Protein AF-A0A6I3DZJ5-F1 (afdb_monomer_lite)

Radius of gyration: 35.07 Å; chains: 1; bounding box: 112×100×114 Å

Sequence (747 aa):
MIRGIRVSLLTIISVALISTSLPTYSYAADAPAPMSMTPPEDPNVIKDARSILRGIEPTTSNNAMVYFDQNQVNFKSFISLEQHGAGQTGGEKIICLTPQDPKCVSALADSSYQQIKYDVAMGSCDARQIAACIKTLSLVKEDGTKIKAQAVQRIYSKTSPGWDSTFNAKTNTGYPGADGPWLWRITDGGKSTDYLILGLVSALFNRSVGTSTWDASEKSLRLSIYPVKKFENPAYVDGGSETACLAVDTGVCYQRIAFAPNLRFALDIRIPKVITGWLNGRLDKPSAYTENYDENYSELIVEADPLEEIMTGKWLPNSGAVAQYLNDSRKGQTAAPGSKNLDIAGTDPDDQNSVKYYTSLSSQFSNTALTNTLAWRLNTTSSGAQTFASTCAKIEGVQGIVTSNASVYEPGSPQWDSNEGAMGYKIAAPTFKSDGKTENVGRYAFTMRADLIKCVYGMSKLPAYAKVEITYDGNGEKKTASVVLGQFKDWVNLHADNFVYENTPPTVKVKLEGWTKSAGAGTSTLPASPPNQSSPGKVAAPSTGQATITCIKGTTKKTVTGTKPVCPTGYKIQAAPGQVAPQVTITCTKGTTKKTVTGAKPVCPTGYKMSVAKPSAQAPAIQQPVDQANAQPNQPQPGQPNQPQPGQPNDPNGDITITCTKGSESKQVTGKSPVQCPNGYQMKPMQPGQPNQPQPGQPIDPNADITITCIKGSDSKQVTGKSPVQCPTGYQMQPMQPGQPQQPPKP

Secondary structure (DSSP, 8-state):
----------------------PPP-----PPP---SSPPP-TTB---HHHHHHTT--SSSSEEEEEE---------EEEEESS-TT---S-EEEESSTT-HHHHHHHHSTT--EEEEEEE-EETTT-SSSSEEEEEEEEPTTS-EEEPEEEEES-TTT---B----BTTTTBS---B---EEEEEEETTEEEEEEEEEEEEEEEE--TT----EEEEEEEEEEEEEEEEEE-TT--TT---TT-SEEETTEEEEEBPPPTT-EEEEEEEEETT--EEEEEE-EEEEEEEEE-SSSEEEEEEEEEPEEEEEEEEEEESSTHHHHHHHHT-GGGGSPTT-SSB----B-TT-TTHHHHHHHHGGGGTTB-SEEEEEEEEEE-S-----S-HHHH--SSEEEEEEE--SEE--SSPEEETTTTEEEEEEE--SB-TTSSSBPEEEEEEEEETTHHHHHHT-SS--SEEEEEEEETTT--EEEEEEE-EEETTEEEEEEEEEE--SSPEEEEEEETT---PPP-------------------PPPPTT-EEEEEEETTEEEEEEESS--PPTTPEE-PPTT-PPP-EEEEEEETTEEEEEEESS--PPTTPEEEPPPPPP-----PPP------------------PPS--PPPTT--EEEEEEETTEEEEEEESSSP-PPTT-EEPPPPTTSS-PPPS-PPPPTTPPEEEEEEETTEEEEEEESSSP-PPTT-EEPPPPP---------

Foldseek 3Di:
DDDDDDDDDDDDDDDDDDDDDDDDDDDPPPPPDDPDLADDDDPQFDAFLLLLQVVVPDPAFQWAKEWFGDAAFLQAWKKKWAQDFPPDDDGDIDIGQDCPPVVNVVSLVDLSGFKMKTKAWADECVVPVQAFHWPWKWWADPLRDTQTWDFDDFALCPRHVWDGWPAFQVVRDTDGTHHGWTWTWGADPNDIWTKIKTKIWMWMWGHDRPDSDTHIDDTKIKIWIFTWDKDFDQPWDGSDDYHQARGTHRGIGITGGADDPPIKMKTKTKDFLSAEAEKEWFFALKDWDWACDDSTIIIIIIIGDFHWAQIFIHTGRCDDLNVVCCVVVVQQVQADPPDSYRSGDYHHLADQCNQVSCLSCVVVSVLETSAIGTIGIMMQHPDQDAQADPVLSPDTHYFKYKYKSASHWHTGFQYADLVQQKRKIWGAHGQYYNVSPHGDKIKIKMKGFLVSNCRRLVHPDADQWKKKWKAFPPPRDTDIAIWGFDDDVRMTMTMDTGDGHDSGIIMIIIHTPPRDNDPDDDDDDDDDDDDDDDDDDDDDDDDPQKDKFWWDAPPDIDIFIDNDTDHPPRTDTDDDPDDPHDWDKWWWDAPSDIDIFTGSDTDHPPRTHTDSDDDDDDDDDDDDDDDDDDDDDDDYDDDDDDDDDPDDDDDPFAKDWFWWDAVPDIDIDIGGPPDDDPPRTHTDDDDPDDDDDDDPDDDDDLQAWDWFWWDAPPDIDIDIGHPPDDDPPRTHTDDDDDDDDDDDDDD

pLDDT: mean 75.65, std 24.05, range [22.27, 98.5]

Structure (mmCIF, N/CA/C/O backbone):
data_AF-A0A6I3DZJ5-F1
#
_entry.id   AF-A0A6I3DZJ5-F1
#
loop_
_atom_site.group_PDB
_atom_site.id
_atom_site.type_symbol
_atom_site.label_atom_id
_atom_site.label_alt_id
_atom_site.label_comp_id
_atom_site.label_asym_id
_atom_site.label_entity_id
_atom_site.label_seq_id
_atom_site.pdbx_PDB_ins_code
_atom_site.Cartn_x
_atom_site.Cartn_y
_atom_site.Cartn_z
_atom_site.occupancy
_atom_site.B_iso_or_equiv
_atom_site.auth_seq_id
_atom_site.auth_comp_id
_atom_site.auth_asym_id
_atom_site.auth_atom_id
_atom_site.pdbx_PDB_model_num
ATOM 1 N N . MET A 1 1 ? 49.372 46.194 -35.720 1.00 33.81 1 MET A N 1
ATOM 2 C CA . MET A 1 1 ? 49.829 46.916 -36.937 1.00 33.81 1 MET A CA 1
ATOM 3 C C . MET A 1 1 ? 49.141 46.318 -38.167 1.00 33.81 1 MET A C 1
ATOM 5 O O . MET A 1 1 ? 48.446 45.323 -38.013 1.00 33.81 1 MET A O 1
ATOM 9 N N . ILE A 1 2 ? 49.251 46.947 -39.342 1.00 31.95 2 ILE A N 1
ATOM 10 C CA . ILE A 1 2 ? 48.370 46.712 -40.507 1.00 31.95 2 ILE A CA 1
ATOM 11 C C . ILE A 1 2 ? 49.056 45.875 -41.601 1.00 31.95 2 ILE A C 1
ATOM 13 O O . ILE A 1 2 ? 50.176 46.210 -41.978 1.00 31.95 2 ILE A O 1
ATOM 17 N N . ARG A 1 3 ? 48.337 44.881 -42.161 1.00 30.20 3 ARG A N 1
ATOM 18 C CA . ARG A 1 3 ? 48.304 44.418 -43.581 1.00 30.20 3 ARG A CA 1
ATOM 19 C C . ARG A 1 3 ? 47.510 43.091 -43.662 1.00 30.20 3 ARG A C 1
ATOM 21 O O . ARG A 1 3 ? 47.786 42.210 -42.864 1.00 30.20 3 ARG A O 1
ATOM 28 N N . GLY A 1 4 ? 46.561 42.865 -44.579 1.00 34.28 4 GLY A N 1
ATOM 29 C CA . GLY A 1 4 ? 45.882 43.778 -45.514 1.00 34.28 4 GLY A CA 1
ATOM 30 C C . GLY A 1 4 ? 45.203 43.054 -46.702 1.00 34.28 4 GLY A C 1
ATOM 31 O O . GLY A 1 4 ? 45.453 41.877 -46.913 1.00 34.28 4 GLY A O 1
ATOM 32 N N . ILE A 1 5 ? 44.465 43.825 -47.525 1.00 32.78 5 ILE A N 1
ATOM 33 C CA . ILE A 1 5 ? 43.990 43.537 -48.912 1.00 32.78 5 ILE A CA 1
ATOM 34 C C . ILE A 1 5 ? 42.528 43.031 -49.117 1.00 32.78 5 ILE A C 1
ATOM 36 O O . ILE A 1 5 ? 42.268 41.850 -49.290 1.00 32.78 5 ILE A O 1
ATOM 40 N N . ARG A 1 6 ? 41.643 44.035 -49.291 1.00 28.05 6 ARG A N 1
ATOM 41 C CA . ARG A 1 6 ? 40.593 44.234 -50.337 1.00 28.05 6 ARG A CA 1
ATOM 42 C C . ARG A 1 6 ? 39.277 43.420 -50.368 1.00 28.05 6 ARG A C 1
ATOM 44 O O . ARG A 1 6 ? 39.162 42.305 -49.888 1.00 28.05 6 ARG A O 1
ATOM 51 N N . VAL A 1 7 ? 38.270 44.091 -50.951 1.00 30.73 7 VAL A N 1
ATOM 52 C CA . VAL A 1 7 ? 36.817 43.808 -50.990 1.00 30.73 7 VAL A CA 1
ATOM 53 C C . VAL A 1 7 ? 36.247 44.275 -52.342 1.00 30.73 7 VAL A C 1
ATOM 55 O O . VAL A 1 7 ? 36.722 45.288 -52.857 1.00 30.73 7 VAL A O 1
ATOM 58 N N . SER A 1 8 ? 35.227 43.589 -52.882 1.00 34.19 8 SER A N 1
ATOM 59 C CA . SER A 1 8 ? 34.243 44.015 -53.919 1.00 34.19 8 SER A CA 1
ATOM 60 C C . SER A 1 8 ? 33.253 42.849 -54.152 1.00 34.19 8 SER A C 1
ATOM 62 O O . SER A 1 8 ? 33.697 41.714 -54.021 1.00 34.19 8 SER A O 1
ATOM 64 N N . LEU A 1 9 ? 31.956 42.967 -54.490 1.00 29.50 9 LEU A N 1
ATOM 65 C CA . LEU A 1 9 ? 30.985 44.056 -54.792 1.00 29.50 9 LEU A CA 1
ATOM 66 C C . LEU A 1 9 ? 29.543 43.424 -54.644 1.00 29.50 9 LEU A C 1
ATOM 68 O O . LEU A 1 9 ? 29.481 42.212 -54.469 1.00 29.50 9 LEU A O 1
ATOM 72 N N . LEU A 1 10 ? 28.342 44.040 -54.708 1.00 27.84 10 LEU A N 1
ATOM 73 C CA . LEU A 1 10 ? 27.827 45.418 -54.868 1.00 27.84 10 LEU A CA 1
ATOM 74 C C . LEU A 1 10 ? 26.353 45.511 -54.339 1.00 27.84 10 LEU A C 1
ATOM 76 O O . LEU A 1 10 ? 25.530 44.694 -54.731 1.00 27.84 10 LEU A O 1
ATOM 80 N N . THR A 1 11 ? 26.003 46.556 -53.568 1.00 28.41 11 THR A N 1
ATOM 81 C CA . THR A 1 11 ? 24.640 47.144 -53.321 1.00 28.41 11 THR A CA 1
ATOM 82 C C . THR A 1 11 ? 23.434 46.352 -52.760 1.00 28.41 11 THR A C 1
ATOM 84 O O . THR A 1 11 ? 23.207 45.181 -53.031 1.00 28.41 11 THR A O 1
ATOM 87 N N . ILE A 1 12 ? 22.578 47.112 -52.056 1.00 36.12 12 ILE A N 1
ATOM 88 C CA . ILE A 1 12 ? 21.201 46.813 -51.615 1.00 36.12 12 ILE A CA 1
ATOM 89 C C . ILE A 1 12 ? 20.237 47.750 -52.373 1.00 36.12 12 ILE A C 1
ATOM 91 O O . ILE A 1 12 ? 20.586 48.915 -52.562 1.00 36.12 12 ILE A O 1
ATOM 95 N N . ILE A 1 13 ? 19.020 47.305 -52.719 1.00 27.53 13 ILE A N 1
ATOM 96 C CA . ILE A 1 13 ? 17.869 48.181 -53.037 1.00 27.53 13 ILE A CA 1
ATOM 97 C C . ILE A 1 13 ? 16.602 47.626 -52.361 1.00 27.53 13 ILE A C 1
ATOM 99 O O . ILE A 1 13 ? 16.384 46.416 -52.353 1.00 27.53 13 ILE A O 1
ATOM 103 N N . SER A 1 14 ? 15.768 48.515 -51.813 1.00 35.41 14 SER A N 1
ATOM 104 C CA . SER A 1 14 ? 14.512 48.195 -51.113 1.00 35.41 14 SER A CA 1
ATOM 105 C C . SER A 1 14 ? 13.285 48.591 -51.941 1.00 35.41 14 SER A C 1
ATOM 107 O O . SER A 1 14 ? 13.256 49.695 -52.480 1.00 35.41 14 SER A O 1
ATOM 109 N N . VAL A 1 15 ? 12.233 47.762 -51.959 1.00 27.69 15 VAL A N 1
ATOM 110 C CA . VAL A 1 15 ? 10.877 48.135 -52.424 1.00 27.69 15 VAL A CA 1
ATOM 111 C C . VAL A 1 15 ? 9.831 47.478 -51.510 1.00 27.69 15 VAL A C 1
ATOM 113 O O . VAL A 1 15 ? 10.043 46.367 -51.028 1.00 27.69 15 VAL A O 1
ATOM 116 N N . ALA A 1 16 ? 8.723 48.174 -51.238 1.00 28.06 16 ALA A N 1
ATOM 117 C CA . ALA A 1 16 ? 7.646 47.700 -50.366 1.00 28.06 16 ALA A CA 1
ATOM 118 C C . ALA A 1 16 ? 6.621 46.810 -51.098 1.00 28.06 16 ALA A C 1
ATOM 120 O O . ALA A 1 16 ? 6.392 46.958 -52.297 1.00 28.06 16 ALA A O 1
ATOM 121 N N . LEU A 1 17 ? 5.961 45.919 -50.351 1.00 30.38 17 LEU A N 1
ATOM 122 C CA . LEU A 1 17 ? 4.856 45.088 -50.838 1.00 30.38 17 LEU A CA 1
ATOM 123 C C . LEU A 1 17 ? 3.521 45.845 -50.770 1.00 30.38 17 LEU A C 1
ATOM 125 O O . LEU A 1 17 ? 3.150 46.359 -49.716 1.00 30.38 17 LEU A O 1
ATOM 129 N N . ILE A 1 18 ? 2.781 45.854 -51.881 1.00 30.53 18 ILE A N 1
ATOM 130 C CA . ILE A 1 18 ? 1.385 46.309 -51.957 1.00 30.53 18 ILE A CA 1
ATOM 131 C C . ILE A 1 18 ? 0.482 45.075 -52.059 1.00 30.53 18 ILE A C 1
ATOM 133 O O . ILE A 1 18 ? 0.795 44.126 -52.775 1.00 30.53 18 ILE A O 1
ATOM 137 N N . SER A 1 19 ? -0.638 45.085 -51.341 1.00 39.44 19 SER A N 1
ATOM 138 C CA . SER A 1 19 ? -1.607 43.987 -51.314 1.00 39.44 19 SER A CA 1
ATOM 139 C C . SER A 1 19 ? -2.560 44.001 -52.512 1.00 39.44 19 SER A C 1
ATOM 141 O O . SER A 1 19 ? -3.266 44.987 -52.725 1.00 39.44 19 SER A O 1
ATOM 143 N N . THR A 1 20 ? -2.691 42.863 -53.191 1.00 29.80 20 THR A N 1
ATOM 144 C CA . THR A 1 20 ? -3.849 42.522 -54.032 1.00 29.80 20 THR A CA 1
ATOM 145 C C . THR A 1 20 ? -4.347 41.120 -53.680 1.00 29.80 20 THR A C 1
ATOM 147 O O . THR A 1 20 ? -3.573 40.247 -53.288 1.00 29.80 20 THR A O 1
ATOM 150 N N . SER A 1 21 ? -5.662 40.920 -53.754 1.00 40.50 21 SER A N 1
ATOM 151 C CA . SER A 1 21 ? -6.349 39.693 -53.346 1.00 40.50 21 SER A CA 1
ATOM 152 C C . SER A 1 21 ? -6.757 38.838 -54.547 1.00 40.50 21 SER A C 1
ATOM 154 O O . SER A 1 21 ? -7.142 39.358 -55.593 1.00 40.50 21 SER A O 1
ATOM 156 N N . LEU A 1 22 ? -6.724 37.514 -54.375 1.00 28.05 22 LEU A N 1
ATOM 157 C CA . LEU A 1 22 ? -7.325 36.537 -55.288 1.00 28.05 22 LEU A CA 1
ATOM 158 C C . LEU A 1 22 ? -8.120 35.488 -54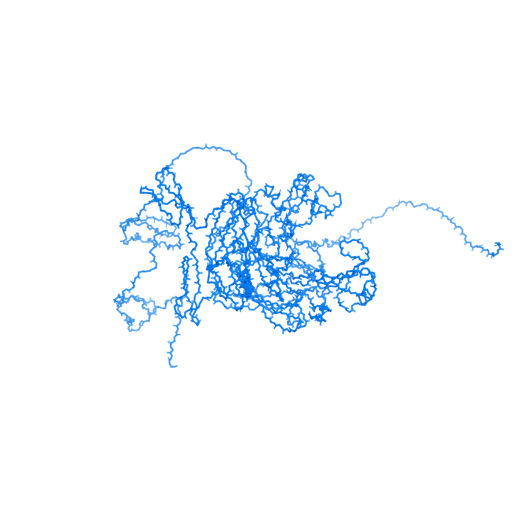.482 1.00 28.05 22 LEU A C 1
ATOM 160 O O . LEU A 1 22 ? -7.833 35.293 -53.298 1.00 28.05 22 LEU A O 1
ATOM 164 N N . PRO A 1 23 ? -9.174 34.886 -55.066 1.00 30.59 23 PRO A N 1
ATOM 165 C CA . PRO A 1 23 ? -10.265 34.296 -54.292 1.00 30.59 23 PRO A CA 1
ATOM 166 C C . PRO A 1 23 ? -9.990 32.879 -53.777 1.00 30.59 23 PRO A C 1
ATOM 168 O O . PRO A 1 23 ? -9.332 32.062 -54.418 1.00 30.59 23 PRO A O 1
ATOM 171 N N . THR A 1 24 ? -10.596 32.569 -52.632 1.00 34.25 24 THR A N 1
ATOM 172 C CA . THR A 1 24 ? -10.628 31.233 -52.029 1.00 34.25 24 THR A CA 1
ATOM 173 C C . THR A 1 24 ? -11.523 30.275 -52.817 1.00 34.25 24 THR A C 1
ATOM 175 O O . THR A 1 24 ? -12.720 30.531 -52.950 1.00 34.25 24 THR A O 1
ATOM 178 N N . TYR A 1 25 ? -10.982 29.127 -53.233 1.00 30.72 25 TYR A N 1
ATOM 179 C CA . TYR A 1 25 ? -11.784 27.950 -53.581 1.00 30.72 25 TYR A CA 1
ATOM 180 C C . TYR A 1 25 ? -11.710 26.922 -52.452 1.00 30.72 25 TYR A C 1
ATOM 182 O O . TYR A 1 25 ? -10.643 26.398 -52.134 1.00 30.72 25 TYR A O 1
ATOM 190 N N . SER A 1 26 ? -12.857 26.659 -51.832 1.00 39.44 26 SER A N 1
ATOM 191 C CA . SER A 1 26 ? -12.967 25.813 -50.646 1.00 39.44 26 SER A CA 1
ATOM 192 C C . SER A 1 26 ? -12.961 24.329 -51.007 1.00 39.44 26 SER A C 1
ATOM 194 O O . SER A 1 26 ? -13.979 23.796 -51.441 1.00 39.44 26 SER A O 1
ATOM 196 N N . TYR A 1 27 ? -11.854 23.637 -50.732 1.00 32.91 27 TYR A N 1
ATOM 197 C CA . TYR A 1 27 ? -11.883 22.194 -50.487 1.00 32.91 27 TYR A CA 1
ATOM 198 C C . TYR A 1 27 ? -11.846 21.948 -48.982 1.00 32.91 27 TYR A C 1
ATOM 200 O O . TYR A 1 27 ? -10.782 21.845 -48.373 1.00 32.91 27 TYR A O 1
ATOM 208 N N . ALA A 1 28 ? -13.036 21.865 -48.386 1.00 35.22 28 ALA A N 1
ATOM 209 C CA . ALA A 1 28 ? -13.212 21.384 -47.024 1.00 35.22 28 ALA A CA 1
ATOM 210 C C . ALA A 1 28 ? -13.009 19.860 -46.997 1.00 35.22 28 ALA A C 1
ATOM 212 O O . ALA A 1 28 ? -13.959 19.083 -47.020 1.00 35.22 28 ALA A O 1
ATOM 213 N N . ALA A 1 29 ? -11.747 19.435 -46.972 1.00 34.50 29 ALA A N 1
ATOM 214 C CA . ALA A 1 29 ? -11.415 18.200 -46.285 1.00 34.50 29 ALA A CA 1
ATOM 215 C C . ALA A 1 29 ? -11.485 18.516 -44.788 1.00 34.50 29 ALA A C 1
ATOM 217 O O . ALA A 1 29 ? -10.673 19.306 -44.300 1.00 34.50 29 ALA A O 1
ATOM 218 N N . ASP A 1 30 ? -12.457 17.943 -44.076 1.00 34.47 30 ASP A N 1
ATOM 219 C CA . ASP A 1 30 ? -12.490 18.025 -42.618 1.00 34.47 30 ASP A CA 1
ATOM 220 C C . ASP A 1 30 ? -11.195 17.419 -42.074 1.00 34.47 30 ASP A C 1
ATOM 222 O O . ASP A 1 30 ? -10.988 16.202 -42.104 1.00 34.47 30 ASP A O 1
ATOM 226 N N . ALA A 1 31 ? -10.298 18.278 -41.585 1.00 35.81 31 ALA A N 1
ATOM 227 C CA . ALA A 1 31 ? -9.185 17.827 -40.774 1.00 35.81 31 ALA A CA 1
ATOM 228 C C . ALA A 1 31 ? -9.796 17.112 -39.559 1.00 35.81 31 ALA A C 1
ATOM 230 O O . ALA A 1 31 ? -10.609 17.730 -38.863 1.00 35.81 31 ALA A O 1
ATOM 231 N N . PRO A 1 32 ? -9.467 15.830 -39.303 1.00 41.25 32 PRO A N 1
ATOM 232 C CA . PRO A 1 32 ? -10.086 15.090 -38.214 1.00 41.25 32 PRO A CA 1
ATOM 233 C C . PRO A 1 32 ? -9.852 15.859 -36.918 1.00 41.25 32 PRO A C 1
ATOM 235 O O . PRO A 1 32 ? -8.704 16.150 -36.568 1.00 41.25 32 PRO A O 1
ATOM 238 N N . ALA A 1 33 ? -10.948 16.229 -36.246 1.00 42.94 33 ALA A N 1
ATOM 239 C CA . ALA A 1 33 ? -10.895 17.018 -35.023 1.00 42.94 33 ALA A CA 1
ATOM 240 C C . ALA A 1 33 ? -9.897 16.371 -34.046 1.00 42.94 33 ALA A C 1
ATOM 242 O O . ALA A 1 33 ? -9.904 15.141 -33.923 1.00 42.94 33 ALA A O 1
ATOM 243 N N . PRO A 1 34 ? -9.020 17.157 -33.388 1.00 46.41 34 PRO A N 1
ATOM 244 C CA . PRO A 1 34 ? -7.915 16.615 -32.606 1.00 46.41 34 PRO A CA 1
ATOM 245 C C . PRO A 1 34 ? -8.456 15.629 -31.569 1.00 46.41 34 PRO A C 1
ATOM 247 O O . PRO A 1 34 ? -9.185 16.019 -30.657 1.00 46.41 34 PRO A O 1
ATOM 250 N N . MET A 1 35 ? -8.141 14.343 -31.758 1.00 55.28 35 MET A N 1
ATOM 251 C CA . MET A 1 35 ? -8.721 13.265 -30.959 1.00 55.28 35 MET A CA 1
ATOM 252 C C . MET A 1 35 ? -8.421 13.509 -29.482 1.00 55.28 35 MET A C 1
ATOM 254 O O . MET A 1 35 ? -7.259 13.642 -29.099 1.00 55.28 35 MET A O 1
ATOM 258 N N . SER A 1 36 ? -9.472 13.576 -28.662 1.00 61.03 36 SER A N 1
ATOM 259 C CA . SER A 1 36 ? -9.337 13.809 -27.224 1.00 61.03 36 SER A CA 1
ATOM 260 C C . SER A 1 36 ? -8.451 12.732 -26.601 1.00 61.03 36 SER A C 1
ATOM 262 O O . SER A 1 36 ? -8.801 11.551 -26.610 1.00 61.03 36 SER A O 1
ATOM 264 N N . MET A 1 37 ? -7.313 13.144 -26.039 1.00 68.50 37 MET A N 1
ATOM 265 C CA . MET A 1 37 ? -6.448 12.250 -25.262 1.00 68.50 37 MET A CA 1
ATOM 266 C C . MET A 1 37 ? -7.133 11.848 -23.952 1.00 68.50 37 MET A C 1
ATOM 268 O O . MET A 1 37 ? -6.994 10.717 -23.495 1.00 68.50 37 MET A O 1
ATOM 272 N N . THR A 1 38 ? -7.957 12.731 -23.384 1.00 75.25 38 THR A N 1
ATOM 273 C CA . THR A 1 38 ? -8.804 12.414 -22.232 1.00 75.25 38 THR A CA 1
ATOM 274 C C . THR A 1 38 ? -9.891 11.410 -22.641 1.00 75.25 38 THR A C 1
ATOM 276 O O . THR A 1 38 ? -10.655 11.712 -23.568 1.00 75.25 38 THR A O 1
ATOM 279 N N . PRO A 1 39 ? -10.015 10.255 -21.956 1.00 78.62 39 PRO A N 1
ATOM 280 C CA . PRO A 1 39 ? -11.166 9.367 -22.108 1.00 78.62 39 PRO A CA 1
ATOM 281 C C . PRO A 1 39 ? -12.488 10.085 -21.779 1.00 78.62 39 PRO A C 1
ATOM 283 O O . PRO A 1 39 ? -12.483 11.020 -20.972 1.00 78.62 39 PRO A O 1
ATOM 286 N N . PRO A 1 40 ? -13.634 9.644 -22.330 1.00 80.75 40 PRO A N 1
ATOM 287 C CA . PRO A 1 40 ? -14.936 10.154 -21.911 1.00 80.75 40 PRO A CA 1
ATOM 288 C C . PRO A 1 40 ? -15.187 9.865 -20.423 1.00 80.75 40 PRO A C 1
ATOM 290 O O . PRO A 1 40 ? -14.690 8.879 -19.869 1.00 80.75 40 PRO A O 1
ATOM 293 N N . GLU A 1 41 ? -15.977 10.720 -19.774 1.00 82.69 41 GLU A N 1
ATOM 294 C CA . GLU A 1 41 ? -16.373 10.503 -18.384 1.00 82.69 41 GLU A CA 1
ATOM 295 C C . GLU A 1 41 ? -17.285 9.273 -18.260 1.00 82.69 41 GLU A C 1
ATOM 297 O O . GLU A 1 41 ? -18.280 9.138 -18.970 1.00 82.69 41 GLU A O 1
ATOM 302 N N . ASP A 1 42 ? -16.936 8.372 -17.341 1.00 85.00 42 ASP A N 1
ATOM 303 C CA . ASP A 1 42 ? -17.663 7.133 -17.076 1.00 85.00 42 ASP A CA 1
ATOM 304 C C . ASP A 1 42 ? -17.735 6.915 -15.551 1.00 85.00 42 ASP A C 1
ATOM 306 O O . ASP A 1 42 ? -16.685 6.834 -14.902 1.00 85.00 42 ASP A O 1
ATOM 310 N N . PRO A 1 43 ? -18.940 6.802 -14.955 1.00 85.31 43 PRO A N 1
ATOM 311 C CA . PRO A 1 43 ? -19.120 6.702 -13.505 1.00 85.31 43 PRO A CA 1
ATOM 312 C C . PRO A 1 43 ? -18.591 5.393 -12.894 1.00 85.31 43 PRO A C 1
ATOM 314 O O . PRO A 1 43 ? -18.489 5.286 -11.675 1.00 85.31 43 PRO A O 1
ATOM 317 N N . ASN A 1 44 ? -18.233 4.396 -13.710 1.00 87.62 44 ASN A N 1
ATOM 318 C CA . ASN A 1 44 ? -17.627 3.142 -13.257 1.00 87.62 44 ASN A CA 1
ATOM 319 C C . ASN A 1 44 ? -16.101 3.253 -13.066 1.00 87.62 44 ASN A C 1
ATOM 321 O O . ASN A 1 44 ? -15.478 2.312 -12.564 1.00 87.62 44 ASN A O 1
ATOM 325 N N . VAL A 1 45 ? -15.482 4.364 -13.489 1.00 90.69 45 VAL A N 1
ATOM 326 C CA . VAL A 1 45 ? -14.042 4.622 -13.330 1.00 90.69 45 VAL A CA 1
ATOM 327 C C . VAL A 1 45 ? -13.778 5.275 -11.976 1.00 90.69 45 VAL A C 1
ATOM 329 O O . VAL A 1 45 ? -14.289 6.355 -11.680 1.00 90.69 45 VAL A O 1
ATOM 332 N N . ILE A 1 46 ? -12.933 4.647 -11.157 1.00 91.00 46 ILE A N 1
ATOM 333 C CA . ILE A 1 46 ? -12.511 5.231 -9.882 1.00 91.00 46 ILE A CA 1
ATOM 334 C C . ILE A 1 46 ? -11.454 6.303 -10.150 1.00 91.00 46 ILE A C 1
ATOM 336 O O . ILE A 1 46 ? -10.315 5.997 -10.506 1.00 91.00 46 ILE A O 1
ATOM 340 N N . LYS A 1 47 ? -11.843 7.558 -9.918 1.00 88.56 47 LYS A N 1
ATOM 341 C CA . LYS A 1 47 ? -10.947 8.715 -9.822 1.00 88.56 47 LYS A CA 1
ATOM 342 C C . LYS A 1 47 ? -10.188 8.682 -8.487 1.00 88.56 47 LYS A C 1
ATOM 344 O O . LYS A 1 47 ? -10.742 8.270 -7.470 1.00 88.56 47 LYS A O 1
ATOM 349 N N . ASP A 1 48 ? -8.935 9.127 -8.486 1.00 89.06 48 ASP A N 1
ATOM 350 C CA . ASP A 1 48 ? -8.151 9.358 -7.265 1.00 89.06 48 ASP A CA 1
ATOM 351 C C . ASP A 1 48 ? -8.613 10.619 -6.511 1.00 89.06 48 ASP A C 1
ATOM 353 O O . ASP A 1 48 ? -9.364 11.438 -7.050 1.00 89.06 48 ASP A O 1
ATOM 357 N N . ALA A 1 49 ? -8.138 10.812 -5.276 1.00 92.12 49 ALA A N 1
ATOM 358 C CA . ALA A 1 49 ? -8.579 11.922 -4.433 1.00 92.12 49 ALA A CA 1
ATOM 359 C C . ALA A 1 49 ? -8.305 13.307 -5.055 1.00 92.12 49 ALA A C 1
ATOM 361 O O . ALA A 1 49 ? -9.149 14.200 -4.952 1.00 92.12 49 ALA A O 1
ATOM 362 N N . ARG A 1 50 ? -7.171 13.486 -5.751 1.00 91.88 50 ARG A N 1
ATOM 363 C CA . ARG A 1 50 ? -6.808 14.755 -6.405 1.00 91.88 50 ARG A CA 1
ATOM 364 C C . ARG A 1 50 ? -7.700 15.021 -7.615 1.00 91.88 50 ARG A C 1
ATOM 366 O O . ARG A 1 50 ? -8.168 16.143 -7.794 1.00 91.88 50 ARG A O 1
ATOM 373 N N . SER A 1 51 ? -7.981 13.994 -8.417 1.00 90.19 51 SER A N 1
ATOM 374 C CA . SER A 1 51 ? -8.898 14.087 -9.562 1.00 90.19 51 SER A CA 1
ATOM 375 C C . SER A 1 51 ? -10.345 14.369 -9.144 1.00 90.19 51 SER A C 1
ATOM 377 O O . SER A 1 51 ? -11.024 15.141 -9.820 1.00 90.19 51 SER A O 1
ATOM 379 N N . ILE A 1 52 ? -10.818 13.808 -8.022 1.00 92.75 52 ILE A N 1
ATOM 380 C CA . ILE A 1 52 ? -12.129 14.159 -7.447 1.00 92.75 52 ILE A CA 1
ATOM 381 C C . ILE A 1 52 ? -12.134 15.634 -7.022 1.00 92.75 52 ILE A C 1
ATOM 383 O O . ILE A 1 52 ? -13.014 16.387 -7.431 1.00 92.75 52 ILE A O 1
ATOM 387 N N . LEU A 1 53 ? -11.134 16.065 -6.245 1.00 95.56 53 LEU A N 1
ATOM 388 C CA . LEU A 1 53 ? -11.069 17.424 -5.698 1.00 95.56 53 LEU A CA 1
ATOM 389 C C . LEU A 1 53 ? -10.905 18.503 -6.774 1.00 95.56 53 LEU A C 1
ATOM 391 O O . LEU A 1 53 ? -11.515 19.564 -6.658 1.00 95.56 53 LEU A O 1
ATOM 395 N N . ARG A 1 54 ? -10.154 18.243 -7.850 1.00 92.94 54 ARG A N 1
ATOM 396 C CA . ARG A 1 54 ? -10.079 19.135 -9.023 1.00 92.94 54 ARG A CA 1
ATOM 397 C C . ARG A 1 54 ? -11.441 19.346 -9.692 1.00 92.94 54 ARG A C 1
ATOM 399 O O . ARG A 1 54 ? -11.722 20.452 -10.137 1.00 92.94 54 ARG A O 1
ATOM 406 N N . GLY A 1 55 ? -12.304 18.328 -9.703 1.00 92.06 55 GLY A N 1
ATOM 407 C CA . GLY A 1 55 ? -13.682 18.439 -10.198 1.00 92.06 55 GLY A CA 1
ATOM 408 C C . GLY A 1 55 ? -14.607 19.307 -9.333 1.00 92.06 55 GLY A C 1
ATOM 409 O O . GLY A 1 55 ? -15.709 19.624 -9.771 1.00 92.06 55 GLY A O 1
ATOM 410 N N . ILE A 1 56 ? -14.176 19.699 -8.127 1.00 94.38 56 ILE A N 1
ATOM 411 C CA . ILE A 1 56 ? -14.935 20.531 -7.179 1.00 94.38 56 ILE A CA 1
ATOM 412 C C . ILE A 1 56 ? -14.095 21.694 -6.615 1.00 94.38 56 ILE A C 1
ATOM 414 O O . ILE A 1 56 ? -14.220 22.045 -5.439 1.00 94.38 56 ILE A O 1
ATOM 418 N N . GLU A 1 57 ? -13.217 22.298 -7.429 1.00 95.88 57 GLU A N 1
ATOM 419 C CA . GLU A 1 57 ? -12.476 23.496 -7.007 1.00 95.88 57 GLU A CA 1
ATOM 420 C C . GLU A 1 57 ? -13.440 24.660 -6.683 1.00 95.88 57 GLU A C 1
ATOM 422 O O . GLU A 1 57 ? -14.284 25.011 -7.512 1.00 95.88 57 GLU A O 1
ATOM 427 N N . PRO A 1 58 ? -13.325 25.307 -5.505 1.00 95.94 58 PRO A N 1
ATOM 428 C CA . PRO A 1 58 ? -14.171 26.440 -5.155 1.00 95.94 58 PRO A CA 1
ATOM 429 C C . PRO A 1 58 ? -13.933 27.642 -6.076 1.00 95.94 58 PRO A C 1
ATOM 431 O O . PRO A 1 58 ? -12.809 27.952 -6.479 1.00 95.94 58 PRO A O 1
ATOM 434 N N . THR A 1 59 ? -14.998 28.395 -6.350 1.00 95.12 59 THR A N 1
ATOM 435 C CA . THR A 1 59 ? -14.933 29.661 -7.101 1.00 95.12 59 THR A CA 1
ATOM 436 C C . THR A 1 59 ? -14.185 30.763 -6.346 1.00 95.12 59 THR A C 1
ATOM 438 O O . THR A 1 59 ? -13.645 31.669 -6.978 1.00 95.12 59 THR A O 1
ATOM 441 N N . THR A 1 60 ? -14.089 30.673 -5.016 1.00 95.31 60 THR A N 1
ATOM 442 C CA . THR A 1 60 ? -13.272 31.568 -4.183 1.00 95.31 60 THR A CA 1
ATOM 443 C C . THR A 1 60 ? -11.773 31.286 -4.332 1.00 95.31 60 THR A C 1
ATOM 445 O O . THR A 1 60 ? -11.360 30.188 -4.708 1.00 95.31 60 THR A O 1
ATOM 448 N N . SER A 1 61 ? -10.954 32.296 -4.037 1.00 95.69 61 SER A N 1
ATOM 449 C CA . SER A 1 61 ? -9.485 32.234 -4.068 1.00 95.69 61 SER A CA 1
ATOM 450 C C . SER A 1 61 ? -8.889 31.956 -2.681 1.00 95.69 61 SER A C 1
ATOM 452 O O . SER A 1 61 ? -9.569 32.115 -1.669 1.00 95.69 61 SER A O 1
ATOM 454 N N . ASN A 1 62 ? -7.594 31.623 -2.630 1.00 95.75 62 ASN A N 1
ATOM 455 C CA . ASN A 1 62 ? -6.843 31.332 -1.400 1.00 95.75 62 ASN A CA 1
ATOM 456 C C . ASN A 1 62 ? -7.428 30.164 -0.571 1.00 95.75 62 ASN A C 1
ATOM 458 O O . ASN A 1 62 ? -7.512 30.214 0.656 1.00 95.75 62 ASN A O 1
ATOM 462 N N . ASN A 1 63 ? -7.803 29.083 -1.252 1.00 97.69 63 ASN A N 1
ATOM 463 C CA . ASN A 1 63 ? -8.024 27.760 -0.670 1.00 97.69 63 ASN A CA 1
ATOM 464 C C . ASN A 1 63 ? -6.824 26.847 -0.971 1.00 97.69 63 ASN A C 1
ATOM 466 O O . ASN A 1 63 ? -6.071 27.095 -1.912 1.00 97.69 63 ASN A O 1
ATOM 470 N N . ALA A 1 64 ? -6.668 25.762 -0.215 1.00 97.44 64 ALA A N 1
ATOM 471 C CA . ALA A 1 64 ? -5.686 24.708 -0.453 1.00 97.44 64 ALA A CA 1
ATOM 472 C C . ALA A 1 64 ? -6.353 23.327 -0.484 1.00 97.44 64 ALA A C 1
ATOM 474 O O . ALA A 1 64 ? -7.288 23.063 0.277 1.00 97.44 64 ALA A O 1
ATOM 475 N N . MET A 1 65 ? -5.874 22.447 -1.365 1.00 97.06 65 MET A N 1
ATOM 476 C CA . MET A 1 65 ? -6.405 21.094 -1.524 1.00 97.06 65 MET A CA 1
ATOM 477 C C . MET A 1 65 ? -5.770 20.148 -0.498 1.00 97.06 65 MET A C 1
ATOM 479 O O . MET A 1 65 ? -4.755 19.516 -0.775 1.00 97.06 65 MET A O 1
ATOM 483 N N . VAL A 1 66 ? -6.336 20.033 0.704 1.00 97.12 66 VAL A N 1
ATOM 484 C CA . VAL A 1 66 ? -5.790 19.113 1.714 1.00 97.12 66 VAL A CA 1
ATOM 485 C C . VAL A 1 66 ? -6.432 17.741 1.562 1.00 97.12 66 VAL A C 1
ATOM 487 O O . VAL A 1 66 ? -7.652 17.630 1.647 1.00 97.12 66 VAL A O 1
ATOM 490 N N . TYR A 1 67 ? -5.624 16.697 1.362 1.00 96.75 67 TYR A N 1
ATOM 491 C CA . TYR A 1 67 ? -6.097 15.316 1.268 1.00 96.75 67 TYR A CA 1
ATOM 492 C C . TYR A 1 67 ? -5.049 14.282 1.703 1.00 96.75 67 TYR A C 1
ATOM 494 O O . TYR A 1 67 ? -3.842 14.545 1.680 1.00 96.75 67 TYR A O 1
ATOM 502 N N . PHE A 1 68 ? -5.545 13.105 2.091 1.00 95.44 68 PHE A N 1
ATOM 503 C CA . PHE A 1 68 ? -4.782 11.938 2.525 1.00 95.44 68 PHE A CA 1
ATOM 504 C C . PHE A 1 68 ? -5.122 10.750 1.614 1.00 95.44 68 PHE A C 1
ATOM 506 O O . PHE A 1 68 ? -6.258 10.271 1.615 1.00 95.44 68 PHE A O 1
ATOM 513 N N . ASP A 1 69 ? -4.154 10.325 0.802 1.00 90.50 69 ASP A N 1
ATOM 514 C CA . ASP A 1 69 ? -4.290 9.301 -0.246 1.00 90.50 69 ASP A CA 1
ATOM 515 C C . ASP A 1 69 ? -2.899 8.728 -0.570 1.00 90.50 69 ASP A C 1
ATOM 517 O O . ASP A 1 69 ? -1.908 9.448 -0.482 1.00 90.50 69 ASP A O 1
ATOM 521 N N . GLN A 1 70 ? -2.817 7.450 -0.949 1.00 84.81 70 GLN A N 1
ATOM 522 C CA . GLN A 1 70 ? -1.569 6.780 -1.344 1.00 84.81 70 GLN A CA 1
ATOM 523 C C . GLN A 1 70 ? -1.693 6.192 -2.750 1.00 84.81 70 GLN A C 1
ATOM 525 O O . GLN A 1 70 ? -1.547 4.985 -2.959 1.00 84.81 70 GLN A O 1
ATOM 530 N N . ASN A 1 71 ? -2.019 7.053 -3.712 1.00 78.44 71 ASN A N 1
ATOM 531 C CA . ASN A 1 71 ? -2.241 6.658 -5.096 1.00 78.44 71 ASN A CA 1
ATOM 532 C C . ASN A 1 71 ? -0.976 6.024 -5.717 1.00 78.44 71 ASN A C 1
ATOM 534 O O . ASN A 1 71 ? 0.136 6.531 -5.554 1.00 78.44 71 ASN A O 1
ATOM 538 N N . GLN A 1 72 ? -1.145 4.912 -6.437 1.00 80.50 72 GLN A N 1
ATOM 539 C CA . GLN A 1 72 ? -0.059 4.168 -7.078 1.00 80.50 72 GLN A CA 1
ATOM 540 C C . GLN A 1 72 ? -0.354 4.035 -8.567 1.00 80.50 72 GLN A C 1
ATOM 542 O O . GLN A 1 72 ? -1.274 3.332 -8.970 1.00 80.50 72 GLN A O 1
ATOM 547 N N . VAL A 1 73 ? 0.432 4.744 -9.374 1.00 81.25 73 VAL A N 1
ATOM 548 C CA . VAL A 1 73 ? 0.287 4.869 -10.830 1.00 81.25 73 VAL A CA 1
ATOM 549 C C . VAL A 1 73 ? 1.661 4.760 -11.486 1.00 81.25 73 VAL A C 1
ATOM 551 O O . VAL A 1 73 ? 2.675 5.037 -10.845 1.00 81.25 73 VAL A O 1
ATOM 554 N N . ASN A 1 74 ? 1.708 4.404 -12.772 1.00 79.69 74 ASN A N 1
ATOM 555 C CA . ASN A 1 74 ? 2.899 4.561 -13.624 1.00 79.69 74 ASN A CA 1
ATOM 556 C C . ASN A 1 74 ? 4.220 3.944 -13.101 1.00 79.69 74 ASN A C 1
ATOM 558 O O . ASN A 1 74 ? 5.304 4.426 -13.434 1.00 79.69 74 ASN A O 1
ATOM 562 N N . PHE A 1 75 ? 4.144 2.854 -12.327 1.00 90.56 75 PHE A N 1
ATOM 563 C CA . PHE A 1 75 ? 5.314 2.101 -11.858 1.00 90.56 75 PHE A CA 1
ATOM 564 C C . PHE A 1 75 ? 6.105 1.519 -13.043 1.00 90.56 75 PHE A C 1
ATOM 566 O O . PHE A 1 75 ? 5.587 0.701 -13.804 1.00 90.56 75 PHE A O 1
ATOM 573 N N . LYS A 1 76 ? 7.362 1.952 -13.185 1.00 92.56 76 LYS A N 1
ATOM 574 C CA . LYS A 1 76 ? 8.296 1.595 -14.264 1.00 92.56 76 LYS A CA 1
ATOM 575 C C . LYS A 1 76 ? 9.680 1.313 -13.680 1.00 92.56 76 LYS A C 1
ATOM 577 O O . LYS A 1 76 ? 10.051 1.914 -12.676 1.00 92.56 76 LYS A O 1
ATOM 582 N N . SER A 1 77 ? 10.426 0.419 -14.316 1.00 94.19 77 SER A N 1
ATOM 583 C CA . SER A 1 77 ? 11.792 0.059 -13.937 1.00 94.19 77 SER A CA 1
ATOM 584 C C . SER A 1 77 ? 12.798 1.050 -14.516 1.00 94.19 77 SER A C 1
ATOM 586 O O . SER A 1 77 ? 12.883 1.183 -15.737 1.00 94.19 77 SER A O 1
ATOM 588 N N . PHE A 1 78 ? 13.575 1.719 -13.664 1.00 93.31 78 PHE A N 1
ATOM 589 C CA . PHE A 1 78 ? 14.655 2.618 -14.080 1.00 93.31 78 PHE A CA 1
ATOM 590 C C . PHE A 1 78 ? 15.716 2.792 -12.985 1.00 93.31 78 PHE A C 1
ATOM 592 O O . PHE A 1 78 ? 15.505 2.470 -11.814 1.00 93.31 78 PHE A O 1
ATOM 599 N N . ILE A 1 79 ? 16.860 3.347 -13.378 1.00 92.81 79 ILE A N 1
ATOM 600 C CA . ILE A 1 79 ? 17.917 3.824 -12.481 1.00 92.81 79 ILE A CA 1
ATOM 601 C C . ILE A 1 79 ? 18.032 5.340 -12.660 1.00 92.81 79 ILE A C 1
ATOM 603 O O . ILE A 1 79 ? 17.984 5.828 -13.788 1.00 92.81 79 ILE A O 1
ATOM 607 N N . SER A 1 80 ? 18.169 6.077 -11.558 1.00 92.06 80 SER A N 1
ATOM 608 C CA . SER A 1 80 ? 18.418 7.524 -11.516 1.00 92.06 80 SER A CA 1
ATOM 609 C C . SER A 1 80 ? 19.746 7.779 -10.809 1.00 92.06 80 SER A C 1
ATOM 611 O O . SER A 1 80 ? 19.973 7.198 -9.746 1.00 92.06 80 SER A O 1
ATOM 613 N N . LEU A 1 81 ? 20.599 8.642 -11.359 1.00 91.12 81 LEU A N 1
ATOM 614 C CA . LEU A 1 81 ? 21.773 9.181 -10.667 1.00 91.12 81 LEU A CA 1
ATOM 615 C C . LEU A 1 81 ? 21.705 10.702 -10.636 1.00 91.12 81 LEU A C 1
ATOM 617 O O . LEU A 1 81 ? 21.399 11.321 -11.655 1.00 91.12 81 LEU A O 1
ATOM 621 N N . GLU A 1 82 ? 22.000 11.299 -9.479 1.00 91.00 82 GLU A N 1
ATOM 622 C CA . GLU A 1 82 ? 21.801 12.737 -9.241 1.00 91.00 82 GLU A CA 1
ATOM 623 C C . GLU A 1 82 ? 23.047 13.362 -8.585 1.00 91.00 82 GLU A C 1
ATOM 625 O O . GLU A 1 82 ? 23.636 12.790 -7.663 1.00 91.00 82 GLU A O 1
ATOM 630 N N . GLN A 1 83 ? 23.478 14.533 -9.069 1.00 87.50 83 GLN A N 1
ATOM 631 C CA . GLN A 1 83 ? 24.709 15.232 -8.636 1.00 87.50 83 GLN A CA 1
ATOM 632 C C . GLN A 1 83 ? 24.612 15.932 -7.267 1.00 87.50 83 GLN A C 1
ATOM 634 O O . GLN A 1 83 ? 25.394 16.831 -6.956 1.00 87.50 83 GLN A O 1
ATOM 639 N N . HIS A 1 84 ? 23.655 15.537 -6.429 1.00 81.38 84 HIS A N 1
ATOM 640 C CA . HIS A 1 84 ? 23.408 16.151 -5.130 1.00 81.38 84 HIS A CA 1
ATOM 641 C C . HIS A 1 84 ? 23.128 15.092 -4.056 1.00 81.38 84 HIS A C 1
ATOM 643 O O . HIS A 1 84 ? 22.528 14.052 -4.323 1.00 81.38 84 HIS A O 1
ATOM 649 N N . GLY A 1 85 ? 23.604 15.338 -2.833 1.00 71.19 85 GLY A N 1
ATOM 650 C CA . GLY A 1 85 ? 23.325 14.482 -1.679 1.00 71.19 85 GLY A CA 1
ATOM 651 C C . GLY A 1 85 ? 21.897 14.653 -1.144 1.00 71.19 85 GLY A C 1
ATOM 652 O O . GLY A 1 85 ? 21.191 15.601 -1.489 1.00 71.19 85 GLY A O 1
ATOM 653 N N . ALA A 1 86 ? 21.474 13.748 -0.258 1.00 67.56 86 ALA A N 1
ATOM 654 C CA . ALA A 1 86 ? 20.131 13.761 0.324 1.00 67.56 86 ALA A CA 1
ATOM 655 C C . ALA A 1 86 ? 19.728 15.131 0.911 1.00 67.56 86 ALA A C 1
ATOM 657 O O . ALA A 1 86 ? 20.476 15.749 1.669 1.00 67.56 86 ALA A O 1
ATOM 658 N N . GLY A 1 87 ? 18.514 15.582 0.580 1.00 64.62 87 GLY A N 1
ATOM 659 C CA . GLY A 1 87 ? 17.944 16.845 1.064 1.00 64.62 87 GLY A CA 1
ATOM 660 C C . GLY A 1 87 ? 18.431 18.111 0.345 1.00 64.62 87 GLY A C 1
ATOM 661 O O . GLY A 1 87 ? 17.969 19.198 0.687 1.00 64.62 87 GLY A O 1
ATOM 662 N N . GLN A 1 88 ? 19.324 17.991 -0.641 1.00 70.38 88 GLN A N 1
ATOM 663 C CA . GLN A 1 88 ? 19.680 19.071 -1.568 1.00 70.38 88 GLN A CA 1
ATOM 664 C C . GLN A 1 88 ? 18.763 19.065 -2.804 1.00 70.38 88 GLN A C 1
ATOM 666 O O . GLN A 1 88 ? 17.979 18.138 -2.998 1.00 70.38 88 GLN A O 1
ATOM 671 N N . THR A 1 89 ? 18.858 20.096 -3.648 1.00 67.50 89 THR A N 1
ATOM 672 C CA . THR A 1 89 ? 18.159 20.175 -4.942 1.00 67.50 89 THR A CA 1
ATOM 673 C C . THR A 1 89 ? 19.043 20.827 -6.013 1.00 67.50 89 THR A C 1
ATOM 675 O O . THR A 1 89 ? 19.861 21.695 -5.711 1.00 67.50 89 THR A O 1
ATOM 678 N N . GLY A 1 90 ? 18.869 20.423 -7.277 1.00 71.06 90 GLY A N 1
ATOM 679 C CA . GLY A 1 90 ? 19.664 20.900 -8.420 1.00 71.06 90 GLY A CA 1
ATOM 680 C C . GLY A 1 90 ? 20.791 19.945 -8.843 1.00 71.06 90 GLY A C 1
ATOM 681 O O . GLY A 1 90 ? 20.901 18.834 -8.332 1.00 71.06 90 GLY A O 1
ATOM 682 N N . GLY A 1 91 ? 21.617 20.367 -9.805 1.00 80.19 91 GLY A N 1
ATOM 683 C CA . GLY A 1 91 ? 22.619 19.504 -10.453 1.00 80.19 91 GLY A CA 1
ATOM 684 C C . GLY A 1 91 ? 22.037 18.614 -11.562 1.00 80.19 91 GLY A C 1
ATOM 685 O O . GLY A 1 91 ? 20.832 18.629 -11.817 1.00 80.19 91 GLY A O 1
ATOM 686 N N . GLU A 1 92 ? 22.898 17.868 -12.257 1.00 86.12 92 GLU A N 1
ATOM 687 C CA . GLU A 1 92 ? 22.481 16.942 -13.316 1.00 86.12 92 GLU A CA 1
ATOM 688 C C . GLU A 1 92 ? 21.761 15.706 -12.745 1.00 86.12 92 GLU A C 1
ATOM 690 O O . GLU A 1 92 ? 22.079 15.216 -11.655 1.00 86.12 92 GLU A O 1
ATOM 695 N N . LYS A 1 93 ? 20.796 15.197 -13.519 1.00 89.88 93 LYS A N 1
ATOM 696 C CA . LYS A 1 93 ? 20.045 13.967 -13.259 1.00 89.88 93 LYS A CA 1
ATOM 697 C C . LYS A 1 93 ? 20.076 13.086 -14.505 1.00 89.88 93 LYS A C 1
ATOM 699 O O . LYS A 1 93 ? 19.494 13.444 -15.529 1.00 89.88 93 LYS A O 1
ATOM 704 N N . ILE A 1 94 ? 20.701 11.918 -14.402 1.00 92.00 94 ILE A N 1
ATOM 705 C CA . ILE A 1 94 ? 20.710 10.893 -15.451 1.00 92.00 94 ILE A CA 1
ATOM 706 C C . ILE A 1 94 ? 19.663 9.833 -15.112 1.00 92.00 94 ILE A C 1
ATOM 708 O O . ILE A 1 94 ? 19.606 9.360 -13.982 1.00 92.00 94 ILE A O 1
ATOM 712 N N . ILE A 1 95 ? 18.854 9.442 -16.101 1.00 92.12 95 ILE A N 1
ATOM 713 C CA . ILE A 1 95 ? 17.915 8.316 -16.009 1.00 92.12 95 ILE A CA 1
ATOM 714 C C . ILE A 1 95 ? 18.298 7.274 -17.062 1.00 92.12 95 ILE A C 1
ATOM 716 O O . ILE A 1 95 ? 18.480 7.620 -18.230 1.00 92.12 95 ILE A O 1
ATOM 720 N N . CYS A 1 96 ? 18.370 6.008 -16.653 1.00 92.56 96 CYS A N 1
ATOM 721 C CA . CYS A 1 96 ? 18.677 4.864 -17.511 1.00 92.56 96 CYS A CA 1
ATOM 722 C C . CYS A 1 96 ? 17.627 3.762 -17.365 1.00 92.56 96 CYS A C 1
ATOM 724 O O . CYS A 1 96 ? 17.081 3.545 -16.282 1.00 92.56 96 CYS A O 1
ATOM 726 N N . LEU A 1 97 ? 17.382 3.025 -18.450 1.00 91.88 97 LEU A N 1
ATOM 727 C CA . LEU A 1 97 ? 16.391 1.942 -18.481 1.00 91.88 97 LEU A CA 1
ATOM 728 C C . LEU A 1 97 ? 16.952 0.571 -18.060 1.00 91.88 97 LEU A C 1
ATOM 730 O O . LEU A 1 97 ? 16.173 -0.345 -17.800 1.00 91.88 97 LEU A O 1
ATOM 734 N N . THR A 1 98 ? 18.279 0.418 -17.995 1.00 91.75 98 THR A N 1
ATOM 735 C CA . THR A 1 98 ? 18.977 -0.790 -17.520 1.00 91.75 98 THR A CA 1
ATOM 736 C C . THR A 1 98 ? 20.304 -0.423 -16.828 1.00 91.75 98 THR A C 1
ATOM 738 O O . THR A 1 98 ? 20.850 0.652 -17.096 1.00 91.75 98 THR A O 1
ATOM 741 N N . PRO A 1 99 ? 20.878 -1.308 -15.983 1.00 89.81 99 PRO A N 1
ATOM 742 C CA . PRO A 1 99 ? 22.220 -1.132 -15.413 1.00 89.81 99 PRO A CA 1
ATOM 743 C C . PRO A 1 99 ? 23.356 -1.035 -16.445 1.00 89.81 99 PRO A C 1
ATOM 745 O O . PRO A 1 99 ? 24.454 -0.606 -16.104 1.00 89.81 99 PRO A O 1
ATOM 748 N N . GLN A 1 100 ? 23.117 -1.475 -17.683 1.00 90.38 100 GLN A N 1
ATOM 749 C CA . GLN A 1 100 ? 24.106 -1.545 -18.762 1.00 90.38 100 GLN A CA 1
ATOM 750 C C . GLN A 1 100 ? 24.070 -0.330 -19.706 1.00 90.38 100 GLN A C 1
ATOM 752 O O . GLN A 1 100 ? 24.830 -0.300 -20.672 1.00 90.38 100 GLN A O 1
ATOM 757 N N . ASP A 1 101 ? 23.214 0.668 -19.455 1.00 92.00 101 ASP A N 1
ATOM 758 C CA . ASP A 1 101 ? 23.247 1.936 -20.193 1.00 92.00 101 ASP A CA 1
ATOM 759 C C . ASP A 1 101 ? 24.613 2.625 -19.982 1.00 92.00 101 ASP A C 1
ATOM 761 O O . ASP A 1 101 ? 24.965 2.924 -18.832 1.00 92.00 101 ASP A O 1
ATOM 765 N N . PRO A 1 102 ? 25.388 2.913 -21.050 1.00 90.75 102 PRO A N 1
ATOM 766 C CA . PRO A 1 102 ? 26.705 3.532 -20.929 1.00 90.75 102 PRO A CA 1
ATOM 767 C C . PRO A 1 102 ? 26.709 4.832 -20.117 1.00 90.75 102 PRO A C 1
ATOM 769 O O . PRO A 1 102 ? 27.689 5.108 -19.428 1.00 90.75 102 PRO A O 1
ATOM 772 N N . LYS A 1 103 ? 25.611 5.604 -20.132 1.00 89.94 103 LYS A N 1
ATOM 773 C CA . LYS A 1 103 ? 25.489 6.843 -19.348 1.00 89.94 103 LYS A CA 1
ATOM 774 C C . LYS A 1 103 ? 25.542 6.563 -17.850 1.00 89.94 103 LYS A C 1
ATOM 776 O O . LYS A 1 103 ? 26.272 7.239 -17.131 1.00 89.94 103 LYS A O 1
ATOM 781 N N . CYS A 1 104 ? 24.820 5.542 -17.387 1.00 87.31 104 CYS A N 1
ATOM 782 C CA . CYS A 1 104 ? 24.861 5.130 -15.987 1.00 87.31 104 CYS A CA 1
ATOM 783 C C . CYS A 1 104 ? 26.200 4.489 -15.623 1.00 87.31 104 CYS A C 1
ATOM 785 O O . CYS A 1 104 ? 26.735 4.795 -14.562 1.00 87.31 104 CYS A O 1
ATOM 787 N N . VAL A 1 105 ? 26.782 3.665 -16.501 1.00 88.62 105 VAL A N 1
ATOM 788 C CA . VAL A 1 105 ? 28.107 3.063 -16.259 1.00 88.62 105 VAL A CA 1
ATOM 789 C C . VAL A 1 105 ? 29.182 4.142 -16.056 1.00 88.62 105 VAL A C 1
ATOM 791 O O . VAL A 1 105 ? 29.988 4.025 -15.134 1.00 88.62 105 VAL A O 1
ATOM 794 N N . SER A 1 106 ? 29.165 5.224 -16.843 1.00 87.31 106 SER A N 1
ATOM 795 C CA . SER A 1 106 ? 30.055 6.375 -16.633 1.00 87.31 106 SER A CA 1
ATOM 796 C C . SER A 1 106 ? 29.707 7.186 -15.375 1.00 87.31 106 SER A C 1
ATOM 798 O O . SER A 1 106 ? 30.603 7.500 -14.593 1.00 87.31 106 SER A O 1
ATOM 800 N N . ALA A 1 107 ? 28.427 7.494 -15.139 1.00 86.38 107 ALA A N 1
ATOM 801 C CA . ALA A 1 107 ? 27.989 8.306 -13.996 1.00 86.38 107 ALA A CA 1
ATOM 802 C C . ALA A 1 107 ? 28.227 7.634 -12.628 1.00 86.38 107 ALA A C 1
ATOM 804 O O . ALA A 1 107 ? 28.465 8.317 -11.638 1.00 86.38 107 ALA A O 1
ATOM 805 N N . LEU A 1 108 ? 28.218 6.296 -12.567 1.00 83.94 108 LEU A N 1
ATOM 806 C CA . LEU A 1 108 ? 28.580 5.528 -11.367 1.00 83.94 108 LEU A CA 1
ATOM 807 C C . LEU A 1 108 ? 30.052 5.724 -10.956 1.00 83.94 108 LEU A C 1
ATOM 809 O O . LEU A 1 108 ? 30.376 5.642 -9.767 1.00 83.94 108 LEU A O 1
ATOM 813 N N . ALA A 1 109 ? 30.937 5.960 -11.931 1.00 83.31 109 ALA A N 1
ATOM 814 C CA . ALA A 1 109 ? 32.375 6.119 -11.724 1.00 83.31 109 ALA A CA 1
ATOM 815 C C . ALA A 1 109 ? 32.789 7.572 -11.420 1.00 83.31 109 ALA A C 1
ATOM 817 O O . ALA A 1 109 ? 33.732 7.784 -10.658 1.00 83.31 109 ALA A O 1
ATOM 818 N N . ASP A 1 110 ? 32.083 8.562 -11.973 1.00 86.31 110 ASP A N 1
ATOM 819 C CA . ASP A 1 110 ? 32.243 9.977 -11.610 1.00 86.31 110 ASP A CA 1
ATOM 820 C C . ASP A 1 110 ? 31.843 10.198 -10.141 1.00 86.31 110 ASP A C 1
ATOM 822 O O . ASP A 1 110 ? 30.799 9.722 -9.706 1.00 86.31 110 ASP A O 1
ATOM 826 N N . SER A 1 111 ? 32.661 10.912 -9.362 1.00 85.06 111 SER A N 1
ATOM 827 C CA . SER A 1 111 ? 32.416 11.215 -7.946 1.00 85.06 111 SER A CA 1
ATOM 828 C C . SER A 1 111 ? 31.391 12.335 -7.706 1.00 85.06 111 SER A C 1
ATOM 830 O O . SER A 1 111 ? 30.942 12.491 -6.570 1.00 85.06 111 SER A O 1
ATOM 832 N N . SER A 1 112 ? 30.983 13.084 -8.740 1.00 85.94 112 SER A N 1
ATOM 833 C CA . SER A 1 112 ? 29.992 14.169 -8.626 1.00 85.94 112 SER A CA 1
ATOM 834 C C . SER A 1 112 ? 28.592 13.674 -8.219 1.00 85.94 112 SER A C 1
ATOM 836 O O . SER A 1 112 ? 27.898 14.316 -7.424 1.00 85.94 112 SER A O 1
ATOM 838 N N . TYR A 1 113 ? 28.205 12.497 -8.719 1.00 88.31 113 TYR A N 1
ATOM 839 C CA . TYR A 1 113 ? 26.913 11.850 -8.505 1.00 88.31 113 TYR A CA 1
ATOM 840 C C . TYR A 1 113 ? 26.781 11.329 -7.066 1.00 88.31 113 TYR A C 1
ATOM 842 O O . TYR A 1 113 ? 27.342 10.300 -6.709 1.00 88.31 113 TYR A O 1
ATOM 850 N N . GLN A 1 114 ? 26.065 12.036 -6.197 1.00 88.12 114 GLN A N 1
ATOM 851 C CA . GLN A 1 114 ? 25.993 11.715 -4.762 1.00 88.12 114 GLN A CA 1
ATOM 852 C C . GLN A 1 114 ? 24.792 10.842 -4.385 1.00 88.12 114 GLN A C 1
ATOM 854 O O . GLN A 1 114 ? 24.716 10.370 -3.250 1.00 88.12 114 GLN A O 1
ATOM 859 N N . GLN A 1 115 ? 23.879 10.588 -5.323 1.00 89.31 115 GLN A N 1
ATOM 860 C CA . GLN A 1 115 ? 22.709 9.745 -5.105 1.00 89.31 115 GLN A CA 1
ATOM 861 C C . GLN A 1 115 ? 22.488 8.774 -6.271 1.00 89.31 115 GLN A C 1
ATOM 863 O O . GLN A 1 115 ? 22.567 9.171 -7.433 1.00 89.31 115 GLN A O 1
ATOM 868 N N . ILE A 1 116 ? 22.170 7.515 -5.948 1.00 89.12 116 ILE A N 1
ATOM 869 C CA . ILE A 1 116 ? 21.573 6.535 -6.865 1.00 89.12 116 ILE A CA 1
ATOM 870 C C . ILE A 1 116 ? 20.192 6.177 -6.325 1.00 89.12 116 ILE A C 1
ATOM 872 O O . ILE A 1 116 ? 20.059 5.784 -5.165 1.00 89.12 116 ILE A O 1
ATOM 876 N N . LYS A 1 117 ? 19.180 6.200 -7.188 1.00 90.12 117 LYS A N 1
ATOM 877 C CA . LYS A 1 117 ? 17.922 5.486 -6.968 1.00 90.12 117 LYS A CA 1
ATOM 878 C C . LYS A 1 117 ? 17.808 4.348 -7.976 1.00 90.12 117 LYS A C 1
ATOM 880 O O . LYS A 1 117 ? 18.081 4.560 -9.156 1.00 90.12 117 LYS A O 1
ATOM 885 N N . TYR A 1 118 ? 17.336 3.180 -7.551 1.00 90.88 118 TYR A N 1
ATOM 886 C CA . TYR A 1 118 ? 16.681 2.251 -8.474 1.00 90.88 118 TYR A CA 1
ATOM 887 C C . TYR A 1 118 ? 15.211 2.077 -8.112 1.00 90.88 118 TYR A C 1
ATOM 889 O O . TYR A 1 118 ? 14.846 2.008 -6.937 1.00 90.88 118 TYR A O 1
ATOM 897 N N . ASP A 1 119 ? 14.392 1.983 -9.152 1.00 93.31 119 ASP A N 1
ATOM 898 C CA . ASP A 1 119 ? 13.000 1.563 -9.119 1.00 93.31 119 ASP A CA 1
ATOM 899 C C . ASP A 1 119 ? 12.895 0.286 -9.968 1.00 93.31 119 ASP A C 1
ATOM 901 O O . ASP A 1 119 ? 13.354 0.242 -11.108 1.00 93.31 119 ASP A O 1
ATOM 905 N N . VAL A 1 120 ? 12.348 -0.780 -9.385 1.00 94.50 120 VAL A N 1
ATOM 906 C CA . VAL A 1 120 ? 12.310 -2.147 -9.928 1.00 94.50 120 VAL A CA 1
ATOM 907 C C . VAL A 1 120 ? 10.846 -2.568 -10.016 1.00 94.50 120 VAL A C 1
ATOM 909 O O . VAL A 1 120 ? 10.247 -2.960 -9.012 1.00 94.50 120 VAL A O 1
ATOM 912 N N . ALA A 1 121 ? 10.233 -2.439 -11.195 1.00 95.88 121 ALA A N 1
ATOM 913 C CA . ALA A 1 121 ? 8.837 -2.819 -11.399 1.00 95.88 121 ALA A CA 1
ATOM 914 C C . ALA A 1 121 ? 8.703 -4.345 -11.511 1.00 95.88 121 ALA A C 1
ATOM 916 O O . ALA A 1 121 ? 9.452 -5.010 -12.233 1.00 95.88 121 ALA A O 1
ATOM 917 N N . MET A 1 122 ? 7.736 -4.896 -10.780 1.00 96.06 122 MET A N 1
ATOM 918 C CA . MET A 1 122 ? 7.539 -6.336 -10.630 1.00 96.06 122 MET A CA 1
ATOM 919 C C . MET A 1 122 ? 6.645 -6.883 -11.747 1.00 96.06 122 MET A C 1
ATOM 921 O O . MET A 1 122 ? 5.449 -6.587 -11.792 1.00 96.06 122 MET A O 1
ATOM 925 N N . GLY A 1 123 ? 7.221 -7.710 -12.620 1.00 95.25 123 GLY A N 1
ATOM 926 C CA . GLY A 1 123 ? 6.488 -8.438 -13.661 1.00 95.25 123 GLY A CA 1
ATOM 927 C C . GLY A 1 123 ? 6.168 -9.883 -13.288 1.00 95.25 123 GLY A C 1
ATOM 928 O O . GLY A 1 123 ? 6.231 -10.256 -12.119 1.00 95.25 123 GLY A O 1
ATOM 929 N N . SER A 1 124 ? 5.829 -10.716 -14.274 1.00 95.88 124 SER A N 1
ATOM 930 C CA . SER A 1 124 ? 5.629 -12.157 -14.054 1.00 95.88 124 SER A CA 1
ATOM 931 C C . SER A 1 124 ? 6.960 -12.889 -13.838 1.00 95.88 124 SER A C 1
ATOM 933 O O . SER A 1 124 ? 7.879 -12.750 -14.648 1.00 95.88 124 SER A O 1
ATOM 935 N N . CYS A 1 125 ? 7.054 -13.731 -12.803 1.00 95.56 125 CYS A N 1
ATOM 936 C CA . CYS A 1 125 ? 8.229 -14.590 -12.594 1.00 95.56 125 CYS A CA 1
ATOM 937 C C . CYS A 1 125 ? 8.433 -15.610 -13.732 1.00 95.56 125 CYS A C 1
ATOM 939 O O . CYS A 1 125 ? 9.564 -16.033 -13.968 1.00 95.56 125 CYS A O 1
ATOM 941 N N . ASP A 1 126 ? 7.365 -15.970 -14.456 1.00 92.44 126 ASP A N 1
ATOM 942 C CA . ASP A 1 126 ? 7.439 -16.842 -15.637 1.00 92.44 126 ASP A CA 1
ATOM 943 C C . ASP A 1 126 ? 8.111 -16.124 -16.827 1.00 92.44 126 ASP A C 1
ATOM 945 O O . ASP A 1 126 ? 8.729 -16.768 -17.671 1.00 92.44 126 ASP A O 1
ATOM 949 N N . ALA A 1 127 ? 8.022 -14.787 -16.883 1.00 90.06 127 ALA A N 1
ATOM 950 C CA . ALA A 1 127 ? 8.637 -13.961 -17.925 1.00 90.06 127 ALA A CA 1
ATOM 951 C C . ALA A 1 127 ? 10.080 -13.547 -17.595 1.00 90.06 127 ALA A C 1
ATOM 953 O O . ALA A 1 127 ? 10.888 -13.375 -18.507 1.00 90.06 127 ALA A O 1
ATOM 954 N N . ARG A 1 128 ? 10.419 -13.401 -16.305 1.00 91.06 128 ARG A N 1
ATOM 955 C CA . ARG A 1 128 ? 11.791 -13.138 -15.851 1.00 91.06 128 ARG A CA 1
ATOM 956 C C . ARG A 1 128 ? 12.094 -13.858 -14.539 1.00 91.06 128 ARG A C 1
ATOM 958 O O . ARG A 1 128 ? 11.709 -13.417 -13.457 1.00 91.06 128 ARG A O 1
ATOM 965 N N . GLN A 1 129 ? 12.834 -14.961 -14.637 1.00 88.19 129 GLN A N 1
ATOM 966 C CA . GLN A 1 129 ? 13.082 -15.856 -13.502 1.00 88.19 129 GLN A CA 1
ATOM 967 C C . GLN A 1 129 ? 14.077 -15.309 -12.468 1.00 88.19 129 GLN A C 1
ATOM 969 O O . GLN A 1 129 ? 14.050 -15.770 -11.328 1.00 88.19 129 GLN A O 1
ATOM 974 N N . ILE A 1 130 ? 14.914 -14.323 -12.814 1.00 89.00 130 ILE A N 1
ATOM 975 C CA . ILE A 1 130 ? 15.952 -13.753 -11.933 1.00 89.00 130 ILE A CA 1
ATOM 976 C C . ILE A 1 130 ? 15.603 -12.297 -11.571 1.00 89.00 130 ILE A C 1
ATOM 978 O O . ILE A 1 130 ? 16.378 -11.372 -11.806 1.00 89.00 130 ILE A O 1
ATOM 982 N N . ALA A 1 131 ? 14.399 -12.079 -11.037 1.00 92.56 131 ALA A N 1
ATOM 983 C CA . ALA A 1 131 ? 13.860 -10.753 -10.727 1.00 92.56 131 ALA A CA 1
ATOM 984 C C . ALA A 1 131 ? 13.021 -10.717 -9.438 1.00 92.56 131 ALA A C 1
ATOM 986 O O . ALA A 1 131 ? 12.625 -11.756 -8.902 1.00 92.56 131 ALA A O 1
ATOM 987 N N . ALA A 1 132 ? 12.730 -9.498 -8.968 1.00 94.56 132 ALA A N 1
ATOM 988 C CA . ALA A 1 132 ? 11.594 -9.231 -8.093 1.00 94.56 132 ALA A CA 1
ATOM 989 C C . ALA A 1 132 ? 10.312 -9.290 -8.939 1.00 94.56 132 ALA A C 1
ATOM 991 O O . ALA A 1 132 ? 10.185 -8.571 -9.930 1.00 94.56 132 ALA A O 1
ATOM 992 N N . CYS A 1 133 ? 9.385 -10.184 -8.603 1.00 97.06 133 CYS A N 1
ATOM 993 C CA . CYS A 1 133 ? 8.314 -10.566 -9.523 1.00 97.06 133 CYS A CA 1
ATOM 994 C C . CYS A 1 133 ? 7.082 -11.127 -8.802 1.00 97.06 133 CYS A C 1
ATOM 996 O O . CYS A 1 133 ? 7.150 -11.572 -7.656 1.00 97.06 133 CYS A O 1
ATOM 998 N N . ILE A 1 134 ? 5.941 -11.109 -9.487 1.00 98.00 134 ILE A N 1
ATOM 999 C CA . ILE A 1 134 ? 4.713 -11.788 -9.082 1.00 98.00 134 ILE A CA 1
ATOM 1000 C C . ILE A 1 134 ? 4.784 -13.234 -9.586 1.00 98.00 134 ILE A C 1
ATOM 1002 O O . ILE A 1 134 ? 4.906 -13.476 -10.790 1.00 98.00 134 ILE A O 1
ATOM 1006 N N . LYS A 1 135 ? 4.708 -14.196 -8.665 1.00 97.31 135 LYS A N 1
ATOM 1007 C CA . LYS A 1 135 ? 4.797 -15.636 -8.939 1.00 97.31 135 LYS A CA 1
ATOM 1008 C C . LYS A 1 135 ? 3.418 -16.248 -9.161 1.00 97.31 135 LYS A C 1
ATOM 1010 O O . LYS A 1 135 ? 3.216 -16.985 -10.124 1.00 97.31 135 LYS A O 1
ATOM 1015 N N . THR A 1 136 ? 2.437 -15.897 -8.327 1.00 97.88 136 THR A N 1
ATOM 1016 C CA . THR A 1 136 ? 1.020 -16.162 -8.621 1.00 97.88 136 THR A CA 1
ATOM 1017 C C . THR A 1 136 ? 0.110 -15.052 -8.102 1.00 97.88 136 THR A C 1
ATOM 1019 O O . THR A 1 136 ? 0.307 -14.536 -7.006 1.00 97.88 136 THR A O 1
ATOM 1022 N N . LEU A 1 137 ? -0.938 -14.748 -8.869 1.00 98.38 137 LEU A N 1
ATOM 1023 C CA . LEU A 1 137 ? -2.199 -14.204 -8.363 1.00 98.38 137 LEU A CA 1
ATOM 1024 C C . LEU A 1 137 ? -3.249 -15.319 -8.440 1.00 98.38 137 LEU A C 1
ATOM 1026 O O . LEU A 1 137 ? -3.279 -16.072 -9.416 1.00 98.38 137 LEU A O 1
ATOM 1030 N N . SER A 1 138 ? -4.122 -15.432 -7.442 1.00 98.38 138 SER A N 1
ATOM 1031 C CA . SER A 1 138 ? -5.311 -16.290 -7.491 1.00 98.38 138 SER A CA 1
ATOM 1032 C C . SER A 1 138 ? -6.512 -15.655 -6.792 1.00 98.38 138 SER A C 1
ATOM 1034 O O . SER A 1 138 ? -6.363 -15.052 -5.730 1.00 98.38 138 SER A O 1
ATOM 1036 N N . LEU A 1 139 ? -7.713 -15.872 -7.333 1.00 97.88 139 LEU A N 1
ATOM 1037 C CA . LEU A 1 139 ? -8.971 -15.645 -6.616 1.00 97.88 139 LEU A CA 1
ATOM 1038 C C . LEU A 1 139 ? -9.274 -16.864 -5.739 1.00 97.88 139 LEU A C 1
ATOM 1040 O O . LEU A 1 139 ? -9.399 -17.979 -6.247 1.00 97.88 139 LEU A O 1
ATOM 1044 N N . VAL A 1 140 ? -9.400 -16.654 -4.431 1.00 96.62 140 VAL A N 1
ATOM 1045 C CA . VAL A 1 140 ? -9.800 -17.676 -3.459 1.00 96.62 140 VAL A CA 1
ATOM 1046 C C . VAL A 1 140 ? -11.322 -17.747 -3.401 1.00 96.62 140 VAL A C 1
ATOM 1048 O O . VAL A 1 140 ? -12.003 -16.727 -3.312 1.00 96.62 140 VAL A O 1
ATOM 1051 N N . LYS A 1 141 ? -11.857 -18.963 -3.467 1.00 92.31 141 LYS A N 1
ATOM 1052 C CA . LYS A 1 141 ? -13.292 -19.244 -3.501 1.00 92.31 141 LYS A CA 1
ATOM 1053 C C . LYS A 1 141 ? -13.865 -19.574 -2.132 1.00 92.31 141 LYS A C 1
ATOM 1055 O O . LYS A 1 141 ? -13.156 -19.901 -1.184 1.00 92.31 141 LYS A O 1
ATOM 1060 N N . GLU A 1 142 ? -15.192 -19.516 -2.045 1.00 88.31 142 GLU A N 1
ATOM 1061 C CA . GLU A 1 142 ? -15.949 -19.753 -0.814 1.00 88.31 142 GLU A CA 1
ATOM 1062 C C . GLU A 1 142 ? -15.793 -21.164 -0.219 1.00 88.31 142 GLU A C 1
ATOM 1064 O O . GLU A 1 142 ? -16.019 -21.349 0.981 1.00 88.31 142 GLU A O 1
ATOM 1069 N N . ASP A 1 143 ? -15.399 -22.148 -1.022 1.00 86.69 143 ASP A N 1
ATOM 1070 C CA . ASP A 1 143 ? -15.049 -23.504 -0.592 1.00 86.69 143 ASP A CA 1
ATOM 1071 C C . ASP A 1 143 ? -13.569 -23.643 -0.170 1.00 86.69 143 ASP A C 1
ATOM 1073 O O . ASP A 1 143 ? -13.221 -24.585 0.548 1.00 86.69 143 ASP A O 1
ATOM 1077 N N . GLY A 1 144 ? -12.719 -22.675 -0.523 1.00 87.56 144 GLY A N 1
ATOM 1078 C CA . GLY A 1 144 ? -11.267 -22.672 -0.331 1.00 87.56 144 GLY A CA 1
ATOM 1079 C C . GLY A 1 144 ? -10.457 -23.071 -1.572 1.00 87.56 144 GLY A C 1
ATOM 1080 O O . GLY A 1 144 ? -9.229 -23.099 -1.493 1.00 87.56 144 GLY A O 1
ATOM 1081 N N . THR A 1 145 ? -11.100 -23.369 -2.708 1.00 92.62 145 THR A N 1
ATOM 1082 C CA . THR A 1 145 ? -10.403 -23.561 -3.991 1.00 92.62 145 THR A CA 1
ATOM 1083 C C . THR A 1 145 ? -9.819 -22.239 -4.500 1.00 92.62 145 THR A C 1
ATOM 1085 O O . THR A 1 145 ? -10.151 -21.159 -4.001 1.00 92.62 145 THR A O 1
ATOM 1088 N N . LYS A 1 146 ? -8.890 -22.303 -5.461 1.00 96.31 146 LYS A N 1
ATOM 1089 C CA . LYS A 1 146 ? -8.189 -21.124 -5.987 1.00 96.31 146 LYS A CA 1
ATOM 1090 C C . LYS A 1 146 ? -8.178 -21.133 -7.511 1.00 96.31 146 LYS A C 1
ATOM 1092 O O . LYS A 1 146 ? -7.663 -22.068 -8.117 1.00 96.31 146 LYS A O 1
ATOM 1097 N N . ILE A 1 147 ? -8.716 -20.078 -8.119 1.00 97.56 147 ILE A N 1
ATOM 1098 C CA . ILE A 1 147 ? -8.618 -19.829 -9.560 1.00 97.56 147 ILE A CA 1
ATOM 1099 C C . ILE A 1 147 ? -7.341 -19.018 -9.792 1.00 97.56 147 ILE A C 1
ATOM 1101 O O . ILE A 1 147 ? -7.305 -17.831 -9.459 1.00 97.56 147 ILE A O 1
ATOM 1105 N N . LYS A 1 148 ? -6.288 -19.655 -10.328 1.00 97.69 148 LYS A N 1
ATOM 1106 C CA . LYS A 1 148 ? -5.040 -18.967 -10.705 1.00 97.69 148 LYS A CA 1
ATOM 1107 C C . LYS A 1 148 ? -5.321 -17.986 -11.846 1.00 97.69 148 LYS A C 1
ATOM 1109 O O . LYS A 1 148 ? -5.991 -18.337 -12.814 1.00 97.69 148 LYS A O 1
ATOM 1114 N N . ALA A 1 149 ? -4.786 -16.775 -11.740 1.00 98.25 149 ALA A N 1
ATOM 1115 C CA . ALA A 1 149 ? -4.828 -15.793 -12.812 1.00 98.25 149 ALA A CA 1
ATOM 1116 C C . ALA A 1 149 ? -3.815 -16.125 -13.922 1.00 98.25 149 ALA A C 1
ATOM 1118 O O . ALA A 1 149 ? -2.693 -16.559 -13.648 1.00 98.25 149 ALA A O 1
ATOM 1119 N N . GLN A 1 150 ? -4.186 -15.857 -15.170 1.00 97.69 150 GLN A N 1
ATOM 1120 C CA . GLN A 1 150 ? -3.280 -15.893 -16.316 1.00 97.69 150 GLN A CA 1
ATOM 1121 C C . GLN A 1 150 ? -2.558 -14.546 -16.442 1.00 97.69 150 GLN A C 1
ATOM 1123 O O . GLN A 1 150 ? -3.217 -13.511 -16.493 1.00 97.69 150 GLN A O 1
ATOM 1128 N N . ALA A 1 151 ? -1.228 -14.539 -16.550 1.00 96.81 151 ALA A N 1
ATOM 1129 C CA . ALA A 1 151 ? -0.497 -13.360 -17.016 1.00 96.81 151 ALA A CA 1
ATOM 1130 C C . ALA A 1 151 ? -0.765 -13.185 -18.525 1.00 96.81 151 ALA A C 1
ATOM 1132 O O . ALA A 1 151 ? -0.443 -14.076 -19.309 1.00 96.81 151 ALA A O 1
ATOM 1133 N N . VAL A 1 152 ? -1.409 -12.083 -18.924 1.00 95.38 152 VAL A N 1
ATOM 1134 C CA . VAL A 1 152 ? -1.910 -11.883 -20.302 1.00 95.38 152 VAL A CA 1
ATOM 1135 C C . VAL A 1 152 ? -0.999 -10.987 -21.132 1.00 95.38 152 VAL A C 1
ATOM 1137 O O . VAL A 1 152 ? -0.687 -11.312 -22.272 1.00 95.38 152 VAL A O 1
ATOM 1140 N N . GLN A 1 153 ? -0.606 -9.839 -20.583 1.00 94.50 153 GLN A N 1
ATOM 1141 C CA . GLN A 1 153 ? 0.119 -8.800 -21.313 1.00 94.50 153 GLN A CA 1
ATOM 1142 C C . GLN A 1 153 ? 1.015 -8.026 -20.349 1.00 94.50 153 GLN A C 1
ATOM 1144 O O . GLN A 1 153 ? 0.563 -7.611 -19.282 1.00 94.50 153 GLN A O 1
ATOM 1149 N N . ARG A 1 154 ? 2.258 -7.783 -20.763 1.00 94.62 154 ARG A N 1
ATOM 1150 C CA . ARG A 1 154 ? 3.165 -6.823 -20.132 1.00 94.62 154 ARG A CA 1
ATOM 1151 C C . ARG A 1 154 ? 2.836 -5.398 -20.575 1.00 94.62 154 ARG A C 1
ATOM 1153 O O . ARG A 1 154 ? 2.523 -5.183 -21.742 1.00 94.62 154 ARG A O 1
ATOM 1160 N N . ILE A 1 155 ? 2.965 -4.448 -19.658 1.00 93.06 155 ILE A N 1
ATOM 1161 C CA . ILE A 1 155 ? 2.816 -3.006 -19.880 1.00 93.06 155 ILE A CA 1
ATOM 1162 C C . ILE A 1 155 ? 4.201 -2.341 -19.782 1.00 93.06 155 ILE A C 1
ATOM 1164 O O . ILE A 1 155 ? 5.106 -2.867 -19.129 1.00 93.06 155 ILE A O 1
ATOM 1168 N N . TYR A 1 156 ? 4.369 -1.190 -20.438 1.00 93.00 156 TYR A N 1
ATOM 1169 C CA . TYR A 1 156 ? 5.621 -0.419 -20.496 1.00 93.00 156 TYR A CA 1
ATOM 1170 C C . TYR A 1 156 ? 6.791 -1.182 -21.133 1.00 93.00 156 TYR A C 1
ATOM 1172 O O . TYR A 1 156 ? 7.936 -1.092 -20.689 1.00 93.00 156 TYR A O 1
ATOM 1180 N N . SER A 1 157 ? 6.515 -1.965 -22.178 1.00 89.62 157 SER A N 1
ATOM 1181 C CA . SER A 1 157 ? 7.535 -2.763 -22.874 1.00 89.62 157 SER A CA 1
ATOM 1182 C C . SER A 1 157 ? 8.725 -1.936 -23.391 1.00 89.62 157 SER A C 1
ATOM 1184 O O . SER A 1 157 ? 9.843 -2.448 -23.428 1.00 89.62 157 SER A O 1
ATOM 1186 N N . LYS A 1 158 ? 8.503 -0.661 -23.743 1.00 90.31 158 LYS A N 1
ATOM 1187 C CA . LYS A 1 158 ? 9.527 0.267 -24.247 1.00 90.31 158 LYS A CA 1
ATOM 1188 C C . LYS A 1 158 ? 10.155 1.095 -23.125 1.00 90.31 158 LYS A C 1
ATOM 1190 O O . LYS A 1 158 ? 11.371 1.250 -23.107 1.00 90.31 158 LYS A O 1
ATOM 1195 N N . THR A 1 159 ? 9.353 1.626 -22.193 1.00 90.81 159 THR A N 1
ATOM 1196 C CA . THR A 1 159 ? 9.846 2.524 -21.122 1.00 90.81 159 THR A CA 1
ATOM 1197 C C . THR A 1 159 ? 10.200 1.825 -19.803 1.00 90.81 159 THR A C 1
ATOM 1199 O O . THR A 1 159 ? 10.622 2.484 -18.858 1.00 90.81 159 THR A O 1
ATOM 1202 N N . SER A 1 160 ? 10.062 0.499 -19.734 1.00 92.81 160 SER A N 1
ATOM 1203 C CA . SER A 1 160 ? 10.425 -0.352 -18.592 1.00 92.81 160 SER A CA 1
ATOM 1204 C C . SER A 1 160 ? 10.913 -1.735 -19.077 1.00 92.81 160 SER A C 1
ATOM 1206 O O . SER A 1 160 ? 10.274 -2.747 -18.771 1.00 92.81 160 SER A O 1
ATOM 1208 N N . PRO A 1 161 ? 12.014 -1.827 -19.856 1.00 90.56 161 PRO A N 1
ATOM 1209 C CA . PRO A 1 161 ? 12.458 -3.070 -20.510 1.00 90.56 161 PRO A CA 1
ATOM 1210 C C . PRO A 1 161 ? 12.965 -4.146 -19.531 1.00 90.56 161 PRO A C 1
ATOM 1212 O O . PRO A 1 161 ? 12.876 -5.344 -19.821 1.00 90.56 161 PRO A O 1
ATOM 1215 N N . GLY A 1 162 ? 13.395 -3.749 -18.332 1.00 90.88 162 GLY A N 1
ATOM 1216 C CA . GLY A 1 162 ? 13.821 -4.669 -17.280 1.00 90.88 162 GLY A CA 1
ATOM 1217 C C . GLY A 1 162 ? 15.199 -5.296 -17.514 1.00 90.88 162 GLY A C 1
ATOM 1218 O O . GLY A 1 162 ? 15.820 -5.130 -18.563 1.00 90.88 162 GLY A O 1
ATOM 1219 N N . TRP A 1 163 ? 15.685 -6.011 -16.505 1.00 93.94 163 TRP A N 1
ATOM 1220 C CA . TRP A 1 163 ? 17.030 -6.586 -16.447 1.00 93.94 163 TRP A CA 1
ATOM 1221 C C . TRP A 1 163 ? 17.073 -7.739 -15.439 1.00 93.94 163 TRP A C 1
ATOM 1223 O O . TRP A 1 163 ? 16.276 -7.780 -14.503 1.00 93.94 163 TRP A O 1
ATOM 1233 N N . ASP A 1 164 ? 18.015 -8.665 -15.599 1.00 94.19 164 ASP A N 1
ATOM 1234 C CA . ASP A 1 164 ? 18.214 -9.759 -14.642 1.00 94.19 164 ASP A CA 1
ATOM 1235 C C . ASP A 1 164 ? 19.056 -9.311 -13.439 1.00 94.19 164 ASP A C 1
ATOM 1237 O O . ASP A 1 164 ? 19.849 -8.371 -13.524 1.00 94.19 164 ASP A O 1
ATOM 1241 N N . SER A 1 165 ? 18.845 -9.956 -12.291 1.00 94.50 165 SER A N 1
ATOM 1242 C CA . SER A 1 165 ? 19.435 -9.520 -11.026 1.00 94.50 165 SER A CA 1
ATOM 1243 C C . SER A 1 165 ? 20.947 -9.707 -10.966 1.00 94.50 165 SER A C 1
ATOM 1245 O O . SER A 1 165 ? 21.470 -10.785 -11.244 1.00 94.50 165 SER A O 1
ATOM 1247 N N . THR A 1 166 ? 21.628 -8.676 -10.474 1.00 93.56 166 THR A N 1
ATOM 1248 C CA . THR A 1 166 ? 23.006 -8.751 -9.965 1.00 93.56 166 THR A CA 1
ATOM 1249 C C . THR A 1 166 ? 23.059 -8.567 -8.445 1.00 93.56 166 THR A C 1
ATOM 1251 O O . THR A 1 166 ? 24.141 -8.418 -7.880 1.00 93.56 166 THR A O 1
ATOM 1254 N N . PHE A 1 167 ? 21.901 -8.546 -7.772 1.00 92.00 167 PHE A N 1
ATOM 1255 C CA . PHE A 1 167 ? 21.805 -8.239 -6.348 1.00 92.00 167 PHE A CA 1
ATOM 1256 C C . PHE A 1 167 ? 22.389 -9.337 -5.456 1.00 92.00 167 PHE A C 1
ATOM 1258 O O . PHE A 1 167 ? 21.992 -10.500 -5.535 1.00 92.00 167 PHE A O 1
ATOM 1265 N N . ASN A 1 168 ? 23.261 -8.929 -4.537 1.00 91.38 168 ASN A N 1
ATOM 1266 C CA . ASN A 1 168 ? 23.796 -9.754 -3.466 1.00 91.38 168 ASN A CA 1
ATOM 1267 C C . ASN A 1 168 ? 23.327 -9.200 -2.111 1.00 91.38 168 ASN A C 1
ATOM 1269 O O . ASN A 1 168 ? 23.701 -8.093 -1.719 1.00 91.38 168 ASN A O 1
ATOM 1273 N N . ALA A 1 169 ? 22.522 -9.972 -1.376 1.00 88.44 169 ALA A N 1
ATOM 1274 C CA . ALA A 1 169 ? 21.962 -9.547 -0.093 1.00 88.44 169 ALA A CA 1
ATOM 1275 C C . ALA A 1 169 ? 22.993 -9.503 1.045 1.00 88.44 169 ALA A C 1
ATOM 1277 O O . ALA A 1 169 ? 22.837 -8.699 1.961 1.00 88.44 169 ALA A O 1
ATOM 1278 N N . LYS A 1 170 ? 24.058 -10.316 0.980 1.00 86.88 170 LYS A N 1
ATOM 1279 C CA . LYS A 1 170 ? 25.117 -10.361 2.006 1.00 86.88 170 LYS A CA 1
ATOM 1280 C C . LYS A 1 170 ? 25.976 -9.097 1.991 1.00 86.88 170 LYS A C 1
ATOM 1282 O O . LYS A 1 170 ? 26.412 -8.641 3.041 1.00 86.88 170 LYS A O 1
ATOM 1287 N N . THR A 1 171 ? 26.212 -8.533 0.806 1.00 84.81 171 THR A N 1
ATOM 1288 C CA . THR A 1 171 ? 26.957 -7.275 0.616 1.00 84.81 171 THR A CA 1
ATOM 1289 C C . THR A 1 171 ? 26.052 -6.058 0.423 1.00 84.81 171 THR A C 1
ATOM 1291 O O . THR A 1 171 ? 26.540 -4.935 0.490 1.00 84.81 171 THR A O 1
ATOM 1294 N N . ASN A 1 172 ? 24.750 -6.255 0.183 1.00 81.25 172 ASN A N 1
ATOM 1295 C CA . ASN A 1 172 ? 23.793 -5.209 -0.194 1.00 81.25 172 ASN A CA 1
ATOM 1296 C C . ASN A 1 172 ? 24.239 -4.423 -1.454 1.00 81.25 172 ASN A C 1
ATOM 1298 O O . ASN A 1 172 ? 24.036 -3.214 -1.553 1.00 81.25 172 ASN A O 1
ATOM 1302 N N . THR A 1 173 ? 24.854 -5.111 -2.422 1.00 82.75 173 THR A N 1
ATOM 1303 C CA . THR A 1 173 ? 25.361 -4.528 -3.680 1.00 82.75 173 THR A CA 1
ATOM 1304 C C . THR A 1 173 ? 24.680 -5.129 -4.910 1.00 82.75 173 THR A C 1
ATOM 1306 O O . THR A 1 173 ? 24.038 -6.175 -4.829 1.00 82.75 173 THR A O 1
ATOM 1309 N N . GLY A 1 174 ? 24.827 -4.465 -6.062 1.00 87.06 174 GLY A N 1
ATOM 1310 C CA . GLY A 1 174 ? 24.173 -4.853 -7.314 1.00 87.06 174 GLY A CA 1
ATOM 1311 C C . GLY A 1 174 ? 22.704 -4.424 -7.385 1.00 87.06 174 GLY A C 1
ATOM 1312 O O . GLY A 1 174 ? 22.175 -3.786 -6.473 1.00 87.06 174 GLY A O 1
ATOM 1313 N N . TYR A 1 175 ? 22.045 -4.772 -8.488 1.00 89.81 175 TYR A N 1
ATOM 1314 C CA . TYR A 1 175 ? 20.676 -4.352 -8.791 1.00 89.81 175 TYR A CA 1
ATOM 1315 C C . TYR A 1 175 ? 19.718 -5.539 -8.696 1.00 89.81 175 TYR A C 1
ATOM 1317 O O . TYR A 1 175 ? 19.972 -6.556 -9.348 1.00 89.81 175 TYR A O 1
ATOM 1325 N N . PRO A 1 176 ? 18.604 -5.440 -7.947 1.00 92.31 176 PRO A N 1
ATOM 1326 C CA . PRO A 1 176 ? 17.542 -6.429 -8.026 1.00 92.31 176 PRO A CA 1
ATOM 1327 C C . PRO A 1 176 ? 16.995 -6.474 -9.452 1.00 92.31 176 PRO A C 1
ATOM 1329 O O . PRO A 1 176 ? 16.769 -5.428 -10.058 1.00 92.31 176 PRO A O 1
ATOM 1332 N N . GLY A 1 177 ? 16.797 -7.675 -9.993 1.00 93.75 177 GLY A N 1
ATOM 1333 C CA . GLY A 1 177 ? 16.249 -7.846 -11.338 1.00 93.75 177 GLY A CA 1
ATOM 1334 C C . GLY A 1 177 ? 14.820 -7.311 -11.437 1.00 93.75 177 GLY A C 1
ATOM 1335 O O . GLY A 1 177 ? 14.047 -7.430 -10.482 1.00 93.75 177 GLY A O 1
ATOM 1336 N N . ALA A 1 178 ? 14.489 -6.735 -12.588 1.00 93.94 178 ALA A N 1
ATOM 1337 C CA . ALA A 1 178 ? 13.302 -5.924 -12.833 1.00 93.94 178 ALA A CA 1
ATOM 1338 C C . ALA A 1 178 ? 12.626 -6.288 -14.159 1.00 93.94 178 ALA A C 1
ATOM 1340 O O . ALA A 1 178 ? 13.280 -6.782 -15.076 1.00 93.94 178 ALA A O 1
ATOM 1341 N N . ASP A 1 179 ? 11.336 -5.991 -14.302 1.00 93.75 179 ASP A N 1
ATOM 1342 C CA . ASP A 1 179 ? 10.592 -6.209 -15.546 1.00 93.75 179 ASP A CA 1
ATOM 1343 C C . ASP A 1 179 ? 9.718 -4.983 -15.885 1.00 93.75 179 ASP A C 1
ATOM 1345 O O . ASP A 1 179 ? 10.189 -3.847 -15.792 1.00 93.75 179 ASP A O 1
ATOM 1349 N N . GLY A 1 180 ? 8.463 -5.174 -16.293 1.00 93.19 180 GLY A N 1
ATOM 1350 C CA . GLY A 1 180 ? 7.419 -4.145 -16.249 1.00 93.19 180 GLY A CA 1
ATOM 1351 C C . GLY A 1 180 ? 6.155 -4.714 -15.592 1.00 93.19 180 GLY A C 1
ATOM 1352 O O . GLY A 1 180 ? 6.097 -5.922 -15.370 1.00 93.19 180 GLY A O 1
ATOM 1353 N N . PRO A 1 181 ? 5.136 -3.899 -15.276 1.00 95.19 181 PRO A N 1
ATOM 1354 C CA . PRO A 1 181 ? 3.851 -4.390 -14.777 1.00 95.19 181 PRO A CA 1
ATOM 1355 C C . PRO A 1 181 ? 3.139 -5.311 -15.779 1.00 95.19 181 PRO A C 1
ATOM 1357 O O . PRO A 1 181 ? 3.380 -5.241 -16.984 1.00 95.19 181 PRO A O 1
ATOM 1360 N N . TRP A 1 182 ? 2.220 -6.149 -15.295 1.00 96.19 182 TRP A N 1
ATOM 1361 C CA . TRP A 1 182 ? 1.438 -7.070 -16.134 1.00 96.19 182 TRP A CA 1
ATOM 1362 C C . TRP A 1 182 ? -0.065 -6.989 -15.840 1.00 96.19 182 TRP A C 1
ATOM 1364 O O . TRP A 1 182 ? -0.482 -6.750 -14.704 1.00 96.19 182 TRP A O 1
ATOM 1374 N N . LEU A 1 183 ? -0.869 -7.263 -16.870 1.00 97.25 183 LEU A N 1
ATOM 1375 C CA . LEU A 1 183 ? -2.275 -7.639 -16.744 1.00 97.25 183 LEU A CA 1
ATOM 1376 C C . LEU A 1 183 ? -2.395 -9.112 -16.347 1.00 97.25 183 LEU A C 1
ATOM 1378 O O . LEU A 1 183 ? -1.833 -9.992 -17.006 1.00 97.25 183 LEU A O 1
ATOM 1382 N N . TRP A 1 184 ? -3.200 -9.369 -15.323 1.00 98.38 184 TRP A N 1
ATOM 1383 C CA . TRP A 1 184 ? -3.530 -10.690 -14.804 1.00 98.38 184 TRP A CA 1
ATOM 1384 C C . TRP A 1 184 ? -5.031 -10.929 -14.957 1.00 98.38 184 TRP A C 1
ATOM 1386 O O . TRP A 1 184 ? -5.841 -10.249 -14.327 1.00 98.38 184 TRP A O 1
ATOM 1396 N N . ARG A 1 185 ? -5.417 -11.889 -15.796 1.00 98.38 185 ARG A N 1
ATOM 1397 C CA . ARG A 1 185 ? -6.818 -12.234 -16.058 1.00 98.38 185 ARG A CA 1
ATOM 1398 C C . ARG A 1 185 ? -7.273 -13.354 -15.143 1.00 98.38 185 ARG A C 1
ATOM 1400 O O . ARG A 1 185 ? -6.663 -14.421 -15.114 1.00 98.38 185 ARG A O 1
ATOM 1407 N N . ILE A 1 186 ? -8.373 -13.131 -14.434 1.00 98.19 186 ILE A N 1
ATOM 1408 C CA . ILE A 1 186 ? -9.096 -14.180 -13.710 1.00 98.19 186 ILE A CA 1
ATOM 1409 C C . ILE A 1 186 ? -10.378 -14.462 -14.491 1.00 98.19 186 ILE A C 1
ATOM 1411 O O . ILE A 1 186 ? -11.186 -13.554 -14.693 1.00 98.19 186 ILE A O 1
ATOM 1415 N N . THR A 1 187 ? -10.551 -15.711 -14.923 1.00 96.75 187 THR A N 1
ATOM 1416 C CA . THR A 1 187 ? -11.765 -16.191 -15.595 1.00 96.75 187 THR A CA 1
ATOM 1417 C C . THR A 1 187 ? -12.537 -17.102 -14.646 1.00 96.75 187 THR A C 1
ATOM 1419 O O . THR A 1 187 ? -12.013 -18.106 -14.173 1.00 96.75 187 THR A O 1
ATOM 1422 N N . ASP A 1 188 ? -13.781 -16.738 -14.355 1.00 93.56 188 ASP A N 1
ATOM 1423 C CA . ASP A 1 188 ? -14.607 -17.322 -13.302 1.00 93.56 188 ASP A CA 1
ATOM 1424 C C . ASP A 1 188 ? -16.072 -17.387 -13.751 1.00 93.56 188 ASP A C 1
ATOM 1426 O O . ASP A 1 188 ? -16.642 -16.378 -14.162 1.00 93.56 188 ASP A O 1
ATOM 1430 N N . GLY A 1 189 ? -16.684 -18.575 -13.738 1.00 88.19 189 GLY A N 1
ATOM 1431 C CA . GLY A 1 189 ? -18.063 -18.764 -14.219 1.00 88.19 189 GLY A CA 1
ATOM 1432 C C . GLY A 1 189 ? -18.308 -18.297 -15.667 1.00 88.19 189 GLY A C 1
ATOM 1433 O O . GLY A 1 189 ? -19.428 -17.933 -16.009 1.00 88.19 189 GLY A O 1
ATOM 1434 N N . GLY A 1 190 ? -17.261 -18.240 -16.500 1.00 90.00 190 GLY A N 1
ATOM 1435 C CA . GLY A 1 190 ? -17.294 -17.674 -17.856 1.00 90.00 190 GLY A CA 1
ATOM 1436 C C . GLY A 1 190 ? -17.030 -16.162 -17.940 1.00 90.00 190 GLY A C 1
ATOM 1437 O O . GLY A 1 190 ? -16.742 -15.658 -19.024 1.00 90.00 190 GLY A O 1
ATOM 1438 N N . LYS A 1 191 ? -17.046 -15.427 -16.821 1.00 93.44 191 LYS A N 1
ATOM 1439 C CA . LYS A 1 191 ? -16.687 -14.003 -16.773 1.00 93.44 191 LYS A CA 1
ATOM 1440 C C . LYS A 1 191 ? -15.176 -13.839 -16.621 1.00 93.44 191 LYS A C 1
ATOM 1442 O O . LYS A 1 191 ? -14.590 -14.381 -15.692 1.00 93.44 191 LYS A O 1
ATOM 1447 N N . SER A 1 192 ? -14.554 -13.051 -17.494 1.00 96.56 192 SER A N 1
ATOM 1448 C CA . SER A 1 192 ? -13.156 -12.623 -17.333 1.00 96.56 192 SER A CA 1
ATOM 1449 C C . SER A 1 192 ? -13.083 -11.217 -16.737 1.00 96.56 192 SER A C 1
ATOM 1451 O O . SER A 1 192 ? -13.821 -10.335 -17.174 1.00 96.56 192 SER A O 1
ATOM 1453 N N . THR A 1 193 ? -12.171 -11.003 -15.789 1.00 97.12 193 THR A N 1
ATOM 1454 C CA . THR A 1 193 ? -11.794 -9.674 -15.279 1.00 97.12 193 THR A CA 1
ATOM 1455 C C . THR A 1 193 ? -10.276 -9.529 -15.345 1.00 97.12 193 THR A C 1
ATOM 1457 O O . THR A 1 193 ? -9.558 -10.413 -14.871 1.00 97.12 193 THR A O 1
ATOM 1460 N N . ASP A 1 194 ? -9.800 -8.412 -15.898 1.00 98.06 194 ASP A N 1
ATOM 1461 C CA . ASP A 1 194 ? -8.377 -8.069 -15.948 1.00 98.06 194 ASP A CA 1
ATOM 1462 C C . ASP A 1 194 ? -7.982 -7.230 -14.727 1.00 98.06 194 ASP A C 1
ATOM 1464 O O . ASP A 1 194 ? -8.654 -6.261 -14.366 1.00 98.06 194 ASP A O 1
ATOM 1468 N N . TYR A 1 195 ? -6.865 -7.601 -14.107 1.00 98.19 195 TYR A N 1
ATOM 1469 C CA . TYR A 1 195 ? -6.266 -6.904 -12.977 1.00 98.19 195 TYR A CA 1
ATOM 1470 C C . TYR A 1 195 ? -4.860 -6.442 -13.345 1.00 98.19 195 TYR A C 1
ATOM 1472 O O . TYR A 1 195 ? -4.004 -7.255 -13.689 1.00 98.19 195 TYR A O 1
ATOM 1480 N N . LEU A 1 196 ? -4.599 -5.144 -13.242 1.00 97.50 196 LEU A N 1
ATOM 1481 C CA . LEU A 1 196 ? -3.249 -4.608 -13.297 1.00 97.50 196 LEU A CA 1
ATOM 1482 C C . LEU A 1 196 ? -2.642 -4.685 -11.893 1.00 97.50 196 LEU A C 1
ATOM 1484 O O . LEU A 1 196 ? -3.161 -4.080 -10.953 1.00 97.50 196 LEU A O 1
ATOM 1488 N N . ILE A 1 197 ? -1.548 -5.435 -11.753 1.00 96.94 197 ILE A N 1
ATOM 1489 C CA . ILE A 1 197 ? -0.733 -5.411 -10.535 1.00 96.94 197 ILE A CA 1
ATOM 1490 C C . ILE A 1 197 ? 0.394 -4.407 -10.746 1.00 96.94 197 ILE A C 1
ATOM 1492 O O . ILE A 1 197 ? 1.222 -4.575 -11.642 1.00 96.94 197 ILE A O 1
ATOM 1496 N N . LEU A 1 198 ? 0.428 -3.376 -9.905 1.00 96.44 198 LEU A N 1
ATOM 1497 C CA . LEU A 1 198 ? 1.525 -2.421 -9.832 1.00 96.44 198 LEU A CA 1
ATOM 1498 C C . LEU A 1 198 ? 2.371 -2.762 -8.605 1.00 96.44 198 LEU A C 1
ATOM 1500 O O . LEU A 1 198 ? 2.031 -2.377 -7.491 1.00 96.44 198 LEU A O 1
ATOM 1504 N N . GLY A 1 199 ? 3.454 -3.512 -8.814 1.00 96.19 199 GLY A N 1
ATOM 1505 C CA . GLY A 1 199 ? 4.486 -3.766 -7.808 1.00 96.19 199 GLY A CA 1
ATOM 1506 C C . GLY A 1 199 ? 5.769 -3.008 -8.139 1.00 96.19 199 GLY A C 1
ATOM 1507 O O . GLY A 1 199 ? 6.184 -2.990 -9.297 1.00 96.19 199 GLY A O 1
ATOM 1508 N N . LEU A 1 200 ? 6.392 -2.399 -7.134 1.00 95.50 200 LEU A N 1
ATOM 1509 C CA . LEU A 1 200 ? 7.650 -1.667 -7.233 1.00 95.50 200 LEU A CA 1
ATOM 1510 C C . LEU A 1 200 ? 8.520 -1.969 -6.013 1.00 95.50 200 LEU A C 1
ATOM 1512 O O . LEU A 1 200 ? 8.075 -1.825 -4.875 1.00 95.50 200 LEU A O 1
ATOM 1516 N N . VAL A 1 201 ? 9.768 -2.355 -6.251 1.00 94.75 201 VAL A N 1
ATOM 1517 C CA . VAL A 1 201 ? 10.826 -2.360 -5.239 1.00 94.75 201 VAL A CA 1
ATOM 1518 C C . VAL A 1 201 ? 11.713 -1.147 -5.504 1.00 94.75 201 VAL A C 1
ATOM 1520 O O . VAL A 1 201 ? 12.265 -1.006 -6.590 1.00 94.75 201 VAL A O 1
ATOM 1523 N N . SER A 1 202 ? 11.855 -0.272 -4.519 1.00 92.06 202 SER A N 1
ATOM 1524 C CA . SER A 1 202 ? 12.650 0.950 -4.619 1.00 92.06 202 SER A CA 1
ATOM 1525 C C . SER A 1 202 ? 13.757 0.940 -3.576 1.00 92.06 202 SER A C 1
ATOM 1527 O O . SER A 1 202 ? 13.522 0.567 -2.423 1.00 92.06 202 SER A O 1
ATOM 1529 N N . ALA A 1 203 ? 14.945 1.412 -3.943 1.00 88.81 203 ALA A N 1
ATOM 1530 C CA . ALA A 1 203 ? 15.971 1.742 -2.962 1.00 88.81 203 ALA A CA 1
ATOM 1531 C C . ALA A 1 203 ? 16.751 2.995 -3.358 1.00 88.81 203 ALA A C 1
ATOM 1533 O O . ALA A 1 203 ? 16.994 3.253 -4.541 1.00 88.81 203 ALA A O 1
ATOM 1534 N N . LEU A 1 204 ? 17.146 3.749 -2.336 1.00 87.31 204 LEU A N 1
ATOM 1535 C CA . LEU A 1 204 ? 17.943 4.960 -2.431 1.00 87.31 204 LEU A CA 1
ATOM 1536 C C . LEU A 1 204 ? 19.294 4.711 -1.761 1.00 87.31 204 LEU A C 1
ATOM 1538 O O . LEU A 1 204 ? 19.359 4.195 -0.644 1.00 87.31 204 LEU A O 1
ATOM 1542 N N . PHE A 1 205 ? 20.367 5.079 -2.448 1.00 85.69 205 PHE A N 1
ATOM 1543 C CA . PHE A 1 205 ? 21.734 5.012 -1.955 1.00 85.69 205 PHE A CA 1
ATOM 1544 C C . PHE A 1 205 ? 22.332 6.408 -2.042 1.00 85.69 205 PHE A C 1
ATOM 1546 O O . PHE A 1 205 ? 22.250 7.056 -3.084 1.00 85.69 205 PHE A O 1
ATOM 1553 N N . ASN A 1 206 ? 22.952 6.860 -0.958 1.00 86.00 206 ASN A N 1
ATOM 1554 C CA . ASN A 1 206 ? 23.704 8.107 -0.930 1.00 86.00 206 ASN A CA 1
ATOM 1555 C C . ASN A 1 206 ? 25.202 7.803 -0.830 1.00 86.00 206 ASN A C 1
ATOM 1557 O O . ASN A 1 206 ? 25.607 6.796 -0.248 1.00 86.00 206 ASN A O 1
ATOM 1561 N N . ARG A 1 207 ? 26.022 8.699 -1.370 1.00 83.44 207 ARG A N 1
ATOM 1562 C CA . ARG A 1 207 ? 27.481 8.685 -1.268 1.00 83.44 207 ARG A CA 1
ATOM 1563 C C . ARG A 1 207 ? 27.935 10.022 -0.707 1.00 83.44 207 ARG A C 1
ATOM 1565 O O . ARG A 1 207 ? 27.551 11.075 -1.213 1.00 83.44 207 ARG A O 1
ATOM 1572 N N . SER A 1 208 ? 28.728 9.977 0.358 1.00 78.12 208 SER A N 1
ATOM 1573 C CA . SER A 1 208 ? 29.302 11.184 0.957 1.00 78.12 208 SER A CA 1
ATOM 1574 C C . SER A 1 208 ? 30.278 11.850 -0.015 1.00 78.12 208 SER A C 1
ATOM 1576 O O . SER A 1 208 ? 30.991 11.170 -0.753 1.00 78.12 208 SER A O 1
ATOM 1578 N N . VAL A 1 209 ? 30.340 13.185 -0.005 1.00 73.00 209 VAL A N 1
ATOM 1579 C CA . VAL A 1 209 ? 31.270 13.945 -0.855 1.00 73.00 209 VAL A CA 1
ATOM 1580 C C . VAL A 1 209 ? 32.703 13.459 -0.618 1.00 73.00 209 VAL A C 1
ATOM 1582 O O . VAL A 1 209 ? 33.202 13.502 0.505 1.00 73.00 209 VAL A O 1
ATOM 1585 N N . GLY A 1 210 ? 33.360 12.991 -1.681 1.00 69.69 210 GLY A N 1
ATOM 1586 C CA . GLY A 1 210 ? 34.737 12.492 -1.631 1.00 69.69 210 GLY A CA 1
ATOM 1587 C C . GLY A 1 210 ? 34.911 11.029 -1.199 1.00 69.69 210 GLY A C 1
ATOM 1588 O O . GLY A 1 210 ? 36.051 10.572 -1.157 1.00 69.69 210 GLY A O 1
ATOM 1589 N N . THR A 1 211 ? 33.842 10.271 -0.916 1.00 72.81 211 THR A N 1
ATOM 1590 C CA . THR A 1 211 ? 33.936 8.809 -0.726 1.00 72.81 211 THR A CA 1
ATOM 1591 C C . THR A 1 211 ? 33.595 8.050 -2.012 1.00 72.81 211 THR A C 1
ATOM 1593 O O . THR A 1 211 ? 33.045 8.604 -2.961 1.00 72.81 211 THR A O 1
ATOM 1596 N N . SER A 1 212 ? 33.933 6.758 -2.057 1.00 72.44 212 SER A N 1
ATOM 1597 C CA . SER A 1 212 ? 33.539 5.822 -3.124 1.00 72.44 212 SER A CA 1
ATOM 1598 C C . SER A 1 212 ? 32.421 4.855 -2.702 1.00 72.44 212 SER A C 1
ATOM 1600 O O . SER A 1 212 ? 31.923 4.092 -3.528 1.00 72.44 212 SER A O 1
ATOM 1602 N N . THR A 1 213 ? 32.031 4.874 -1.425 1.00 76.44 213 THR A N 1
ATOM 1603 C CA . THR A 1 213 ? 31.070 3.950 -0.811 1.00 76.44 213 THR A CA 1
ATOM 1604 C C . THR A 1 213 ? 29.629 4.432 -0.956 1.00 76.44 213 THR A C 1
ATOM 1606 O O . THR A 1 213 ? 29.353 5.626 -0.859 1.00 76.44 213 THR A O 1
ATOM 1609 N N . TRP A 1 214 ? 28.710 3.486 -1.156 1.00 79.19 214 TRP A N 1
ATOM 1610 C CA . TRP A 1 214 ? 27.282 3.740 -1.344 1.00 79.19 214 TRP A CA 1
ATOM 1611 C C . TRP A 1 214 ? 26.473 3.191 -0.169 1.00 79.19 214 TRP A C 1
ATOM 1613 O O . TRP A 1 214 ? 26.307 1.978 -0.037 1.00 79.19 214 TRP A O 1
ATOM 1623 N N . ASP A 1 215 ? 25.943 4.089 0.656 1.00 76.69 215 ASP A N 1
ATOM 1624 C CA . ASP A 1 215 ? 25.156 3.753 1.839 1.00 76.69 215 ASP A CA 1
ATOM 1625 C C . ASP A 1 215 ? 23.659 3.786 1.508 1.00 76.69 215 ASP A C 1
ATOM 1627 O O . ASP A 1 215 ? 23.111 4.810 1.091 1.00 76.69 215 ASP A O 1
ATOM 1631 N N . ALA A 1 216 ? 22.984 2.648 1.681 1.00 74.88 216 ALA A N 1
ATOM 1632 C CA . ALA A 1 216 ? 21.556 2.516 1.402 1.00 74.88 216 ALA A CA 1
ATOM 1633 C C . ALA A 1 216 ? 20.719 3.220 2.483 1.00 74.88 216 ALA A C 1
ATOM 1635 O O . ALA A 1 216 ? 20.632 2.740 3.615 1.00 74.88 216 ALA A O 1
ATOM 1636 N N . SER A 1 217 ? 20.097 4.338 2.118 1.00 75.25 217 SER A N 1
ATOM 1637 C CA . SER A 1 217 ? 19.328 5.218 3.002 1.00 75.25 217 SER A CA 1
ATOM 1638 C C . SER A 1 217 ? 17.845 4.864 3.062 1.00 75.25 217 SER A C 1
ATOM 1640 O O . SER A 1 217 ? 17.253 4.905 4.137 1.00 75.25 217 SER A O 1
ATOM 1642 N N . GLU A 1 218 ? 17.254 4.464 1.934 1.00 82.00 218 GLU A N 1
ATOM 1643 C CA . GLU A 1 218 ? 15.842 4.082 1.843 1.00 82.00 218 GLU A CA 1
ATOM 1644 C C . GLU A 1 218 ? 15.684 2.756 1.101 1.00 82.00 218 GLU A C 1
ATOM 1646 O O . GLU A 1 218 ? 16.404 2.466 0.144 1.00 82.00 218 GLU A O 1
ATOM 1651 N N . LYS A 1 219 ? 14.731 1.938 1.552 1.00 86.62 219 LYS A N 1
ATOM 1652 C CA . LYS A 1 219 ? 14.411 0.610 1.013 1.00 86.62 219 LYS A CA 1
ATOM 1653 C C . LYS A 1 219 ? 12.906 0.415 1.158 1.00 86.62 219 LYS A C 1
ATOM 1655 O O . LYS A 1 219 ? 12.408 0.457 2.279 1.00 86.62 219 LYS A O 1
ATOM 1660 N N . SER A 1 220 ? 12.171 0.236 0.063 1.00 90.88 220 SER A N 1
ATOM 1661 C CA . SER A 1 220 ? 10.714 0.076 0.127 1.00 90.88 220 SER A CA 1
ATOM 1662 C C . SER A 1 220 ? 10.147 -0.861 -0.935 1.00 90.88 220 SER A C 1
ATOM 1664 O O . SER A 1 220 ? 10.638 -0.952 -2.057 1.00 90.88 220 SER A O 1
ATOM 1666 N N . LEU A 1 221 ? 9.081 -1.555 -0.554 1.00 94.44 221 LEU A N 1
ATOM 1667 C CA . LEU A 1 221 ? 8.126 -2.205 -1.438 1.00 94.44 221 LEU A CA 1
ATOM 1668 C C . LEU A 1 221 ? 6.892 -1.298 -1.547 1.00 94.44 221 LEU A C 1
ATOM 1670 O O . LEU A 1 221 ? 6.428 -0.764 -0.539 1.00 94.44 221 LEU A O 1
ATOM 1674 N N . ARG A 1 222 ? 6.330 -1.157 -2.744 1.00 95.62 222 ARG A N 1
ATOM 1675 C CA . ARG A 1 222 ? 4.996 -0.591 -2.985 1.00 95.62 222 ARG A CA 1
ATOM 1676 C C . ARG A 1 222 ? 4.237 -1.551 -3.889 1.00 95.62 222 ARG A C 1
ATOM 1678 O O . ARG A 1 222 ? 4.771 -1.957 -4.917 1.00 95.62 222 ARG A O 1
ATOM 1685 N N . LEU A 1 223 ? 3.031 -1.955 -3.508 1.00 96.62 223 LEU A N 1
ATOM 1686 C CA . LEU A 1 223 ? 2.286 -2.983 -4.229 1.00 96.62 223 LEU A CA 1
ATOM 1687 C C . LEU A 1 223 ? 0.784 -2.722 -4.166 1.00 96.62 223 LEU A C 1
ATOM 1689 O O . LEU A 1 223 ? 0.219 -2.648 -3.079 1.00 96.62 223 LEU A O 1
ATOM 1693 N N . SER A 1 224 ? 0.127 -2.667 -5.322 1.00 97.06 224 SER A N 1
ATOM 1694 C CA . SER A 1 224 ? -1.331 -2.573 -5.436 1.00 97.06 224 SER A CA 1
ATOM 1695 C C . SER A 1 224 ? -1.879 -3.519 -6.501 1.00 97.06 224 SER A C 1
ATOM 1697 O O . SER A 1 224 ? -1.258 -3.730 -7.545 1.00 97.06 224 SER A O 1
ATOM 1699 N N . ILE A 1 225 ? -3.075 -4.055 -6.253 1.00 97.50 225 ILE A N 1
ATOM 1700 C CA . ILE A 1 225 ? -3.892 -4.749 -7.255 1.00 97.50 225 ILE A CA 1
ATOM 1701 C C . ILE A 1 225 ? -5.029 -3.805 -7.645 1.00 97.50 225 ILE A C 1
ATOM 1703 O O . ILE A 1 225 ? -5.733 -3.293 -6.776 1.00 97.50 225 ILE A O 1
ATOM 1707 N N . TYR A 1 226 ? -5.250 -3.614 -8.944 1.00 97.06 226 TYR A N 1
ATOM 1708 C CA . TYR A 1 226 ? -6.362 -2.820 -9.460 1.00 97.06 226 TYR A CA 1
ATOM 1709 C C . TYR A 1 226 ? -7.122 -3.597 -10.541 1.00 97.06 226 TYR A C 1
ATOM 1711 O O . TYR A 1 226 ? -6.506 -3.985 -11.534 1.00 97.06 226 TYR A O 1
ATOM 1719 N N . PRO A 1 227 ? -8.445 -3.815 -10.419 1.00 97.25 227 PRO A N 1
ATOM 1720 C CA . PRO A 1 227 ? -9.248 -4.233 -11.560 1.00 97.25 227 PRO A CA 1
ATOM 1721 C C . PRO A 1 227 ? -9.286 -3.083 -12.572 1.00 97.25 227 PRO A C 1
ATOM 1723 O O . PRO A 1 227 ? -9.435 -1.914 -12.195 1.00 97.25 227 PRO A O 1
ATOM 1726 N N . VAL A 1 228 ? -9.139 -3.406 -13.854 1.00 97.00 228 VAL A N 1
ATOM 1727 C CA . VAL A 1 228 ? -9.036 -2.414 -14.931 1.00 97.00 228 VAL A CA 1
ATOM 1728 C C . VAL A 1 228 ? -9.948 -2.735 -16.106 1.00 97.00 228 VAL A C 1
ATOM 1730 O O . VAL A 1 228 ? -10.259 -3.892 -16.384 1.00 97.00 228 VAL A O 1
ATOM 1733 N N . LYS A 1 229 ? -10.317 -1.688 -16.844 1.00 95.31 229 LYS A N 1
ATOM 1734 C CA . LYS A 1 229 ? -10.800 -1.788 -18.227 1.00 95.31 229 LYS A CA 1
ATOM 1735 C C . LYS A 1 229 ? -9.825 -1.072 -19.169 1.00 95.31 229 LYS A C 1
ATOM 1737 O O . LYS A 1 229 ? -9.068 -0.201 -18.734 1.00 95.31 229 LYS A O 1
ATOM 1742 N N . LYS A 1 230 ? -9.853 -1.435 -20.451 1.00 94.75 230 LYS A N 1
ATOM 1743 C CA . LYS A 1 230 ? -9.101 -0.758 -21.517 1.00 94.75 230 LYS A CA 1
ATOM 1744 C C . LYS A 1 230 ? -9.940 0.375 -22.117 1.00 94.75 230 LYS A C 1
ATOM 1746 O O . LYS A 1 230 ? -11.149 0.222 -22.269 1.00 94.75 230 LYS A O 1
ATOM 1751 N N . PHE A 1 231 ? -9.288 1.472 -22.487 1.00 94.38 231 PHE A N 1
ATOM 1752 C CA . PHE A 1 231 ? -9.806 2.496 -23.391 1.00 94.38 231 PHE A CA 1
ATOM 1753 C C . PHE A 1 231 ? -8.756 2.730 -24.484 1.00 94.38 231 PHE A C 1
ATOM 1755 O O . PHE A 1 231 ? -7.608 3.055 -24.180 1.00 94.38 231 PHE A O 1
ATOM 1762 N N . GLU A 1 232 ? -9.120 2.494 -25.741 1.00 94.44 232 GLU A N 1
ATOM 1763 C CA . GLU A 1 232 ? -8.181 2.464 -26.867 1.00 94.44 232 GLU A CA 1
ATOM 1764 C C . GLU A 1 232 ? -8.198 3.797 -27.629 1.00 94.44 232 GLU A C 1
ATOM 1766 O O . GLU A 1 232 ? -9.256 4.305 -27.994 1.00 94.44 232 GLU A O 1
ATOM 1771 N N . ASN A 1 233 ? -7.015 4.367 -27.863 1.00 93.00 233 ASN A N 1
ATOM 1772 C CA . ASN A 1 233 ? -6.803 5.559 -28.685 1.00 93.00 233 ASN A CA 1
ATOM 1773 C C . ASN A 1 233 ? -5.388 5.465 -29.291 1.00 93.00 233 ASN A C 1
ATOM 1775 O O . ASN A 1 233 ? -4.417 5.386 -28.532 1.00 93.00 233 ASN A O 1
ATOM 1779 N N . PRO A 1 234 ? -5.229 5.482 -30.630 1.00 93.69 234 PRO A N 1
ATOM 1780 C CA . PRO A 1 234 ? -3.936 5.278 -31.289 1.00 93.69 234 PRO A CA 1
ATOM 1781 C C . PRO A 1 234 ? -2.885 6.354 -30.972 1.00 93.69 234 PRO A C 1
ATOM 1783 O O . PRO A 1 234 ? -1.706 6.130 -31.236 1.00 93.69 234 PRO A O 1
ATOM 1786 N N . ALA A 1 235 ? -3.279 7.500 -30.407 1.00 92.31 235 ALA A N 1
ATOM 1787 C CA . ALA A 1 235 ? -2.354 8.547 -29.982 1.00 92.31 235 ALA A CA 1
ATOM 1788 C C . ALA A 1 235 ? -1.661 8.266 -28.630 1.00 92.31 235 ALA A C 1
ATOM 1790 O O . ALA A 1 235 ? -0.696 8.952 -28.291 1.00 92.31 235 ALA A O 1
ATOM 1791 N N . TYR A 1 236 ? -2.107 7.267 -27.857 1.00 93.44 236 TYR A N 1
ATOM 1792 C CA . TYR A 1 236 ? -1.467 6.913 -26.588 1.00 93.44 236 TYR A CA 1
ATOM 1793 C C . TYR A 1 236 ? -0.079 6.293 -26.778 1.00 93.44 236 TYR A C 1
ATOM 1795 O O . TYR A 1 236 ? 0.121 5.380 -27.585 1.00 93.44 236 TYR A O 1
ATOM 1803 N N . VAL A 1 237 ? 0.877 6.761 -25.974 1.00 92.50 237 VAL A N 1
ATOM 1804 C CA . VAL A 1 237 ? 2.279 6.326 -25.991 1.00 92.50 237 VAL A CA 1
ATOM 1805 C C . VAL A 1 237 ? 2.653 5.565 -24.718 1.00 92.50 237 VAL A C 1
ATOM 1807 O O . VAL A 1 237 ? 2.203 5.896 -23.621 1.00 92.50 237 VAL A O 1
ATOM 1810 N N . ASP A 1 238 ? 3.516 4.557 -24.874 1.00 92.19 238 ASP A N 1
ATOM 1811 C CA . ASP A 1 238 ? 4.095 3.764 -23.781 1.00 92.19 238 ASP A CA 1
ATOM 1812 C C . ASP A 1 238 ? 4.685 4.680 -22.696 1.00 92.19 238 ASP A C 1
ATOM 1814 O O . ASP A 1 238 ? 5.598 5.467 -22.952 1.00 92.19 238 ASP A O 1
ATOM 1818 N N . GLY A 1 239 ? 4.138 4.593 -21.482 1.00 87.94 239 GLY A N 1
ATOM 1819 C CA . GLY A 1 239 ? 4.625 5.344 -20.331 1.00 87.94 239 GLY A CA 1
ATOM 1820 C C . GLY A 1 239 ? 4.098 6.775 -20.204 1.00 87.94 239 GLY A C 1
ATOM 1821 O O . GLY A 1 239 ? 4.627 7.487 -19.344 1.00 87.94 239 GLY A O 1
ATOM 1822 N N . GLY A 1 240 ? 3.106 7.175 -21.014 1.00 88.69 240 GLY A N 1
ATOM 1823 C CA . GLY A 1 240 ? 2.409 8.467 -20.945 1.00 88.69 240 GLY A CA 1
ATOM 1824 C C . GLY A 1 240 ? 1.623 8.702 -19.643 1.00 88.69 240 GLY A C 1
ATOM 1825 O O . GLY A 1 240 ? 1.507 7.817 -18.797 1.00 88.69 240 GLY A O 1
ATOM 1826 N N . SER A 1 241 ? 1.093 9.917 -19.466 1.00 84.25 241 SER A N 1
ATOM 1827 C CA . SER A 1 241 ? 0.492 10.379 -18.202 1.00 84.25 241 SER A CA 1
ATOM 1828 C C . SER A 1 241 ? -0.864 11.056 -18.420 1.00 84.25 241 SER A C 1
ATOM 1830 O O . SER A 1 241 ? -1.005 12.267 -18.250 1.00 84.25 241 SER A O 1
ATOM 1832 N N . GLU A 1 242 ? -1.864 10.256 -18.775 1.00 85.81 242 GLU A N 1
ATOM 1833 C CA . GLU A 1 242 ? -3.205 10.725 -19.137 1.00 85.81 242 GLU A CA 1
ATOM 1834 C C . GLU A 1 242 ? -4.185 10.739 -17.954 1.00 85.81 242 GLU A C 1
ATOM 1836 O O . GLU A 1 242 ? -4.113 9.918 -17.036 1.00 85.81 242 GLU A O 1
ATOM 1841 N N . THR A 1 243 ? -5.135 11.678 -17.970 1.00 79.81 243 THR A N 1
ATOM 1842 C CA . THR A 1 243 ? -6.116 11.826 -16.880 1.00 79.81 243 THR A CA 1
ATOM 1843 C C . THR A 1 243 ? -7.080 10.634 -16.840 1.00 79.81 243 THR A C 1
ATOM 1845 O O . THR A 1 243 ? -7.532 10.154 -17.875 1.00 79.81 243 THR A O 1
ATOM 1848 N N . ALA A 1 244 ? -7.403 10.162 -15.629 1.00 82.94 244 ALA A N 1
ATOM 1849 C CA . ALA A 1 244 ? -8.179 8.942 -15.358 1.00 82.94 244 ALA A CA 1
ATOM 1850 C C . ALA A 1 244 ? -7.545 7.614 -15.847 1.00 82.94 244 ALA A C 1
ATOM 1852 O O . ALA A 1 244 ? -8.188 6.564 -15.758 1.00 82.94 244 ALA A O 1
ATOM 1853 N N . CYS A 1 245 ? -6.283 7.628 -16.291 1.00 89.12 245 CYS A N 1
ATOM 1854 C CA . CYS A 1 245 ? -5.516 6.429 -16.623 1.00 89.12 245 CYS A CA 1
ATOM 1855 C C . CYS A 1 245 ? -4.584 6.039 -15.461 1.00 89.12 245 CYS A C 1
ATOM 1857 O O . CYS A 1 245 ? -3.769 6.830 -14.996 1.00 89.12 245 CYS A O 1
ATOM 1859 N N . LEU A 1 246 ? -4.693 4.791 -15.003 1.00 91.75 246 LEU A N 1
ATOM 1860 C CA . LEU A 1 246 ? -3.795 4.154 -14.029 1.00 91.75 246 LEU A CA 1
ATOM 1861 C C . LEU A 1 246 ? -2.435 3.796 -14.660 1.00 91.75 246 LEU A C 1
ATOM 1863 O O . LEU A 1 246 ? -1.400 3.776 -13.987 1.00 91.75 246 LEU A O 1
ATOM 1867 N N . ALA A 1 247 ? -2.476 3.475 -15.953 1.00 93.19 247 ALA A N 1
ATOM 1868 C CA . ALA A 1 247 ? -1.334 3.192 -16.805 1.00 93.19 247 ALA A CA 1
ATOM 1869 C C . ALA A 1 247 ? -1.665 3.521 -18.268 1.00 93.19 247 ALA A C 1
ATOM 1871 O O . ALA A 1 247 ? -2.827 3.423 -18.672 1.00 93.19 247 ALA A O 1
ATOM 1872 N N . VAL A 1 248 ? -0.648 3.863 -19.063 1.00 93.31 248 VAL A N 1
ATOM 1873 C CA . VAL A 1 248 ? -0.782 4.153 -20.503 1.00 93.31 248 VAL A CA 1
ATOM 1874 C C . VAL A 1 248 ? 0.267 3.369 -21.291 1.00 93.31 248 VAL A C 1
ATOM 1876 O O . VAL A 1 248 ? 1.469 3.526 -21.081 1.00 93.31 248 VAL A O 1
ATOM 1879 N N . ASP A 1 249 ? -0.188 2.509 -22.193 1.00 93.19 249 ASP A N 1
ATOM 1880 C CA . ASP A 1 249 ? 0.648 1.751 -23.126 1.00 93.19 249 ASP A CA 1
ATOM 1881 C C . ASP A 1 249 ? 0.396 2.245 -24.562 1.00 93.19 249 ASP A C 1
ATOM 1883 O O . ASP A 1 249 ? -0.498 3.056 -24.812 1.00 93.19 249 ASP A O 1
ATOM 1887 N N . THR A 1 250 ? 1.175 1.753 -25.523 1.00 93.62 250 THR A N 1
ATOM 1888 C CA . THR A 1 250 ? 1.012 2.093 -26.943 1.00 93.62 250 THR A CA 1
ATOM 1889 C C . THR A 1 250 ? -0.418 1.778 -27.399 1.00 93.62 250 THR A C 1
ATOM 1891 O O . THR A 1 250 ? -0.813 0.615 -27.440 1.00 93.62 250 THR A O 1
ATOM 1894 N N . GLY A 1 251 ? -1.187 2.811 -27.744 1.00 94.00 251 GLY A N 1
ATOM 1895 C CA . GLY A 1 251 ? -2.573 2.701 -28.201 1.00 94.00 251 GLY A CA 1
ATOM 1896 C C . GLY A 1 251 ? -3.645 2.504 -27.115 1.00 94.00 251 GLY A C 1
ATOM 1897 O O . GLY A 1 251 ? -4.823 2.434 -27.465 1.00 94.00 251 GLY A O 1
ATOM 1898 N N . VAL A 1 252 ? -3.305 2.400 -25.818 1.00 95.00 252 VAL A N 1
ATOM 1899 C CA . VAL A 1 252 ? -4.290 2.041 -24.774 1.00 95.00 252 VAL A CA 1
ATOM 1900 C C . VAL A 1 252 ? -4.049 2.680 -23.398 1.00 95.00 252 VAL A C 1
ATOM 1902 O O . VAL A 1 252 ? -2.985 2.565 -22.796 1.00 95.00 252 VAL A O 1
ATOM 1905 N N . CYS A 1 253 ? -5.108 3.281 -22.859 1.00 94.06 253 CYS A N 1
ATOM 1906 C CA . CYS A 1 253 ? -5.247 3.694 -21.466 1.00 94.06 253 CYS A CA 1
ATOM 1907 C C . CYS A 1 253 ? -5.881 2.562 -20.643 1.00 94.06 253 CYS A C 1
ATOM 1909 O O . CYS A 1 253 ? -6.885 1.966 -21.041 1.00 94.06 253 CYS A O 1
ATOM 1911 N N . TYR A 1 254 ? -5.328 2.288 -19.463 1.00 95.25 254 TYR A N 1
ATOM 1912 C CA . TYR A 1 254 ? -5.912 1.382 -18.477 1.00 95.25 254 TYR A CA 1
ATOM 1913 C C . TYR A 1 254 ? -6.608 2.193 -17.388 1.00 95.25 254 TYR A C 1
ATOM 1915 O O . TYR A 1 254 ? -5.952 2.898 -16.624 1.00 95.25 254 TYR A O 1
ATOM 1923 N N . GLN A 1 255 ? -7.932 2.092 -17.298 1.00 94.12 255 GLN A N 1
ATOM 1924 C CA . GLN A 1 255 ? -8.730 2.822 -16.309 1.00 94.12 255 GLN A CA 1
ATOM 1925 C C . GLN A 1 255 ? -9.050 1.922 -15.111 1.00 94.12 255 GLN A C 1
ATOM 1927 O O . GLN A 1 255 ? -9.543 0.805 -15.295 1.00 94.12 255 GLN A O 1
ATOM 1932 N N . ARG A 1 256 ? -8.804 2.408 -13.885 1.00 94.00 256 ARG A N 1
ATOM 1933 C CA . ARG A 1 256 ? -9.186 1.719 -12.638 1.00 94.00 256 ARG A CA 1
ATOM 1934 C C . ARG A 1 256 ? -10.710 1.663 -12.533 1.00 94.00 256 ARG A C 1
ATOM 1936 O O . ARG A 1 256 ? -11.367 2.697 -12.607 1.00 94.00 256 ARG A O 1
ATOM 1943 N N . ILE A 1 257 ? -11.259 0.480 -12.287 1.00 95.19 257 ILE A N 1
ATOM 1944 C CA . ILE A 1 257 ? -12.682 0.289 -11.967 1.00 95.19 257 ILE A CA 1
ATOM 1945 C C . ILE A 1 257 ? -12.850 -0.167 -10.510 1.00 95.19 257 ILE A C 1
ATOM 1947 O O . ILE A 1 257 ? -11.871 -0.336 -9.778 1.00 95.19 257 ILE A O 1
ATOM 1951 N N . ALA A 1 258 ? -14.091 -0.344 -10.059 1.00 94.94 258 ALA A N 1
ATOM 1952 C CA . ALA A 1 258 ? -14.369 -0.919 -8.746 1.00 94.94 258 ALA A CA 1
ATOM 1953 C C . ALA A 1 258 ? -14.041 -2.422 -8.683 1.00 94.94 258 ALA A C 1
ATOM 1955 O O . ALA A 1 258 ? -14.237 -3.166 -9.646 1.00 94.94 258 ALA A O 1
ATOM 1956 N N . PHE A 1 259 ? -13.592 -2.887 -7.514 1.00 96.06 259 PHE A N 1
ATOM 1957 C CA . PHE A 1 259 ? -13.610 -4.315 -7.193 1.00 96.06 259 PHE A CA 1
ATOM 1958 C C . PHE A 1 259 ? -15.055 -4.816 -7.127 1.00 96.06 259 PHE A C 1
ATOM 1960 O O . PHE A 1 259 ? -15.934 -4.136 -6.596 1.00 96.06 259 PHE A O 1
ATOM 1967 N N . ALA A 1 260 ? -15.290 -6.038 -7.608 1.00 92.44 260 ALA A N 1
ATOM 1968 C CA . ALA A 1 260 ? -16.517 -6.753 -7.281 1.00 92.44 260 ALA A CA 1
ATOM 1969 C C . ALA A 1 260 ? -16.567 -7.051 -5.764 1.00 92.44 260 ALA A C 1
ATOM 1971 O O . ALA A 1 260 ? -15.512 -7.194 -5.136 1.00 92.44 260 ALA A O 1
ATOM 1972 N N . PRO A 1 261 ? -17.761 -7.158 -5.156 1.00 88.56 261 PRO A N 1
ATOM 1973 C CA . PRO A 1 261 ? -17.886 -7.541 -3.753 1.00 88.56 261 PRO A CA 1
ATOM 1974 C C . PRO A 1 261 ? -17.407 -8.981 -3.515 1.00 88.56 261 PRO A C 1
ATOM 1976 O O . PRO A 1 261 ? -17.414 -9.810 -4.425 1.00 88.56 261 PRO A O 1
ATOM 1979 N N . ASN A 1 262 ? -17.057 -9.290 -2.263 1.00 88.81 262 ASN A N 1
ATOM 1980 C CA . ASN A 1 262 ? -16.734 -10.641 -1.778 1.00 88.81 262 ASN A CA 1
ATOM 1981 C C . ASN A 1 262 ? -15.550 -11.328 -2.499 1.00 88.81 262 ASN A C 1
ATOM 1983 O O . ASN A 1 262 ? -15.517 -12.552 -2.628 1.00 88.81 262 ASN A O 1
ATOM 1987 N N . LEU A 1 263 ? -14.573 -10.550 -2.974 1.00 95.56 263 LEU A N 1
ATOM 1988 C CA . LEU A 1 263 ? -13.320 -11.070 -3.525 1.00 95.56 263 LEU A CA 1
ATOM 1989 C C . LEU A 1 263 ? -12.299 -11.329 -2.409 1.00 95.56 263 LEU A C 1
ATOM 1991 O O . LEU A 1 263 ? -12.121 -10.493 -1.529 1.00 95.56 263 LEU A O 1
ATOM 1995 N N . ARG A 1 264 ? -11.558 -12.437 -2.504 1.00 97.25 264 ARG A N 1
ATOM 1996 C CA . ARG A 1 264 ? -10.387 -12.729 -1.666 1.00 97.25 264 ARG A CA 1
ATOM 1997 C C . ARG A 1 264 ? -9.218 -13.125 -2.553 1.00 97.25 264 ARG A C 1
ATOM 1999 O O . ARG A 1 264 ? -9.322 -14.084 -3.313 1.00 97.25 264 ARG A O 1
ATOM 2006 N N . PHE A 1 265 ? -8.106 -12.405 -2.473 1.00 98.50 265 PHE A N 1
ATOM 2007 C CA . PHE A 1 265 ? -6.922 -12.689 -3.279 1.00 98.50 265 PHE A CA 1
ATOM 2008 C C . PHE A 1 265 ? -5.895 -13.472 -2.474 1.00 98.50 265 PHE A C 1
ATOM 2010 O O . PHE A 1 265 ? -5.636 -13.151 -1.317 1.00 98.50 265 PHE A O 1
ATOM 2017 N N . ALA A 1 266 ? -5.287 -14.470 -3.110 1.00 98.06 266 ALA A N 1
ATOM 2018 C CA . ALA A 1 266 ? -4.010 -15.029 -2.696 1.00 98.06 266 ALA A CA 1
ATOM 2019 C C . ALA A 1 266 ? -2.944 -14.550 -3.682 1.00 98.06 266 ALA A C 1
ATOM 2021 O O . ALA A 1 266 ? -3.091 -14.744 -4.892 1.00 98.06 266 ALA A O 1
ATOM 2022 N N . LEU A 1 267 ? -1.893 -13.931 -3.160 1.00 98.50 267 LEU A N 1
ATOM 2023 C CA . LEU A 1 267 ? -0.773 -13.409 -3.924 1.00 98.50 267 LEU A CA 1
ATOM 2024 C C . LEU A 1 267 ? 0.527 -14.022 -3.397 1.00 98.50 267 LEU A C 1
ATOM 2026 O O . LEU A 1 267 ? 0.740 -14.103 -2.190 1.00 98.50 267 LEU A O 1
ATOM 2030 N N . ASP A 1 268 ? 1.381 -14.445 -4.317 1.00 97.94 268 ASP A N 1
ATOM 2031 C CA . ASP A 1 268 ? 2.722 -14.970 -4.074 1.00 97.94 268 ASP A CA 1
ATOM 2032 C C . ASP A 1 268 ? 3.695 -14.086 -4.860 1.00 97.94 268 ASP A C 1
ATOM 2034 O O . ASP A 1 268 ? 3.591 -13.996 -6.091 1.00 97.94 268 ASP A O 1
ATOM 2038 N N . ILE A 1 269 ? 4.576 -13.374 -4.153 1.00 97.94 269 ILE A N 1
ATOM 2039 C CA . ILE A 1 269 ? 5.554 -12.452 -4.743 1.00 97.94 269 ILE A CA 1
ATOM 2040 C C . ILE A 1 269 ? 6.964 -12.804 -4.285 1.00 97.94 269 ILE A C 1
ATOM 2042 O O . ILE A 1 269 ? 7.191 -13.096 -3.113 1.00 97.94 269 ILE A O 1
ATOM 2046 N N . ARG A 1 270 ? 7.938 -12.684 -5.185 1.00 97.62 270 ARG A N 1
ATOM 2047 C CA . ARG A 1 270 ? 9.356 -12.754 -4.840 1.00 97.62 270 ARG A CA 1
ATOM 2048 C C . ARG A 1 270 ? 9.913 -11.350 -4.646 1.00 97.62 270 ARG A C 1
ATOM 2050 O O . ARG A 1 270 ? 9.851 -10.525 -5.558 1.00 97.62 270 ARG A O 1
ATOM 2057 N N . ILE A 1 271 ? 10.492 -11.098 -3.477 1.00 95.94 271 ILE A N 1
ATOM 2058 C CA . ILE A 1 271 ? 11.096 -9.821 -3.084 1.00 95.94 271 ILE A CA 1
ATOM 2059 C C . ILE A 1 271 ? 12.566 -10.016 -2.685 1.00 95.94 271 ILE A C 1
ATOM 2061 O O . ILE A 1 271 ? 12.915 -11.044 -2.099 1.00 95.94 271 ILE A O 1
ATOM 2065 N N . PRO A 1 272 ? 13.464 -9.070 -3.007 1.00 93.69 272 PRO A N 1
ATOM 2066 C CA . PRO A 1 272 ? 14.846 -9.132 -2.549 1.00 93.69 272 PRO A CA 1
ATOM 2067 C C . PRO A 1 272 ? 14.894 -8.929 -1.029 1.00 93.69 272 PRO A C 1
ATOM 2069 O O . PRO A 1 272 ? 14.196 -8.068 -0.493 1.00 93.69 272 PRO A O 1
ATOM 2072 N N . LYS A 1 273 ? 15.762 -9.672 -0.332 1.00 91.06 273 LYS A N 1
ATOM 2073 C CA . LYS A 1 273 ? 15.919 -9.655 1.141 1.00 91.06 273 LYS A CA 1
ATOM 2074 C C . LYS A 1 273 ? 16.357 -8.304 1.724 1.00 91.06 273 LYS A C 1
ATOM 2076 O O . LYS A 1 273 ? 16.371 -8.127 2.936 1.00 91.06 273 LYS A O 1
ATOM 2081 N N . VAL A 1 274 ? 16.677 -7.341 0.858 1.00 86.81 274 VAL A N 1
ATOM 2082 C CA . VAL A 1 274 ? 16.836 -5.917 1.184 1.00 86.81 274 VAL A CA 1
ATOM 2083 C C . VAL A 1 274 ? 15.551 -5.292 1.750 1.00 86.81 274 VAL A C 1
ATOM 2085 O O . VAL A 1 274 ? 15.636 -4.334 2.512 1.00 86.81 274 VAL A O 1
ATOM 2088 N N . ILE A 1 275 ? 14.377 -5.837 1.409 1.00 89.56 275 ILE A N 1
ATOM 2089 C CA . ILE A 1 275 ? 13.082 -5.436 1.962 1.00 89.56 275 ILE A CA 1
ATOM 2090 C C . ILE A 1 275 ? 12.862 -6.159 3.292 1.00 89.56 275 ILE A C 1
ATOM 2092 O O . ILE A 1 275 ? 12.668 -7.376 3.336 1.00 89.56 275 ILE A O 1
ATOM 2096 N N . THR A 1 276 ? 12.896 -5.396 4.383 1.00 88.44 276 THR A N 1
ATOM 2097 C CA . THR A 1 276 ? 12.796 -5.909 5.753 1.00 88.44 276 THR A CA 1
ATOM 2098 C C . THR A 1 276 ? 11.834 -5.086 6.610 1.00 88.44 276 THR A C 1
ATOM 2100 O O . THR A 1 276 ? 11.343 -4.038 6.191 1.00 88.44 276 THR A O 1
ATOM 2103 N N . GLY A 1 277 ? 11.550 -5.559 7.826 1.00 89.75 277 GLY A N 1
ATOM 2104 C CA . GLY A 1 277 ? 10.749 -4.812 8.795 1.00 89.75 277 GLY A CA 1
ATOM 2105 C C . GLY A 1 277 ? 9.246 -4.932 8.547 1.00 89.75 277 GLY A C 1
ATOM 2106 O O . GLY A 1 277 ? 8.747 -6.025 8.272 1.00 89.75 277 GLY A O 1
ATOM 2107 N N . TRP A 1 278 ? 8.512 -3.831 8.715 1.00 92.75 278 TRP A N 1
ATOM 2108 C CA . TRP A 1 278 ? 7.049 -3.824 8.683 1.00 92.75 278 TRP A CA 1
ATOM 2109 C C . TRP A 1 278 ? 6.485 -3.271 7.379 1.00 92.75 278 TRP A C 1
ATOM 2111 O O . TRP A 1 278 ? 7.029 -2.350 6.769 1.00 92.75 278 TRP A O 1
ATOM 2121 N N . LEU A 1 279 ? 5.353 -3.844 6.981 1.00 94.81 279 LEU A N 1
ATOM 2122 C CA . LEU A 1 279 ? 4.533 -3.358 5.883 1.00 94.81 279 LEU A CA 1
ATOM 2123 C C . LEU A 1 279 ? 3.207 -2.809 6.432 1.00 94.81 279 LEU A C 1
ATOM 2125 O O . LEU A 1 279 ? 2.689 -3.313 7.430 1.00 94.81 279 LEU A O 1
ATOM 2129 N N . ASN A 1 280 ? 2.630 -1.815 5.761 1.00 94.62 280 ASN A N 1
ATOM 2130 C CA . ASN A 1 280 ? 1.255 -1.372 5.973 1.00 94.62 280 ASN A CA 1
ATOM 2131 C C . ASN A 1 280 ? 0.382 -1.611 4.733 1.00 94.62 280 ASN A C 1
ATOM 2133 O O . ASN A 1 280 ? 0.901 -1.915 3.658 1.00 94.62 280 ASN A O 1
ATOM 2137 N N . GLY A 1 281 ? -0.943 -1.504 4.853 1.00 93.62 281 GLY A N 1
ATOM 2138 C CA . GLY A 1 281 ? -1.804 -1.707 3.689 1.00 93.62 281 GLY A CA 1
ATOM 2139 C C . GLY A 1 281 ? -3.312 -1.649 3.911 1.00 93.62 281 GLY A C 1
ATOM 2140 O O . GLY A 1 281 ? -3.812 -1.413 5.013 1.00 93.62 281 GLY A O 1
ATOM 2141 N N . ARG A 1 282 ? -4.033 -1.914 2.817 1.00 96.00 282 ARG A N 1
ATOM 2142 C CA . ARG A 1 282 ? -5.492 -2.072 2.760 1.00 96.00 282 ARG A CA 1
ATOM 2143 C C . ARG A 1 282 ? -5.798 -3.524 2.421 1.00 96.00 282 ARG A C 1
ATOM 2145 O O . ARG A 1 282 ? -5.814 -3.894 1.253 1.00 96.00 282 ARG A O 1
ATOM 2152 N N . LEU A 1 283 ? -5.958 -4.341 3.456 1.00 97.31 283 LEU A N 1
ATOM 2153 C CA . LEU A 1 283 ? -6.218 -5.777 3.373 1.00 97.31 283 LEU A CA 1
ATOM 2154 C C . LEU A 1 283 ? -7.212 -6.122 4.490 1.00 97.31 283 LEU A C 1
ATOM 2156 O O . LEU A 1 283 ? -6.911 -5.850 5.651 1.00 97.31 283 LEU A O 1
ATOM 2160 N N . ASP A 1 284 ? -8.376 -6.694 4.180 1.00 95.75 284 ASP A N 1
ATOM 2161 C CA . ASP A 1 284 ? -9.260 -7.247 5.212 1.00 95.75 284 ASP A CA 1
ATOM 2162 C C . ASP A 1 284 ? -8.896 -8.713 5.481 1.00 95.75 284 ASP A C 1
ATOM 2164 O O . ASP A 1 284 ? -8.558 -9.480 4.573 1.00 95.75 284 ASP A O 1
ATOM 2168 N N . LYS A 1 285 ? -8.923 -9.080 6.768 1.00 93.88 285 LYS A N 1
ATOM 2169 C CA . LYS A 1 285 ? -8.530 -10.390 7.313 1.00 93.88 285 LYS A CA 1
ATOM 2170 C C . LYS A 1 285 ? -7.260 -10.951 6.638 1.00 93.88 285 LYS A C 1
ATOM 2172 O O . LYS A 1 285 ? -7.300 -12.055 6.075 1.00 93.88 285 LYS A O 1
ATOM 2177 N N . PRO A 1 286 ? -6.129 -10.212 6.682 1.00 96.75 286 PRO A N 1
ATOM 2178 C CA . PRO A 1 286 ? -4.876 -10.675 6.115 1.00 96.75 286 PRO A CA 1
ATOM 2179 C C . PRO A 1 286 ? -4.367 -11.919 6.846 1.00 96.75 286 PRO A C 1
ATOM 2181 O O . PRO A 1 286 ? -4.447 -12.046 8.072 1.00 96.75 286 PRO A O 1
ATOM 2184 N N . SER A 1 287 ? -3.802 -12.834 6.073 1.00 95.81 287 SER A N 1
ATOM 2185 C CA . SER A 1 287 ? -2.988 -13.946 6.543 1.00 95.81 287 SER A CA 1
ATOM 2186 C C . SER A 1 287 ? -1.772 -14.021 5.631 1.00 95.81 287 SER A C 1
ATOM 2188 O O . SER A 1 287 ? -1.933 -14.109 4.415 1.00 95.81 287 SER A O 1
ATOM 2190 N N . ALA A 1 288 ? -0.569 -13.920 6.189 1.00 96.94 288 ALA A N 1
ATOM 2191 C CA . ALA A 1 288 ? 0.663 -13.914 5.411 1.00 96.94 288 ALA A CA 1
ATOM 2192 C C . ALA A 1 288 ? 1.711 -14.846 6.015 1.00 96.94 288 ALA A C 1
ATOM 2194 O O . ALA A 1 288 ? 1.600 -15.230 7.177 1.00 96.94 288 ALA A O 1
ATOM 2195 N N . TYR A 1 289 ? 2.712 -15.199 5.214 1.00 96.69 289 TYR A N 1
ATOM 2196 C CA . TYR A 1 289 ? 3.958 -15.817 5.660 1.00 96.69 289 TYR A CA 1
ATOM 2197 C C . TYR A 1 289 ? 5.076 -15.557 4.643 1.00 96.69 289 TYR A C 1
ATOM 2199 O O . TYR A 1 289 ? 4.824 -15.102 3.524 1.00 96.69 289 TYR A O 1
ATOM 2207 N N . THR A 1 290 ? 6.313 -15.870 5.023 1.00 95.81 290 THR A N 1
ATOM 2208 C CA . THR A 1 290 ? 7.499 -15.733 4.167 1.00 95.81 290 THR A CA 1
ATOM 2209 C C . THR A 1 290 ? 8.227 -17.060 4.010 1.00 95.81 290 THR A C 1
ATOM 2211 O O . THR A 1 290 ? 8.453 -17.744 5.005 1.00 95.81 290 THR A O 1
ATOM 2214 N N . GLU A 1 291 ? 8.665 -17.387 2.798 1.00 94.69 291 GLU A N 1
ATOM 2215 C CA . GLU A 1 291 ? 9.540 -18.533 2.516 1.00 94.69 291 GLU A CA 1
ATOM 2216 C C . GLU A 1 291 ? 10.869 -18.072 1.898 1.00 94.69 291 GLU A C 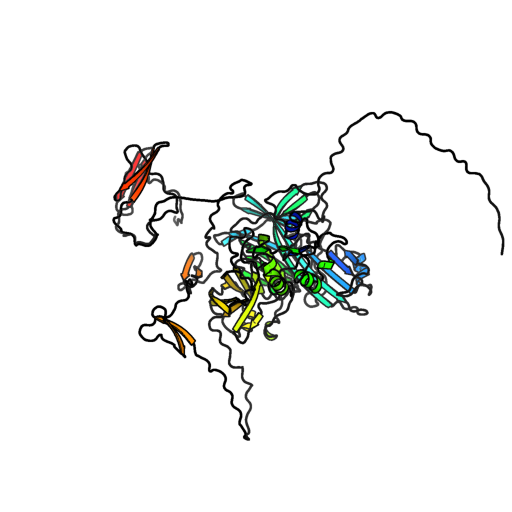1
ATOM 2218 O O . GLU A 1 291 ? 10.976 -16.987 1.324 1.00 94.69 291 GLU A O 1
ATOM 2223 N N . ASN A 1 292 ? 11.928 -18.866 2.060 1.00 93.81 292 ASN A N 1
ATOM 2224 C CA . ASN A 1 292 ? 13.229 -18.556 1.470 1.00 93.81 292 ASN A CA 1
ATOM 2225 C C . ASN A 1 292 ? 13.248 -18.992 0.000 1.00 93.81 292 ASN A C 1
ATOM 2227 O O . ASN A 1 292 ? 13.041 -20.173 -0.265 1.00 93.81 292 ASN A O 1
ATOM 2231 N N . TYR A 1 293 ? 13.581 -18.087 -0.927 1.00 94.19 293 TYR A N 1
ATOM 2232 C CA . TYR A 1 293 ? 13.813 -18.461 -2.324 1.00 94.19 293 TYR A CA 1
ATOM 2233 C C . TYR A 1 293 ? 15.267 -18.912 -2.531 1.00 94.19 293 TYR A C 1
ATOM 2235 O O . TYR A 1 293 ? 15.531 -20.093 -2.730 1.00 94.19 293 TYR A O 1
ATOM 2243 N N . ASP A 1 294 ? 16.223 -17.991 -2.392 1.00 94.25 294 ASP A N 1
ATOM 2244 C CA . ASP A 1 294 ? 17.663 -18.247 -2.531 1.00 94.25 294 ASP A CA 1
ATOM 2245 C C . ASP A 1 294 ? 18.456 -17.459 -1.465 1.00 94.25 294 ASP A C 1
ATOM 2247 O O . ASP A 1 294 ? 17.921 -17.133 -0.402 1.00 94.25 294 ASP A O 1
ATOM 2251 N N . GLU A 1 295 ? 19.740 -17.165 -1.682 1.00 93.44 295 GLU A N 1
ATOM 2252 C CA . GLU A 1 295 ? 20.520 -16.339 -0.749 1.00 93.44 295 GLU A CA 1
ATOM 2253 C C . GLU A 1 295 ? 20.095 -14.859 -0.734 1.00 93.44 295 GLU A C 1
ATOM 2255 O O . GLU A 1 295 ? 20.266 -14.193 0.285 1.00 93.44 295 GLU A O 1
ATOM 2260 N N . ASN A 1 296 ? 19.495 -14.361 -1.819 1.00 93.62 296 ASN A N 1
ATOM 2261 C CA . ASN A 1 296 ? 19.280 -12.942 -2.110 1.00 93.62 296 ASN A CA 1
ATOM 2262 C C . ASN A 1 296 ? 17.804 -12.508 -2.057 1.00 93.62 296 ASN A C 1
ATOM 2264 O O . ASN A 1 296 ? 17.515 -11.330 -1.835 1.00 93.62 296 ASN A O 1
ATOM 2268 N N . TYR A 1 297 ? 16.874 -13.449 -2.220 1.00 94.94 297 TYR A N 1
ATOM 2269 C CA . TYR A 1 297 ? 15.430 -13.237 -2.304 1.00 94.94 297 TYR A CA 1
ATOM 2270 C C . TYR A 1 297 ? 14.648 -14.115 -1.316 1.00 94.94 297 TYR A C 1
ATOM 2272 O O . TYR A 1 297 ? 15.047 -15.229 -0.965 1.00 94.94 297 TYR A O 1
ATOM 2280 N N . SER A 1 298 ? 13.482 -13.621 -0.907 1.00 95.38 298 SER A N 1
ATOM 2281 C CA . SER A 1 298 ? 12.439 -14.380 -0.216 1.00 95.38 298 SER A CA 1
ATOM 2282 C C . SER A 1 298 ? 11.120 -14.281 -0.976 1.00 95.38 298 SER A C 1
ATOM 2284 O O . SER A 1 298 ? 10.879 -13.333 -1.726 1.00 95.38 298 SER A O 1
ATOM 2286 N N . GLU A 1 299 ? 10.251 -15.260 -0.774 1.00 96.81 299 GLU A N 1
ATOM 2287 C CA . GLU A 1 299 ? 8.867 -15.211 -1.228 1.00 96.81 299 GLU A CA 1
ATOM 2288 C C . GLU A 1 299 ? 8.003 -14.690 -0.076 1.00 96.81 299 GLU A C 1
ATOM 2290 O O . GLU A 1 299 ? 8.162 -15.113 1.071 1.00 96.81 299 GLU A O 1
ATOM 2295 N N . LEU A 1 300 ? 7.116 -13.741 -0.365 1.00 97.56 300 LEU A N 1
ATOM 2296 C CA . LEU A 1 300 ? 6.103 -13.234 0.553 1.00 97.56 300 LEU A CA 1
ATOM 2297 C C . LEU A 1 300 ? 4.738 -13.649 0.005 1.00 97.56 300 LEU A C 1
ATOM 2299 O O . LEU A 1 300 ? 4.343 -13.246 -1.089 1.00 97.56 300 LEU A O 1
ATOM 2303 N N . ILE A 1 301 ? 4.026 -14.465 0.775 1.00 97.69 301 ILE A N 1
ATOM 2304 C CA . ILE A 1 301 ? 2.718 -14.990 0.403 1.00 97.69 301 ILE A CA 1
ATOM 2305 C C . ILE A 1 301 ? 1.680 -14.293 1.278 1.00 97.69 301 ILE A C 1
ATOM 2307 O O . ILE A 1 301 ? 1.776 -14.334 2.503 1.00 97.69 301 ILE A O 1
ATOM 2311 N N . VAL A 1 302 ? 0.685 -13.660 0.656 1.00 98.06 302 VAL A N 1
ATOM 2312 C CA . VAL A 1 302 ? -0.361 -12.875 1.330 1.00 98.06 302 VAL A CA 1
ATOM 2313 C C . VAL A 1 302 ? -1.731 -13.309 0.829 1.00 98.06 302 VAL A C 1
ATOM 2315 O O . VAL A 1 302 ? -1.974 -13.368 -0.375 1.00 98.06 302 VAL A O 1
ATOM 2318 N N . GLU A 1 303 ? -2.652 -13.583 1.749 1.00 97.69 303 GLU A N 1
ATOM 2319 C CA . GLU A 1 303 ? -4.048 -13.872 1.441 1.00 97.69 303 GLU A CA 1
ATOM 2320 C C . GLU A 1 303 ? -4.987 -12.919 2.191 1.00 97.69 303 GLU A C 1
ATOM 2322 O O . GLU A 1 303 ? -5.008 -12.899 3.426 1.00 97.69 303 GLU A O 1
ATOM 2327 N N . ALA A 1 304 ? -5.756 -12.124 1.443 1.00 97.62 304 ALA A N 1
ATOM 2328 C CA . ALA A 1 304 ? -6.612 -11.070 1.982 1.00 97.62 304 ALA A CA 1
ATOM 2329 C C . ALA A 1 304 ? -7.732 -10.640 1.024 1.00 97.62 304 ALA A C 1
ATOM 2331 O O . ALA A 1 304 ? -7.588 -10.714 -0.201 1.00 97.62 304 ALA A O 1
ATOM 2332 N N . ASP A 1 305 ? -8.803 -10.104 1.596 1.00 97.88 305 ASP A N 1
ATOM 2333 C CA . ASP A 1 305 ? -9.915 -9.481 0.876 1.00 97.88 305 ASP A CA 1
ATOM 2334 C C . ASP A 1 305 ? -9.577 -7.984 0.646 1.00 97.88 305 ASP A C 1
ATOM 2336 O O . ASP A 1 305 ? -8.845 -7.400 1.455 1.00 97.88 305 ASP A O 1
ATOM 2340 N N . PRO A 1 306 ? -10.055 -7.319 -0.426 1.00 97.69 306 PRO A N 1
ATOM 2341 C CA . PRO A 1 306 ? -9.939 -5.867 -0.558 1.00 97.69 306 PRO A CA 1
ATOM 2342 C C . PRO A 1 306 ? -10.632 -5.155 0.607 1.00 97.69 306 PRO A C 1
ATOM 2344 O O . PRO A 1 306 ? -11.770 -5.473 0.953 1.00 97.69 306 PRO A O 1
ATOM 2347 N N . LEU A 1 307 ? -9.961 -4.166 1.190 1.00 97.00 307 LEU A N 1
ATOM 2348 C CA . LEU A 1 307 ? -10.486 -3.373 2.297 1.00 97.00 307 LEU A CA 1
ATOM 2349 C C . LEU A 1 307 ? -11.067 -2.059 1.764 1.00 97.00 307 LEU A C 1
ATOM 2351 O O . LEU A 1 307 ? -10.497 -1.438 0.869 1.00 97.00 307 LEU A O 1
ATOM 2355 N N . GLU A 1 308 ? -12.196 -1.618 2.317 1.00 95.50 308 GLU A N 1
ATOM 2356 C CA . GLU A 1 308 ? -12.719 -0.271 2.066 1.00 95.50 308 GLU A CA 1
ATOM 2357 C C . GLU A 1 308 ? -11.706 0.757 2.586 1.00 95.50 308 GLU A C 1
ATOM 2359 O O . GLU A 1 308 ? -11.401 0.769 3.767 1.00 95.50 308 GLU A O 1
ATOM 2364 N N . GLU A 1 309 ? -11.158 1.604 1.723 1.00 95.44 309 GLU A N 1
ATOM 2365 C CA . GLU A 1 309 ? -10.285 2.716 2.084 1.00 95.44 309 GLU A CA 1
ATOM 2366 C C . GLU A 1 309 ? -11.135 3.979 2.264 1.00 95.44 309 GLU A C 1
ATOM 2368 O O . GLU A 1 309 ? -11.821 4.418 1.336 1.00 95.44 309 GLU A O 1
ATOM 2373 N N . ILE A 1 310 ? -11.101 4.549 3.474 1.00 96.62 310 ILE A N 1
ATOM 2374 C CA . ILE A 1 310 ? -11.779 5.803 3.806 1.00 96.62 310 ILE A CA 1
ATOM 2375 C C . ILE A 1 310 ? -10.833 6.944 3.429 1.00 96.62 310 ILE A C 1
ATOM 2377 O O . ILE A 1 310 ? -9.860 7.205 4.138 1.00 96.62 310 ILE A O 1
ATOM 2381 N N . MET A 1 311 ? -11.093 7.633 2.322 1.00 95.88 311 MET A N 1
ATOM 2382 C CA . MET A 1 311 ? -10.255 8.745 1.865 1.00 95.88 311 MET A CA 1
ATOM 2383 C C . MET A 1 311 ? -10.761 10.060 2.461 1.00 95.88 311 MET A C 1
ATOM 2385 O O . MET A 1 311 ? -11.952 10.361 2.386 1.00 95.88 311 MET A O 1
ATOM 2389 N N . THR A 1 312 ? -9.863 10.868 3.026 1.00 96.56 312 THR A N 1
ATOM 2390 C CA . THR A 1 312 ? -10.189 12.218 3.514 1.00 96.56 312 THR A CA 1
ATOM 2391 C C . THR A 1 312 ? -9.571 13.251 2.590 1.00 96.56 312 THR A C 1
ATOM 2393 O O . THR A 1 312 ? -8.369 13.209 2.343 1.00 96.56 312 THR A O 1
ATOM 2396 N N . GLY A 1 313 ? -10.360 14.219 2.131 1.00 96.62 313 GLY A N 1
ATOM 2397 C CA . GLY A 1 313 ? -9.838 15.360 1.393 1.00 96.62 313 GLY A CA 1
ATOM 2398 C C . GLY A 1 313 ? -10.888 16.428 1.120 1.00 96.62 313 GLY A C 1
ATOM 2399 O O . GLY A 1 313 ? -12.072 16.119 1.007 1.00 96.62 313 GLY A O 1
ATOM 2400 N N . LYS A 1 314 ? -10.463 17.693 1.064 1.00 96.88 314 LYS A N 1
ATOM 2401 C CA . LYS A 1 314 ? -11.340 18.855 0.868 1.00 96.88 314 LYS A CA 1
ATOM 2402 C C . LYS A 1 314 ? -10.526 20.081 0.446 1.00 96.88 314 LYS A C 1
ATOM 2404 O O . LYS A 1 314 ? -9.375 20.238 0.851 1.00 96.88 314 LYS A O 1
ATOM 2409 N N . TRP A 1 315 ? -11.141 20.984 -0.314 1.00 97.75 315 TRP A N 1
ATOM 2410 C CA . TRP A 1 315 ? -10.633 22.349 -0.450 1.00 97.75 315 TRP A CA 1
ATOM 2411 C C . TRP A 1 315 ? -10.948 23.137 0.822 1.00 97.75 315 TRP A C 1
ATOM 2413 O O . TRP A 1 315 ? -12.114 23.297 1.184 1.00 97.75 315 TRP A O 1
ATOM 2423 N N . LEU A 1 316 ? -9.908 23.604 1.510 1.00 97.00 316 LEU A N 1
ATOM 2424 C CA . LEU A 1 316 ? -10.014 24.330 2.775 1.00 97.00 316 LEU A CA 1
ATOM 2425 C C . LEU A 1 316 ? -9.452 25.752 2.618 1.00 97.00 316 LEU A C 1
ATOM 2427 O O . LEU A 1 316 ? -8.427 25.905 1.951 1.00 97.00 316 LEU A O 1
ATOM 2431 N N . PRO A 1 317 ? -10.051 26.791 3.231 1.00 96.88 317 PRO A N 1
ATOM 2432 C CA . PRO A 1 317 ? -9.477 28.135 3.230 1.00 96.88 317 PRO A CA 1
ATOM 2433 C C . PRO A 1 317 ? -8.051 28.130 3.790 1.00 96.88 317 PRO A C 1
ATOM 2435 O O . PRO A 1 317 ? -7.797 27.558 4.849 1.00 96.88 317 PRO A O 1
ATOM 2438 N N . ASN A 1 318 ? -7.114 28.774 3.096 1.00 96.00 318 ASN A N 1
ATOM 2439 C CA . ASN A 1 318 ? -5.713 28.850 3.504 1.00 96.00 318 ASN A CA 1
ATOM 2440 C C . ASN A 1 318 ? -5.539 29.872 4.644 1.00 96.00 318 ASN A C 1
ATOM 2442 O O . ASN A 1 318 ? -5.154 31.024 4.432 1.00 96.00 318 ASN A O 1
ATOM 2446 N N . SER A 1 319 ? -5.891 29.449 5.858 1.00 95.62 319 SER A N 1
ATOM 2447 C CA . SER A 1 319 ? -5.763 30.215 7.097 1.00 95.62 319 SER A CA 1
ATOM 2448 C C . SER A 1 319 ? -5.658 29.290 8.318 1.00 95.62 319 SER A C 1
ATOM 2450 O O . SER A 1 319 ? -5.959 28.094 8.249 1.00 95.62 319 SER A O 1
ATOM 2452 N N . GLY A 1 320 ? -5.197 29.832 9.451 1.00 96.06 320 GLY A N 1
ATOM 2453 C CA . GLY A 1 320 ? -5.112 29.109 10.726 1.00 96.06 320 GLY A CA 1
ATOM 2454 C C . GLY A 1 320 ? -4.371 27.771 10.614 1.00 96.06 320 GLY A C 1
ATOM 2455 O O . GLY A 1 320 ? -3.233 27.718 10.150 1.00 96.06 320 GLY A O 1
ATOM 2456 N N . ALA A 1 321 ? -5.036 26.684 11.013 1.00 95.62 321 ALA A N 1
ATOM 2457 C CA . ALA A 1 321 ? -4.475 25.333 10.974 1.00 95.62 321 ALA A CA 1
ATOM 2458 C C . ALA A 1 321 ? -4.065 24.868 9.561 1.00 95.62 321 ALA A C 1
ATOM 2460 O O . ALA A 1 321 ? -3.082 24.143 9.436 1.00 95.62 321 ALA A O 1
ATOM 2461 N N . VAL A 1 322 ? -4.748 25.317 8.496 1.00 96.94 322 VAL A N 1
ATOM 2462 C CA . VAL A 1 322 ? -4.378 24.978 7.106 1.00 96.94 322 VAL A CA 1
ATOM 2463 C C . VAL A 1 322 ? -3.048 25.626 6.743 1.00 96.94 322 VAL A C 1
ATOM 2465 O O . VAL A 1 322 ? -2.150 24.949 6.251 1.00 96.94 322 VAL A O 1
ATOM 2468 N N . ALA A 1 323 ? -2.889 26.916 7.049 1.00 95.88 323 ALA A N 1
ATOM 2469 C CA . ALA A 1 323 ? -1.637 27.632 6.816 1.00 95.88 323 ALA A CA 1
ATOM 2470 C C . ALA A 1 323 ? -0.479 27.020 7.628 1.00 95.88 323 ALA A C 1
ATOM 2472 O O . ALA A 1 323 ? 0.616 26.839 7.096 1.00 95.88 323 ALA A O 1
ATOM 2473 N N . GLN A 1 324 ? -0.727 26.611 8.881 1.00 96.12 324 GLN A N 1
ATOM 2474 C CA . GLN A 1 324 ? 0.273 25.897 9.681 1.00 96.12 324 GLN A CA 1
ATOM 2475 C C . GLN A 1 324 ? 0.643 24.540 9.063 1.00 96.12 324 GLN A C 1
ATOM 2477 O O . GLN A 1 324 ? 1.826 24.242 8.938 1.00 96.12 324 GLN A O 1
ATOM 2482 N N . TYR A 1 325 ? -0.333 23.744 8.613 1.00 95.69 325 TYR A N 1
ATOM 2483 C CA . TYR A 1 325 ? -0.088 22.482 7.906 1.00 95.69 325 TYR A CA 1
ATOM 2484 C C . TYR A 1 325 ? 0.753 22.680 6.634 1.00 95.69 325 TYR A C 1
ATOM 2486 O O . TYR A 1 325 ? 1.692 21.918 6.400 1.00 95.69 325 TYR A O 1
ATOM 2494 N N . LEU A 1 326 ? 0.464 23.705 5.825 1.00 95.56 326 LEU A N 1
ATOM 2495 C CA . LEU A 1 326 ? 1.225 24.003 4.605 1.00 95.56 326 LEU A CA 1
ATOM 2496 C C . LEU A 1 326 ? 2.672 24.420 4.899 1.00 95.56 326 LEU A C 1
ATOM 2498 O O . LEU A 1 326 ? 3.559 24.079 4.116 1.00 95.56 326 LEU A O 1
ATOM 2502 N N . ASN A 1 327 ? 2.904 25.114 6.017 1.00 94.31 327 ASN A N 1
ATOM 2503 C CA . ASN A 1 327 ? 4.234 25.500 6.485 1.00 94.31 327 ASN A CA 1
ATOM 2504 C C . ASN A 1 327 ? 5.010 24.294 7.043 1.00 94.31 327 ASN A C 1
ATOM 2506 O O . ASN A 1 327 ? 6.114 24.017 6.575 1.00 94.31 327 ASN A O 1
ATOM 2510 N N . ASP A 1 328 ? 4.419 23.546 7.984 1.00 94.00 328 ASP A N 1
ATOM 2511 C CA . ASP A 1 328 ? 5.007 22.350 8.610 1.00 94.00 328 ASP A CA 1
ATOM 2512 C C . ASP A 1 328 ? 5.398 21.292 7.566 1.00 94.00 328 ASP A C 1
ATOM 2514 O O . ASP A 1 328 ? 6.509 20.763 7.585 1.00 94.00 328 ASP A O 1
ATOM 2518 N N . SER A 1 329 ? 4.486 20.993 6.636 1.00 92.75 329 SER A N 1
ATOM 2519 C CA . SER A 1 329 ? 4.679 19.969 5.600 1.00 92.75 329 SER A CA 1
ATOM 2520 C C . SER A 1 329 ? 5.426 20.470 4.361 1.00 92.75 329 SER A C 1
ATOM 2522 O O . SER A 1 329 ? 5.748 19.675 3.479 1.00 92.75 329 SER A O 1
ATOM 2524 N N . ARG A 1 330 ? 5.629 21.790 4.245 1.00 93.00 330 ARG A N 1
ATOM 2525 C CA . ARG A 1 330 ? 6.075 22.512 3.037 1.00 93.00 330 ARG A CA 1
ATOM 2526 C C . ARG A 1 330 ? 5.225 22.283 1.777 1.00 93.00 330 ARG A C 1
ATOM 2528 O O . ARG A 1 330 ? 5.565 22.817 0.722 1.00 93.00 330 ARG A O 1
ATOM 2535 N N . LYS A 1 331 ? 4.101 21.554 1.844 1.00 90.69 331 LYS A N 1
ATOM 2536 C CA . LYS A 1 331 ? 3.327 21.124 0.661 1.00 90.69 331 LYS A CA 1
ATOM 2537 C C . LYS A 1 331 ? 2.771 22.283 -0.170 1.00 90.69 331 LYS A C 1
ATOM 2539 O O . LYS A 1 331 ? 2.566 22.099 -1.366 1.00 90.69 331 LYS A O 1
ATOM 2544 N N . GLY A 1 332 ? 2.638 23.489 0.391 1.00 89.88 332 GLY A N 1
ATOM 2545 C CA . GLY A 1 332 ? 2.332 24.705 -0.380 1.00 89.88 332 GLY A CA 1
ATOM 2546 C C . GLY A 1 332 ? 3.307 24.972 -1.541 1.00 89.88 332 GLY A C 1
ATOM 2547 O O . GLY A 1 332 ? 2.895 25.500 -2.567 1.00 89.88 332 GLY A O 1
ATOM 2548 N N . GLN A 1 333 ? 4.563 24.520 -1.431 1.00 90.50 333 GLN A N 1
ATOM 2549 C CA . GLN A 1 333 ? 5.596 24.629 -2.475 1.00 90.50 333 GLN A CA 1
ATOM 2550 C C . GLN A 1 333 ? 5.364 23.690 -3.677 1.00 90.50 333 GLN A C 1
ATOM 2552 O O . GLN A 1 333 ? 6.075 23.789 -4.671 1.00 90.50 333 GLN A O 1
ATOM 2557 N N . THR A 1 334 ? 4.387 22.777 -3.599 1.00 91.62 334 THR A N 1
ATOM 2558 C CA . THR A 1 334 ? 4.050 21.829 -4.681 1.00 91.62 334 THR A CA 1
ATOM 2559 C C . THR A 1 334 ? 2.916 22.308 -5.596 1.00 91.62 334 THR A C 1
ATOM 2561 O O . THR A 1 334 ? 2.627 21.650 -6.595 1.00 91.62 334 THR A O 1
ATOM 2564 N N . ALA A 1 335 ? 2.280 23.440 -5.274 1.00 91.75 335 ALA A N 1
ATOM 2565 C CA . ALA A 1 335 ? 1.292 24.080 -6.138 1.00 91.75 335 ALA A CA 1
ATOM 2566 C C . ALA A 1 335 ? 1.973 24.884 -7.260 1.00 91.75 335 ALA A C 1
ATOM 2568 O O . ALA A 1 335 ? 3.054 25.443 -7.074 1.00 91.75 335 ALA A O 1
ATOM 2569 N N . ALA A 1 336 ? 1.328 24.979 -8.427 1.00 90.44 336 ALA A N 1
ATOM 2570 C CA . ALA A 1 336 ? 1.868 25.740 -9.551 1.00 90.44 336 ALA A CA 1
ATOM 2571 C C . ALA A 1 336 ? 1.915 27.257 -9.235 1.00 90.44 336 ALA A C 1
ATOM 2573 O O . ALA A 1 336 ? 0.934 27.791 -8.698 1.00 90.44 336 ALA A O 1
ATOM 2574 N N . PRO A 1 337 ? 3.005 27.979 -9.571 1.00 87.50 337 PRO A N 1
ATOM 2575 C CA . PRO A 1 337 ? 3.117 29.416 -9.319 1.00 87.50 337 PRO A CA 1
ATOM 2576 C C . PRO A 1 337 ? 1.955 30.223 -9.913 1.00 87.50 337 PRO A C 1
ATOM 2578 O O . PRO A 1 337 ? 1.516 29.966 -11.029 1.00 87.50 337 PRO A O 1
ATOM 2581 N N . GLY A 1 338 ? 1.460 31.212 -9.164 1.00 86.00 338 GLY A N 1
ATOM 2582 C CA . GLY A 1 338 ? 0.353 32.078 -9.594 1.00 86.00 338 GLY A CA 1
ATOM 2583 C C . GLY A 1 338 ? -1.050 31.457 -9.517 1.00 86.00 338 GLY A C 1
ATOM 2584 O O . GLY A 1 338 ? -2.017 32.127 -9.872 1.00 86.00 338 GLY A O 1
ATOM 2585 N N . SER A 1 339 ? -1.195 30.214 -9.041 1.00 89.19 339 SER A N 1
ATOM 2586 C CA . SER A 1 339 ? -2.508 29.561 -8.921 1.00 89.19 339 SER A CA 1
ATOM 2587 C C . SER A 1 339 ? -3.437 30.279 -7.931 1.00 89.19 339 SER A C 1
ATOM 2589 O O . SER A 1 339 ? -3.058 30.558 -6.794 1.00 89.19 339 SER A O 1
ATOM 2591 N N . LYS A 1 340 ? -4.693 30.501 -8.342 1.00 94.19 340 LYS A N 1
ATOM 2592 C CA . LYS A 1 340 ? -5.788 31.075 -7.526 1.00 94.19 340 LYS A CA 1
ATOM 2593 C C . LYS A 1 340 ? -6.029 30.310 -6.214 1.00 94.19 340 LYS A C 1
ATOM 2595 O O . LYS A 1 340 ? -6.348 30.918 -5.189 1.00 94.19 340 LYS A O 1
ATOM 2600 N N . ASN A 1 341 ? -5.902 28.988 -6.272 1.00 96.81 341 ASN A N 1
ATOM 2601 C CA . ASN A 1 341 ? -6.006 28.051 -5.160 1.00 96.81 341 ASN A CA 1
ATOM 2602 C C . ASN A 1 341 ? -4.819 27.075 -5.225 1.00 96.81 341 ASN A C 1
ATOM 2604 O O . ASN A 1 341 ? -4.292 26.792 -6.300 1.00 96.81 341 ASN A O 1
ATOM 2608 N N . LEU A 1 342 ? -4.382 26.560 -4.078 1.00 96.38 342 LEU A N 1
ATOM 2609 C CA . LEU A 1 342 ? -3.188 25.724 -3.965 1.00 96.38 342 LEU A CA 1
ATOM 2610 C C . LEU A 1 342 ? -3.521 24.247 -4.234 1.00 96.38 342 LEU A C 1
ATOM 2612 O O . LEU A 1 342 ? -3.872 23.494 -3.321 1.00 96.38 342 LEU A O 1
ATOM 2616 N N . ASP A 1 343 ? -3.394 23.841 -5.500 1.00 94.50 343 ASP A N 1
ATOM 2617 C CA . ASP A 1 343 ? -3.395 22.438 -5.936 1.00 94.50 343 ASP A CA 1
ATOM 2618 C C . ASP A 1 343 ? -2.075 21.751 -5.533 1.00 94.50 343 ASP A C 1
ATOM 2620 O O . ASP A 1 343 ? -1.135 21.639 -6.322 1.00 94.50 343 ASP A O 1
ATOM 2624 N N . ILE A 1 344 ? -1.998 21.330 -4.271 1.00 93.31 344 ILE A N 1
ATOM 2625 C CA . ILE A 1 344 ? -0.822 20.688 -3.669 1.00 93.31 344 ILE A CA 1
ATOM 2626 C C . ILE A 1 344 ? -0.801 19.166 -3.881 1.00 93.31 344 ILE A C 1
ATOM 2628 O O . ILE A 1 344 ? -1.815 18.533 -4.169 1.00 93.31 344 ILE A O 1
ATOM 2632 N N . ALA A 1 345 ? 0.363 18.557 -3.667 1.00 91.31 345 ALA A N 1
ATOM 2633 C CA . ALA A 1 345 ? 0.486 17.120 -3.466 1.00 91.31 345 ALA A CA 1
ATOM 2634 C C . ALA A 1 345 ? -0.100 16.697 -2.104 1.00 91.31 345 ALA A C 1
ATOM 2636 O O . ALA A 1 345 ? 0.166 17.329 -1.077 1.00 91.31 345 ALA A O 1
ATOM 2637 N N . GLY A 1 346 ? -0.856 15.598 -2.101 1.00 92.50 346 GLY A N 1
ATOM 2638 C CA . GLY A 1 346 ? -1.457 15.005 -0.904 1.00 92.50 346 GLY A CA 1
ATOM 2639 C C . GLY A 1 346 ? -0.446 14.500 0.126 1.00 92.50 346 GLY A C 1
ATOM 2640 O O . GLY A 1 346 ? 0.773 14.531 -0.075 1.00 92.50 346 GLY A O 1
ATOM 2641 N N . THR A 1 347 ? -0.959 14.043 1.264 1.00 94.50 347 THR A N 1
ATOM 2642 C CA . THR A 1 347 ? -0.167 13.413 2.330 1.00 94.50 347 THR A CA 1
ATOM 2643 C C . THR A 1 347 ? -0.368 11.901 2.289 1.00 94.50 347 THR A C 1
ATOM 2645 O O . THR A 1 347 ? -1.512 11.447 2.296 1.00 94.50 347 THR A O 1
ATOM 2648 N N . ASP A 1 348 ? 0.720 11.125 2.276 1.00 93.31 348 ASP A N 1
ATOM 2649 C CA . ASP A 1 348 ? 0.626 9.666 2.401 1.00 93.31 348 ASP A CA 1
ATOM 2650 C C . ASP A 1 348 ? -0.058 9.331 3.754 1.00 93.31 348 ASP A C 1
ATOM 2652 O O . ASP A 1 348 ? 0.294 9.926 4.778 1.00 93.31 348 ASP A O 1
ATOM 2656 N N . PRO A 1 349 ? -1.029 8.397 3.807 1.00 94.50 349 PRO A N 1
ATOM 2657 C CA . PRO A 1 349 ? -1.733 7.989 5.027 1.00 94.50 349 PRO A CA 1
ATOM 2658 C C . PRO A 1 349 ? -0.827 7.539 6.174 1.00 94.50 349 PRO A C 1
ATOM 2660 O O . PRO A 1 349 ? -1.258 7.582 7.322 1.00 94.50 349 PRO A O 1
ATOM 2663 N N . ASP A 1 350 ? 0.403 7.123 5.864 1.00 93.19 350 ASP A N 1
ATOM 2664 C CA . ASP A 1 350 ? 1.431 6.718 6.818 1.00 93.19 350 ASP A CA 1
ATOM 2665 C C . ASP A 1 350 ? 2.593 7.714 6.943 1.00 93.19 350 ASP A C 1
ATOM 2667 O O . ASP A 1 350 ? 3.624 7.368 7.508 1.00 93.19 350 ASP A O 1
ATOM 2671 N N . ASP A 1 351 ? 2.472 8.955 6.458 1.00 92.50 351 ASP A N 1
ATOM 2672 C CA . ASP A 1 351 ? 3.437 10.025 6.766 1.00 92.50 351 ASP A CA 1
ATOM 2673 C C . ASP A 1 351 ? 3.601 10.154 8.296 1.00 92.50 351 ASP A C 1
ATOM 2675 O O . ASP A 1 351 ? 2.626 10.052 9.046 1.00 92.50 351 ASP A O 1
ATOM 2679 N N . GLN A 1 352 ? 4.822 10.393 8.786 1.00 90.88 352 GLN A N 1
ATOM 2680 C CA . GLN A 1 352 ? 5.119 10.479 10.225 1.00 90.88 352 GLN A CA 1
ATOM 2681 C C . GLN A 1 352 ? 4.298 11.559 10.961 1.00 90.88 352 GLN A C 1
ATOM 2683 O O . GLN A 1 352 ? 4.089 11.469 12.170 1.00 90.88 352 GLN A O 1
ATOM 2688 N N . ASN A 1 353 ? 3.800 12.565 10.241 1.00 92.44 353 ASN A N 1
ATOM 2689 C CA . ASN A 1 353 ? 2.922 13.615 10.745 1.00 92.44 353 ASN A CA 1
ATOM 2690 C C . ASN A 1 353 ? 1.460 13.463 10.276 1.00 92.44 353 ASN A C 1
ATOM 2692 O O . ASN A 1 353 ? 0.635 14.292 10.655 1.00 92.44 353 ASN A O 1
ATOM 2696 N N . SER A 1 354 ? 1.099 12.433 9.501 1.00 93.62 354 SER A N 1
ATOM 2697 C CA . SER A 1 354 ? -0.257 12.213 8.956 1.00 93.62 354 SER A CA 1
ATOM 2698 C C . SER A 1 354 ? -1.357 12.345 10.020 1.00 93.62 354 SER A C 1
ATOM 2700 O O . SER A 1 354 ? -2.274 13.156 9.878 1.00 93.62 354 SER A O 1
ATOM 2702 N N . VAL A 1 355 ? -1.218 11.623 11.137 1.00 93.31 355 VAL A N 1
ATOM 2703 C CA . VAL A 1 355 ? -2.155 11.636 12.271 1.00 93.31 355 VAL A CA 1
ATOM 2704 C C . VAL A 1 355 ? -2.186 13.004 12.961 1.00 93.31 355 VAL A C 1
ATOM 2706 O O . VAL A 1 355 ? -3.269 13.486 13.297 1.00 93.31 355 VAL A O 1
ATOM 2709 N N . LYS A 1 356 ? -1.039 13.683 13.116 1.00 92.94 356 LYS A N 1
ATOM 2710 C CA . LYS A 1 356 ? -0.961 15.059 13.650 1.00 92.94 356 LYS A CA 1
ATOM 2711 C C . LYS A 1 356 ? -1.735 16.030 12.752 1.00 92.94 356 LYS A C 1
ATOM 2713 O O . LYS A 1 356 ? -2.609 16.744 13.243 1.00 92.94 356 LYS A O 1
ATOM 2718 N N . TYR A 1 357 ? -1.445 16.032 11.451 1.00 94.62 357 TYR A N 1
ATOM 2719 C CA . TYR A 1 357 ? -2.070 16.918 10.470 1.00 94.62 357 TYR A CA 1
ATOM 2720 C C . TYR A 1 357 ? -3.580 16.683 10.383 1.00 94.62 357 TYR A C 1
ATOM 2722 O O . TYR A 1 357 ? -4.348 17.635 10.511 1.00 94.62 357 TYR A O 1
ATOM 2730 N N . TYR A 1 358 ? -4.016 15.424 10.270 1.00 94.62 358 TYR A N 1
ATOM 2731 C CA . TYR A 1 358 ? -5.435 15.073 10.306 1.00 94.62 358 TYR A CA 1
ATOM 2732 C C . TYR A 1 358 ? -6.106 15.582 11.589 1.00 94.62 358 TYR A C 1
ATOM 2734 O O . TYR A 1 358 ? -7.146 16.227 11.515 1.00 94.62 358 TYR A O 1
ATOM 2742 N N . THR A 1 359 ? -5.497 15.365 12.761 1.00 91.69 359 THR A N 1
ATOM 2743 C CA . THR A 1 359 ? -6.063 15.816 14.048 1.00 91.69 359 THR A CA 1
ATOM 2744 C C . THR A 1 359 ? -6.228 17.334 14.098 1.00 91.69 359 THR A C 1
ATOM 2746 O O . THR A 1 359 ? -7.251 17.821 14.567 1.00 91.69 359 THR A O 1
ATOM 2749 N N . SER A 1 360 ? -5.260 18.095 13.573 1.00 92.12 360 SER A N 1
ATOM 2750 C CA . SER A 1 360 ? -5.340 19.562 13.526 1.00 92.12 360 SER A CA 1
ATOM 2751 C C . SER A 1 360 ? -6.376 20.117 12.537 1.00 92.12 360 SER A C 1
ATOM 2753 O O . SER A 1 360 ? -6.710 21.298 12.613 1.00 92.12 360 SER A O 1
ATOM 2755 N N . LEU A 1 361 ? -6.887 19.284 11.622 1.00 92.94 361 LEU A N 1
ATOM 2756 C CA . LEU A 1 361 ? -7.782 19.680 10.529 1.00 92.94 361 LEU A CA 1
ATOM 2757 C C . LEU A 1 361 ? -9.140 18.947 10.544 1.00 92.94 361 LEU A C 1
ATOM 2759 O O . LEU A 1 361 ? -10.012 19.273 9.741 1.00 92.94 361 LEU A O 1
ATOM 2763 N N . SER A 1 362 ? -9.352 17.984 11.450 1.00 89.56 362 SER A N 1
ATOM 2764 C CA . SER A 1 362 ? -10.510 17.071 11.457 1.00 89.56 362 SER A CA 1
ATOM 2765 C C . SER A 1 362 ? -11.856 17.801 11.429 1.00 89.56 362 SER A C 1
ATOM 2767 O O . SER A 1 362 ? -12.722 17.490 10.610 1.00 89.56 362 SER A O 1
ATOM 2769 N N . SER A 1 363 ? -11.993 18.853 12.240 1.00 88.00 363 SER A N 1
ATOM 2770 C CA . SER A 1 363 ? -13.182 19.713 12.309 1.00 88.00 363 SER A CA 1
ATOM 2771 C C . SER A 1 363 ? -13.509 20.439 10.996 1.00 88.00 363 SER A C 1
ATOM 2773 O O . SER A 1 363 ? -14.666 20.778 10.750 1.00 88.00 363 SER A O 1
ATOM 2775 N N . GLN A 1 364 ? -12.521 20.654 10.123 1.00 92.62 364 GLN A N 1
ATOM 2776 C CA . GLN A 1 364 ? -12.694 21.340 8.840 1.00 92.62 364 GLN A CA 1
ATOM 2777 C C . GLN A 1 364 ? -13.166 20.391 7.725 1.00 92.62 364 GLN A C 1
ATOM 2779 O O . GLN A 1 364 ? -13.825 20.833 6.778 1.00 92.62 364 GLN A O 1
ATOM 2784 N N . PHE A 1 365 ? -12.928 19.081 7.862 1.00 91.19 365 PHE A N 1
ATOM 2785 C CA . PHE A 1 365 ? -13.439 18.041 6.956 1.00 91.19 365 PHE A CA 1
ATOM 2786 C C . PHE A 1 365 ? -14.928 17.710 7.165 1.00 91.19 365 PHE A C 1
ATOM 2788 O O . PHE A 1 365 ? -15.473 16.868 6.458 1.00 91.19 365 PHE A O 1
ATOM 2795 N N . SER A 1 366 ? -15.620 18.392 8.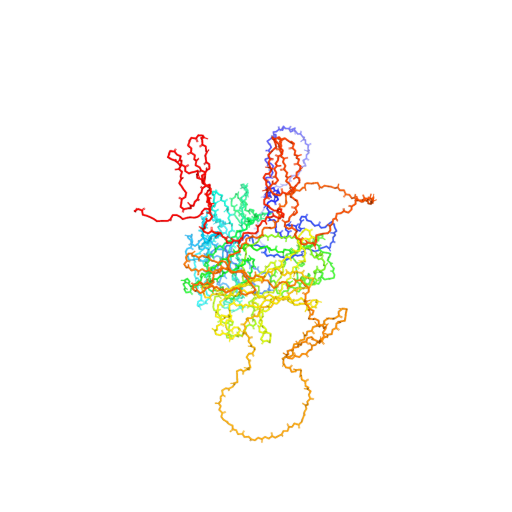087 1.00 89.50 366 SER A N 1
ATOM 2796 C CA . SER A 1 366 ? -17.060 18.202 8.347 1.00 89.50 366 SER A CA 1
ATOM 2797 C C . SER A 1 366 ? -17.442 16.766 8.745 1.00 89.50 366 SER A C 1
ATOM 2799 O O . SER A 1 366 ? -18.580 16.363 8.541 1.00 89.50 366 SER A O 1
ATOM 2801 N N . ASN A 1 367 ? -16.498 16.005 9.312 1.00 90.31 367 ASN A N 1
ATOM 2802 C CA . ASN A 1 367 ? -16.642 14.595 9.695 1.00 90.31 367 ASN A CA 1
ATOM 2803 C C . ASN A 1 367 ? -17.068 13.637 8.565 1.00 90.31 367 ASN A C 1
ATOM 2805 O O . ASN A 1 367 ? -17.462 12.507 8.852 1.00 90.31 367 ASN A O 1
ATOM 2809 N N . THR A 1 368 ? -16.910 14.038 7.303 1.00 93.56 368 THR A N 1
ATOM 2810 C CA . THR A 1 368 ? -17.364 13.295 6.119 1.00 93.56 368 THR A CA 1
ATOM 2811 C C . THR A 1 368 ? -16.166 12.877 5.266 1.00 93.56 368 THR A C 1
ATOM 2813 O O . THR A 1 368 ? -15.275 13.684 5.000 1.00 93.56 368 THR A O 1
ATOM 2816 N N . ALA A 1 369 ? -16.126 11.617 4.831 1.00 96.25 369 ALA A N 1
ATOM 2817 C CA . ALA A 1 369 ? -15.117 11.133 3.889 1.00 96.25 369 ALA A CA 1
ATOM 2818 C C . ALA A 1 369 ? -15.278 11.777 2.499 1.00 96.25 369 ALA A C 1
ATOM 2820 O O . ALA A 1 369 ? -16.391 12.046 2.056 1.00 96.25 369 ALA A O 1
ATOM 2821 N N . LEU A 1 370 ? -14.173 11.971 1.776 1.00 96.69 370 LEU A N 1
ATOM 2822 C CA . LEU A 1 370 ? -14.206 12.379 0.367 1.00 96.69 370 LEU A CA 1
ATOM 2823 C C . LEU A 1 370 ? -14.775 11.256 -0.506 1.00 96.69 370 LEU A C 1
ATOM 2825 O O . LEU A 1 370 ? -15.568 11.501 -1.409 1.00 96.69 370 LEU A O 1
ATOM 2829 N N . THR A 1 371 ? -14.349 10.022 -0.235 1.00 95.62 371 THR A N 1
ATOM 2830 C CA . THR A 1 371 ? -14.864 8.814 -0.880 1.00 95.62 371 THR A CA 1
ATOM 2831 C C . THR A 1 371 ? -14.538 7.575 -0.042 1.00 95.62 371 THR A C 1
ATOM 2833 O O . THR A 1 371 ? -13.597 7.568 0.757 1.00 95.62 371 THR A O 1
ATOM 2836 N N . ASN A 1 372 ? -15.317 6.518 -0.248 1.00 95.00 372 ASN A N 1
ATOM 2837 C CA . ASN A 1 372 ? -15.121 5.188 0.309 1.00 95.00 372 ASN A CA 1
ATOM 2838 C C . ASN A 1 372 ? -14.972 4.215 -0.870 1.00 95.00 372 ASN A C 1
ATOM 2840 O O . ASN A 1 372 ? -15.933 3.998 -1.606 1.00 95.00 372 ASN A O 1
ATOM 2844 N N . THR A 1 373 ? -13.787 3.633 -1.085 1.00 93.44 373 THR A N 1
ATOM 2845 C CA . THR A 1 373 ? -13.564 2.699 -2.212 1.00 93.44 373 THR A CA 1
ATOM 2846 C C . THR A 1 373 ? -12.815 1.450 -1.777 1.00 93.44 373 THR A C 1
ATOM 2848 O O . THR A 1 373 ? -11.939 1.521 -0.925 1.00 93.44 373 THR A O 1
ATOM 2851 N N . LEU A 1 374 ? -13.119 0.293 -2.370 1.00 95.69 374 LEU A N 1
ATOM 2852 C CA . LEU A 1 374 ? -12.318 -0.911 -2.140 1.00 95.69 374 LEU A CA 1
ATOM 2853 C C . LEU A 1 374 ? -10.904 -0.736 -2.724 1.00 95.69 374 LEU A C 1
ATOM 2855 O O . LEU A 1 374 ? -10.729 -0.326 -3.879 1.00 95.69 374 LEU A O 1
ATOM 2859 N N . ALA A 1 375 ? -9.907 -1.090 -1.919 1.00 95.44 375 ALA A N 1
ATOM 2860 C CA . ALA A 1 375 ? -8.492 -1.086 -2.253 1.00 95.44 375 ALA A CA 1
ATOM 2861 C C . ALA A 1 375 ? -7.842 -2.407 -1.811 1.00 95.44 375 ALA A C 1
ATOM 2863 O O . ALA A 1 375 ? -8.219 -2.994 -0.797 1.00 95.44 375 ALA A O 1
ATOM 2864 N N . TRP A 1 376 ? -6.839 -2.862 -2.561 1.00 97.19 376 TRP A N 1
ATOM 2865 C CA . TRP A 1 376 ? -5.951 -3.950 -2.152 1.00 97.19 376 TRP A CA 1
ATOM 2866 C C . TRP A 1 376 ? -4.522 -3.472 -2.387 1.00 97.19 376 TRP A C 1
ATOM 2868 O O . TRP A 1 376 ? -4.097 -3.344 -3.538 1.00 97.19 376 TRP A O 1
ATOM 2878 N N . ARG A 1 377 ? -3.811 -3.130 -1.308 1.00 95.81 377 ARG A N 1
ATOM 2879 C CA . ARG A 1 377 ? -2.449 -2.574 -1.382 1.00 95.81 377 ARG A CA 1
ATOM 2880 C C . ARG A 1 377 ? -1.601 -2.899 -0.157 1.00 95.81 377 ARG A C 1
ATOM 2882 O O . ARG A 1 377 ? -2.146 -3.051 0.936 1.00 95.81 377 ARG A O 1
ATOM 2889 N N . LEU A 1 378 ? -0.287 -2.977 -0.353 1.00 95.00 378 LEU A N 1
ATOM 2890 C CA . LEU A 1 378 ? 0.728 -3.390 0.615 1.00 95.00 378 LEU A CA 1
ATOM 2891 C C . LEU A 1 378 ? 2.043 -2.624 0.365 1.00 95.00 378 LEU A C 1
ATOM 2893 O O . LEU A 1 378 ? 2.636 -2.744 -0.703 1.00 95.00 378 LEU A O 1
ATOM 2897 N N . ASN A 1 379 ? 2.514 -1.861 1.348 1.00 94.12 379 ASN A N 1
ATOM 2898 C CA . ASN A 1 379 ? 3.671 -0.967 1.237 1.00 94.12 379 ASN A CA 1
ATOM 2899 C C . ASN A 1 379 ? 4.637 -1.172 2.408 1.00 94.12 379 ASN A C 1
ATOM 2901 O O . ASN A 1 379 ? 4.186 -1.458 3.510 1.00 94.12 379 ASN A O 1
ATOM 2905 N N . THR A 1 380 ? 5.940 -0.953 2.231 1.00 93.12 380 THR A N 1
ATOM 2906 C CA . THR A 1 380 ? 6.842 -0.705 3.372 1.00 93.12 380 THR A CA 1
ATOM 2907 C C . THR A 1 380 ? 6.440 0.594 4.064 1.00 93.12 380 THR A C 1
ATOM 2909 O O . THR A 1 380 ? 6.079 1.561 3.394 1.00 93.12 380 THR A O 1
ATOM 2912 N N . THR A 1 381 ? 6.486 0.617 5.395 1.00 90.62 381 THR A N 1
ATOM 2913 C CA . THR A 1 381 ? 6.133 1.802 6.186 1.00 90.62 381 THR A CA 1
ATOM 2914 C C . THR A 1 381 ? 7.113 2.957 5.969 1.00 90.62 381 THR A C 1
ATOM 2916 O O . THR A 1 381 ? 8.322 2.738 5.935 1.00 90.62 381 THR A O 1
ATOM 2919 N N . SER A 1 382 ? 6.606 4.194 5.901 1.00 83.50 382 SER A N 1
ATOM 2920 C CA . SER A 1 382 ? 7.406 5.422 5.712 1.00 83.50 382 SER A CA 1
ATOM 2921 C C . SER A 1 382 ? 8.526 5.603 6.748 1.00 83.50 382 SER A C 1
ATOM 2923 O O . SER A 1 382 ? 9.552 6.217 6.469 1.00 83.50 382 SER A O 1
ATOM 2925 N N . SER A 1 383 ? 8.342 5.029 7.939 1.00 73.94 383 SER A N 1
ATOM 2926 C CA . SER A 1 383 ? 9.360 4.884 8.971 1.00 73.94 383 SER A CA 1
ATOM 2927 C C . SER A 1 383 ? 9.585 3.408 9.284 1.00 73.94 383 SER A C 1
ATOM 2929 O O . SER A 1 383 ? 8.632 2.656 9.494 1.00 73.94 383 SER A O 1
ATOM 2931 N N . GLY A 1 384 ? 10.852 3.002 9.371 1.00 61.28 384 GLY A N 1
ATOM 2932 C CA . GLY A 1 384 ? 11.262 1.684 9.868 1.00 61.28 384 GLY A CA 1
ATOM 2933 C C . GLY A 1 384 ? 11.333 1.586 11.398 1.00 61.28 384 GLY A C 1
ATOM 2934 O O . GLY A 1 384 ? 11.808 0.575 11.915 1.00 61.28 384 GLY A O 1
ATOM 2935 N N . ALA A 1 385 ? 10.919 2.627 12.131 1.00 66.31 385 ALA A N 1
ATOM 2936 C CA . ALA A 1 385 ? 11.016 2.672 13.586 1.00 66.31 385 ALA A CA 1
ATOM 2937 C C . ALA A 1 385 ? 10.148 1.599 14.270 1.00 66.31 385 ALA A C 1
ATOM 2939 O O . ALA A 1 385 ? 8.985 1.382 13.925 1.00 66.31 385 ALA A O 1
ATOM 2940 N N . GLN A 1 386 ? 10.723 0.959 15.289 1.00 74.62 386 GLN A N 1
ATOM 2941 C CA . GLN A 1 386 ? 10.065 -0.027 16.144 1.00 74.62 386 GLN A CA 1
ATOM 2942 C C . GLN A 1 386 ? 10.424 0.261 17.602 1.00 74.62 386 GLN A C 1
ATOM 2944 O O . GLN A 1 386 ? 11.578 0.560 17.906 1.00 74.62 386 GLN A O 1
ATOM 2949 N N . THR A 1 387 ? 9.463 0.116 18.512 1.00 78.56 387 THR A N 1
ATOM 2950 C CA . THR A 1 387 ? 9.679 0.232 19.971 1.00 78.56 387 THR A CA 1
ATOM 2951 C C . THR A 1 387 ? 9.881 -1.123 20.659 1.00 78.56 387 THR A C 1
ATOM 2953 O O . THR A 1 387 ? 9.917 -1.217 21.887 1.00 78.56 387 THR A O 1
ATOM 2956 N N . PHE A 1 388 ? 10.048 -2.195 19.880 1.00 85.00 388 PHE A N 1
ATOM 2957 C CA . PHE A 1 388 ? 10.438 -3.505 20.394 1.00 85.00 388 PHE A CA 1
ATOM 2958 C C . PHE A 1 388 ? 11.869 -3.475 20.947 1.00 85.00 388 PHE A C 1
ATOM 2960 O O . PHE A 1 388 ? 12.722 -2.720 20.479 1.00 85.00 388 PHE A O 1
ATOM 2967 N N . ALA A 1 389 ? 12.158 -4.342 21.922 1.00 80.06 389 ALA A N 1
ATOM 2968 C CA . ALA A 1 389 ? 13.522 -4.523 22.411 1.00 80.06 389 ALA A CA 1
ATOM 2969 C C . ALA A 1 389 ? 14.468 -4.899 21.254 1.00 80.06 389 ALA A C 1
ATOM 2971 O O . ALA A 1 389 ? 14.085 -5.634 20.341 1.00 80.06 389 ALA A O 1
ATOM 2972 N N . SER A 1 390 ? 15.722 -4.445 21.305 1.00 77.62 390 SER A N 1
ATOM 2973 C CA . SER A 1 390 ? 16.721 -4.688 20.249 1.00 77.62 390 SER A CA 1
ATOM 2974 C C . SER A 1 390 ? 17.030 -6.176 20.015 1.00 77.62 390 SER A C 1
ATOM 2976 O O . SER A 1 390 ? 17.471 -6.549 18.930 1.00 77.62 390 SER A O 1
ATOM 2978 N N . THR A 1 391 ? 16.743 -7.026 21.005 1.00 82.06 391 THR A N 1
ATOM 2979 C CA . THR A 1 391 ? 16.764 -8.495 20.929 1.00 82.06 391 THR A CA 1
ATOM 2980 C C . THR A 1 391 ? 15.634 -9.092 20.084 1.00 82.06 391 THR A C 1
ATOM 2982 O O . THR A 1 391 ? 15.787 -10.202 19.589 1.00 82.06 391 THR A O 1
ATOM 2985 N N . CYS A 1 392 ? 14.522 -8.373 19.904 1.00 83.69 392 CYS A N 1
ATOM 2986 C CA . CYS A 1 392 ? 13.374 -8.784 19.093 1.00 83.69 392 CYS A CA 1
ATOM 2987 C C . CYS A 1 392 ? 13.337 -8.083 17.725 1.00 83.69 392 CYS A C 1
ATOM 2989 O O . CYS A 1 392 ? 12.926 -8.688 16.742 1.00 83.69 392 CYS A O 1
ATOM 2991 N N . ALA A 1 393 ? 13.780 -6.823 17.642 1.00 68.75 393 ALA A N 1
ATOM 2992 C CA . ALA A 1 393 ? 13.736 -6.029 16.408 1.00 68.75 393 ALA A CA 1
ATOM 2993 C C . ALA A 1 393 ? 14.686 -6.542 15.299 1.00 68.75 393 ALA A C 1
ATOM 2995 O O . ALA A 1 393 ? 14.462 -6.285 14.113 1.00 68.75 393 ALA A O 1
ATOM 2996 N N . LYS A 1 394 ? 15.750 -7.274 15.665 1.00 64.19 394 LYS A N 1
ATOM 2997 C CA . LYS A 1 394 ? 16.719 -7.862 14.724 1.00 64.19 394 LYS A CA 1
ATOM 2998 C C . LYS A 1 394 ? 16.211 -9.176 14.124 1.00 64.19 394 LYS A C 1
ATOM 3000 O O . LYS A 1 394 ? 16.634 -10.257 14.521 1.00 64.19 394 LYS A O 1
ATOM 3005 N N . ILE A 1 395 ? 15.331 -9.057 13.135 1.00 63.47 395 ILE A N 1
ATOM 3006 C CA . ILE A 1 395 ? 14.854 -10.165 12.304 1.00 63.47 395 ILE A CA 1
ATOM 3007 C C . ILE A 1 395 ? 15.005 -9.780 10.827 1.00 63.47 395 ILE A C 1
ATOM 3009 O O . ILE A 1 395 ? 14.519 -8.726 10.412 1.00 63.47 395 ILE A O 1
ATOM 3013 N N . GLU A 1 396 ? 15.673 -10.631 10.046 1.00 77.81 396 GLU A N 1
ATOM 3014 C CA . GLU A 1 396 ? 15.818 -10.477 8.593 1.00 77.81 396 GLU A CA 1
ATOM 3015 C C . GLU A 1 396 ? 14.492 -10.700 7.849 1.00 77.81 396 GLU A C 1
ATOM 3017 O O . GLU A 1 396 ? 13.646 -11.496 8.267 1.00 77.81 396 GLU A O 1
ATOM 3022 N N . GLY A 1 397 ? 14.340 -10.024 6.707 1.00 86.56 397 GLY A N 1
ATOM 3023 C CA . GLY A 1 397 ? 13.125 -10.070 5.895 1.00 86.56 397 GLY A CA 1
ATOM 3024 C C . GLY A 1 397 ? 11.932 -9.359 6.540 1.00 86.56 397 GLY A C 1
ATOM 3025 O O . GLY A 1 397 ? 12.072 -8.533 7.449 1.00 86.56 397 GLY A O 1
ATOM 3026 N N . VAL A 1 398 ? 10.738 -9.650 6.024 1.00 92.19 398 VAL A N 1
ATOM 3027 C CA . VAL A 1 398 ? 9.488 -9.037 6.492 1.00 92.19 398 VAL A CA 1
ATOM 3028 C C . VAL A 1 398 ? 9.070 -9.647 7.832 1.00 92.19 398 VAL A C 1
ATOM 3030 O O . VAL A 1 398 ? 9.070 -10.863 8.021 1.00 92.19 398 VAL A O 1
ATOM 3033 N N . GLN A 1 399 ? 8.717 -8.779 8.772 1.00 92.19 399 GLN A N 1
ATOM 3034 C CA . GLN A 1 399 ? 8.442 -9.107 10.169 1.00 92.19 399 GLN A CA 1
ATOM 3035 C C . GLN A 1 399 ? 6.941 -9.137 10.486 1.00 92.19 399 GLN A C 1
ATOM 3037 O O . GLN A 1 399 ? 6.483 -9.961 11.284 1.00 92.19 399 GLN A O 1
ATOM 3042 N N . GLY A 1 400 ? 6.179 -8.249 9.844 1.00 94.12 400 GLY A N 1
ATOM 3043 C CA . GLY A 1 400 ? 4.737 -8.137 10.003 1.00 94.12 400 GLY A CA 1
ATOM 3044 C C . GLY A 1 400 ? 4.094 -7.172 9.011 1.00 94.12 400 GLY A C 1
ATOM 3045 O O . GLY A 1 400 ? 4.764 -6.375 8.356 1.00 94.12 400 GLY A O 1
ATOM 3046 N N . ILE A 1 401 ? 2.773 -7.273 8.910 1.00 95.81 401 ILE A N 1
ATOM 3047 C CA . ILE A 1 401 ? 1.892 -6.436 8.105 1.00 95.81 401 ILE A CA 1
ATOM 3048 C C . ILE A 1 401 ? 0.813 -5.878 9.037 1.00 95.81 401 ILE A C 1
ATOM 3050 O O . ILE A 1 401 ? 0.125 -6.658 9.700 1.00 95.81 401 ILE A O 1
ATOM 3054 N N . VAL A 1 402 ? 0.643 -4.555 9.077 1.00 95.44 402 VAL A N 1
ATOM 3055 C CA . VAL A 1 402 ? -0.416 -3.859 9.829 1.00 95.44 402 VAL A CA 1
ATOM 3056 C C . VAL A 1 402 ? -1.384 -3.165 8.868 1.00 95.44 402 VAL A C 1
ATOM 3058 O O . VAL A 1 402 ? -0.977 -2.584 7.870 1.00 95.44 402 VAL A O 1
ATOM 3061 N N . THR A 1 403 ? -2.688 -3.249 9.114 1.00 96.25 403 THR A N 1
ATOM 3062 C CA . THR A 1 403 ? -3.706 -2.777 8.162 1.00 96.25 403 THR A CA 1
ATOM 3063 C C . THR A 1 403 ? -4.901 -2.152 8.862 1.00 96.25 403 THR A C 1
ATOM 3065 O O . THR A 1 403 ? -5.285 -2.554 9.960 1.00 96.25 403 THR A O 1
ATOM 3068 N N . SER A 1 404 ? -5.493 -1.152 8.215 1.00 96.06 404 SER A N 1
ATOM 3069 C CA . SER A 1 404 ? -6.717 -0.480 8.653 1.00 96.06 404 SER A CA 1
ATOM 3070 C C . SER A 1 404 ? -7.408 0.167 7.453 1.00 96.06 404 SER A C 1
ATOM 3072 O O . SER A 1 404 ? -6.772 0.383 6.421 1.00 96.06 404 SER A O 1
ATOM 3074 N N . ASN A 1 405 ? -8.692 0.503 7.575 1.00 96.50 405 ASN A N 1
ATOM 3075 C CA . ASN A 1 405 ? -9.408 1.340 6.609 1.00 96.50 405 ASN A CA 1
ATOM 3076 C C . ASN A 1 405 ? -9.210 2.852 6.828 1.00 96.50 405 ASN A C 1
ATOM 3078 O O . ASN A 1 405 ? -9.652 3.648 6.001 1.00 96.50 405 ASN A O 1
ATOM 3082 N N . ALA A 1 406 ? -8.543 3.245 7.917 1.00 96.75 406 ALA A N 1
ATOM 3083 C CA . ALA A 1 406 ? -8.404 4.634 8.344 1.00 96.75 406 ALA A CA 1
ATOM 3084 C C . ALA A 1 406 ? -7.717 5.554 7.314 1.00 96.75 406 ALA A C 1
ATOM 3086 O O . ALA A 1 406 ? -6.739 5.153 6.678 1.00 96.75 406 ALA A O 1
ATOM 3087 N N . SER A 1 407 ? -8.166 6.808 7.205 1.00 96.12 407 SER A N 1
ATOM 3088 C CA . SER A 1 407 ? -7.571 7.816 6.312 1.00 96.12 407 SER A CA 1
ATOM 3089 C C . SER A 1 407 ? -6.106 8.115 6.621 1.00 96.12 407 SER A C 1
ATOM 3091 O O . SER A 1 407 ? -5.347 8.382 5.696 1.00 96.12 407 SER A O 1
ATOM 3093 N N . VAL A 1 408 ? -5.712 8.047 7.895 1.00 96.00 408 VAL A N 1
ATOM 3094 C CA . VAL A 1 408 ? -4.322 8.173 8.357 1.00 96.00 408 VAL A CA 1
ATOM 3095 C C . VAL A 1 408 ? -4.025 7.211 9.505 1.00 96.00 408 VAL A C 1
ATOM 3097 O O . VAL A 1 408 ? -4.938 6.789 10.224 1.00 96.00 408 VAL A O 1
ATOM 3100 N N . TYR A 1 409 ? -2.753 6.871 9.686 1.00 94.19 409 TYR A N 1
ATOM 3101 C CA . TYR A 1 409 ? -2.282 5.934 10.703 1.00 94.19 409 TYR A CA 1
ATOM 3102 C C . TYR A 1 409 ? -0.784 6.114 10.995 1.00 94.19 409 TYR A C 1
ATOM 3104 O O . TYR A 1 409 ? -0.035 6.643 10.180 1.00 94.19 409 TYR A O 1
ATOM 3112 N N . GLU A 1 410 ? -0.333 5.684 12.174 1.00 90.62 410 GLU A N 1
ATOM 3113 C CA . GLU A 1 410 ? 1.091 5.742 12.536 1.00 90.62 410 GLU A CA 1
ATOM 3114 C C . GLU A 1 410 ? 1.949 4.815 11.642 1.00 90.62 410 GLU A C 1
ATOM 3116 O O . GLU A 1 410 ? 1.580 3.657 11.414 1.00 90.62 410 GLU A O 1
ATOM 3121 N N . PRO A 1 411 ? 3.112 5.270 11.136 1.00 90.19 411 PRO A N 1
ATOM 3122 C CA . PRO A 1 411 ? 4.053 4.389 10.452 1.00 90.19 411 PRO A CA 1
ATOM 3123 C C . PRO A 1 411 ? 4.854 3.505 11.412 1.00 90.19 411 PRO A C 1
ATOM 3125 O O . PRO A 1 411 ? 4.987 3.780 12.604 1.00 90.19 411 PRO A O 1
ATOM 3128 N N . GLY A 1 412 ? 5.466 2.469 10.841 1.00 89.69 412 GLY A N 1
ATOM 3129 C CA . GLY A 1 412 ? 6.302 1.503 11.546 1.00 89.69 412 GLY A CA 1
ATOM 3130 C C . GLY A 1 412 ? 5.498 0.325 12.086 1.00 89.69 412 GLY A C 1
ATOM 3131 O O . GLY A 1 412 ? 4.424 -0.012 11.582 1.00 89.69 412 GLY A O 1
ATOM 3132 N N . SER A 1 413 ? 6.038 -0.333 13.110 1.00 91.06 413 SER A N 1
ATOM 3133 C CA . SER A 1 413 ? 5.313 -1.390 13.813 1.00 91.06 413 SER A CA 1
ATOM 3134 C C . SER A 1 413 ? 4.195 -0.813 14.694 1.00 91.06 413 SER A C 1
ATOM 3136 O O . SER A 1 413 ? 4.271 0.343 15.122 1.00 91.06 413 SER A O 1
ATOM 3138 N N . PRO A 1 414 ? 3.217 -1.636 15.109 1.00 92.25 414 PRO A N 1
ATOM 3139 C CA . PRO A 1 414 ? 2.511 -1.408 16.362 1.00 92.25 414 PRO A CA 1
ATOM 3140 C C . PRO A 1 414 ? 3.508 -1.125 17.500 1.00 92.25 414 PRO A C 1
ATOM 3142 O O . PRO A 1 414 ? 4.540 -1.793 17.623 1.00 92.25 414 PRO A O 1
ATOM 3145 N N . GLN A 1 415 ? 3.220 -0.106 18.302 1.00 91.81 415 GLN A N 1
ATOM 3146 C CA . GLN A 1 415 ? 4.098 0.438 19.331 1.00 91.81 415 GLN A CA 1
ATOM 3147 C C . GLN A 1 415 ? 3.970 -0.366 20.629 1.00 91.81 415 GLN A C 1
ATOM 3149 O O . GLN A 1 415 ? 2.865 -0.546 21.141 1.00 91.81 415 GLN A O 1
ATOM 3154 N N . TRP A 1 416 ? 5.078 -0.866 21.174 1.00 92.81 416 TRP A N 1
ATOM 3155 C CA . TRP A 1 416 ? 5.061 -1.721 22.364 1.00 92.81 416 TRP A CA 1
ATOM 3156 C C . TRP A 1 416 ? 5.077 -0.920 23.671 1.00 92.81 416 TRP A C 1
ATOM 3158 O O . TRP A 1 416 ? 6.003 -0.164 23.955 1.00 92.81 416 TRP A O 1
ATOM 3168 N N . ASP A 1 417 ? 4.066 -1.158 24.501 1.00 91.19 417 ASP A N 1
ATOM 3169 C CA . ASP A 1 417 ? 3.922 -0.651 25.861 1.00 91.19 417 ASP A CA 1
ATOM 3170 C C . ASP A 1 417 ? 4.169 -1.796 26.856 1.00 91.19 417 ASP A C 1
ATOM 3172 O O . ASP A 1 417 ? 3.312 -2.653 27.090 1.00 91.19 417 ASP A O 1
ATOM 3176 N N . SER A 1 418 ? 5.355 -1.800 27.469 1.00 89.00 418 SER A N 1
ATOM 3177 C CA . SER A 1 418 ? 5.778 -2.800 28.462 1.00 89.00 418 SER A CA 1
ATOM 3178 C C . SER A 1 418 ? 5.170 -2.600 29.861 1.00 89.00 418 SER A C 1
ATOM 3180 O O . SER A 1 418 ? 5.406 -3.413 30.762 1.00 89.00 418 SER A O 1
ATOM 3182 N N . ASN A 1 419 ? 4.388 -1.534 30.072 1.00 88.94 419 ASN A N 1
ATOM 3183 C CA . ASN A 1 419 ? 3.632 -1.307 31.301 1.00 88.94 419 ASN A CA 1
ATOM 3184 C C . ASN A 1 419 ? 2.216 -1.876 31.191 1.00 88.94 419 ASN A C 1
ATOM 3186 O O . ASN A 1 419 ? 1.776 -2.560 32.114 1.00 88.94 419 ASN A O 1
ATOM 3190 N N . GLU A 1 420 ? 1.533 -1.646 30.068 1.00 88.81 420 GLU A N 1
ATOM 3191 C CA . GLU A 1 420 ? 0.218 -2.239 29.794 1.00 88.81 420 GLU A CA 1
ATOM 3192 C C . GLU A 1 420 ? 0.275 -3.653 29.189 1.00 88.81 420 GLU A C 1
ATOM 3194 O O . GLU A 1 420 ? -0.754 -4.333 29.163 1.00 88.81 420 GLU A O 1
ATOM 3199 N N . GLY A 1 421 ? 1.437 -4.096 28.696 1.00 91.81 421 GLY A N 1
ATOM 3200 C CA . GLY A 1 421 ? 1.581 -5.364 27.973 1.00 91.81 421 GLY A CA 1
ATOM 3201 C C . GLY A 1 421 ? 0.866 -5.340 26.631 1.00 91.81 421 GLY A C 1
ATOM 3202 O O . GLY A 1 421 ? 0.130 -6.274 26.305 1.00 91.81 421 GLY A O 1
ATOM 3203 N N . ALA A 1 422 ? 1.003 -4.228 25.906 1.00 93.06 422 ALA A N 1
ATOM 3204 C CA . ALA A 1 422 ? 0.152 -3.904 24.774 1.00 93.06 422 ALA A CA 1
ATOM 3205 C C . ALA A 1 422 ? 0.937 -3.482 23.532 1.00 93.06 422 ALA A C 1
ATOM 3207 O O . ALA A 1 422 ? 1.894 -2.722 23.625 1.00 93.06 422 ALA A O 1
ATOM 3208 N N . MET A 1 423 ? 0.472 -3.898 22.356 1.00 93.69 423 MET A N 1
ATOM 3209 C CA . MET A 1 423 ? 0.851 -3.276 21.087 1.00 93.69 423 MET A CA 1
ATOM 3210 C C . MET A 1 423 ? -0.213 -2.243 20.702 1.00 93.69 423 MET A C 1
ATOM 3212 O O . MET A 1 423 ? -1.341 -2.617 20.378 1.00 93.69 423 MET A O 1
ATOM 3216 N N . GLY A 1 424 ? 0.129 -0.959 20.796 1.00 92.44 424 GLY A N 1
ATOM 3217 C CA . GLY A 1 424 ? -0.706 0.179 20.415 1.00 92.44 424 GLY A CA 1
ATOM 3218 C C . GLY A 1 424 ? -0.545 0.565 18.943 1.00 92.44 424 GLY A C 1
ATOM 3219 O O . GLY A 1 424 ? 0.528 0.400 18.372 1.00 92.44 424 GLY A O 1
ATOM 3220 N N . TYR A 1 425 ? -1.596 1.092 18.325 1.00 92.75 425 TYR A N 1
ATOM 3221 C CA . TYR A 1 425 ? -1.548 1.636 16.970 1.00 92.75 425 TYR A CA 1
ATOM 3222 C C . TYR A 1 425 ? -2.590 2.744 16.811 1.00 92.75 425 TYR A C 1
ATOM 3224 O O . TYR A 1 425 ? -3.784 2.494 17.010 1.00 92.75 425 TYR A O 1
ATOM 3232 N N . LYS A 1 426 ? -2.163 3.972 16.503 1.00 92.38 426 LYS A N 1
ATOM 3233 C CA . LYS A 1 426 ? -3.074 5.111 16.346 1.00 92.38 426 LYS A CA 1
ATOM 3234 C C . LYS A 1 426 ? -3.525 5.276 14.903 1.00 92.38 426 LYS A C 1
ATOM 3236 O O . LYS A 1 426 ? -2.725 5.210 13.970 1.00 92.38 426 LYS A O 1
ATOM 3241 N N . ILE A 1 427 ? -4.823 5.506 14.735 1.00 94.12 427 ILE A N 1
ATOM 3242 C CA . ILE A 1 427 ? -5.498 5.582 13.436 1.00 94.12 427 ILE A CA 1
ATOM 3243 C C . ILE A 1 427 ? -6.554 6.691 13.463 1.00 94.12 427 ILE A C 1
ATOM 3245 O O . ILE A 1 427 ? -7.149 6.945 14.507 1.00 94.12 427 ILE A O 1
ATOM 3249 N N . ALA A 1 428 ? -6.827 7.342 12.331 1.00 94.50 428 ALA A N 1
ATOM 3250 C CA . ALA A 1 428 ? -7.890 8.344 12.241 1.00 94.50 428 ALA A CA 1
ATOM 3251 C C . ALA A 1 428 ? -8.610 8.331 10.886 1.00 94.50 428 ALA A C 1
ATOM 3253 O O . ALA A 1 428 ? -7.996 8.142 9.835 1.00 94.50 428 ALA A O 1
ATOM 3254 N N . ALA A 1 429 ? -9.920 8.556 10.923 1.00 95.62 429 ALA A N 1
ATOM 3255 C CA . ALA A 1 429 ? -10.779 8.755 9.762 1.00 95.62 429 ALA A CA 1
ATOM 3256 C C . ALA A 1 429 ? -12.012 9.585 10.173 1.00 95.62 429 ALA A C 1
ATOM 3258 O O . ALA A 1 429 ? -12.232 9.776 11.374 1.00 95.62 429 ALA A O 1
ATOM 3259 N N . PRO A 1 430 ? -12.813 10.094 9.222 1.00 94.75 430 PRO A N 1
ATOM 3260 C CA . PRO A 1 430 ? -14.034 10.831 9.529 1.00 94.75 430 PRO A CA 1
ATOM 3261 C C . PRO A 1 430 ? -15.127 9.903 10.072 1.00 94.75 430 PRO A C 1
ATOM 3263 O O . PRO A 1 430 ? -15.150 8.716 9.748 1.00 94.75 430 PRO A O 1
ATOM 3266 N N . THR A 1 431 ? -16.064 10.428 10.863 1.00 93.06 431 THR A N 1
ATOM 3267 C CA . THR A 1 431 ? -17.177 9.637 11.424 1.00 93.06 431 THR A CA 1
ATOM 3268 C C . THR A 1 431 ? -18.129 9.105 10.352 1.00 93.06 431 THR A C 1
ATOM 3270 O O . THR A 1 431 ? -18.630 7.995 10.504 1.00 93.06 431 THR A O 1
ATOM 3273 N N . PHE A 1 432 ? -18.345 9.835 9.253 1.00 94.69 432 PHE A N 1
ATOM 3274 C CA . PHE A 1 432 ? -19.308 9.487 8.205 1.00 94.69 432 PHE A CA 1
ATOM 3275 C C . PHE A 1 432 ? -18.649 9.167 6.860 1.00 94.69 432 PHE A C 1
ATOM 3277 O O . PHE A 1 432 ? -17.622 9.742 6.480 1.00 94.69 432 PHE A O 1
ATOM 3284 N N . LYS A 1 433 ? -19.285 8.263 6.113 1.00 96.31 433 LYS A N 1
ATOM 3285 C CA . LYS A 1 433 ? -19.015 7.990 4.698 1.00 96.31 433 LYS A CA 1
ATOM 3286 C C . LYS A 1 433 ? -19.271 9.228 3.845 1.00 96.31 433 LYS A C 1
ATOM 3288 O O . LYS A 1 433 ? -19.845 10.210 4.310 1.00 96.31 433 LYS A O 1
ATOM 3293 N N . SER A 1 434 ? -18.891 9.173 2.573 1.00 94.88 434 SER A N 1
ATOM 3294 C CA . SER A 1 434 ? -19.089 10.272 1.615 1.00 94.88 434 SER A CA 1
ATOM 3295 C C . SER A 1 434 ? -20.555 10.645 1.321 1.00 94.88 434 SER A C 1
ATOM 3297 O O . SER A 1 434 ? -20.800 11.592 0.581 1.00 94.88 434 SER A O 1
ATOM 3299 N N . ASP A 1 435 ? -21.536 9.949 1.906 1.00 94.44 435 ASP A N 1
ATOM 3300 C CA . ASP A 1 435 ? -22.952 10.345 1.916 1.00 94.44 435 ASP A CA 1
ATOM 3301 C C . ASP A 1 435 ? -23.316 11.337 3.048 1.00 94.44 435 ASP A C 1
ATOM 3303 O O . ASP A 1 435 ? -24.437 11.852 3.076 1.00 94.44 435 ASP A O 1
ATOM 3307 N N . GLY A 1 436 ? -22.393 11.589 3.988 1.00 93.38 436 GLY A N 1
ATOM 3308 C CA . GLY A 1 436 ? -22.589 12.436 5.168 1.00 93.38 436 GLY A CA 1
ATOM 3309 C C . GLY A 1 436 ? -23.601 11.896 6.187 1.00 93.38 436 GLY A C 1
ATOM 3310 O O . GLY A 1 436 ? -24.114 12.677 6.988 1.00 93.38 436 GLY A O 1
ATOM 3311 N N . LYS A 1 437 ? -23.947 10.601 6.125 1.00 93.81 437 LYS A N 1
ATOM 3312 C CA . LYS A 1 437 ? -25.049 9.992 6.896 1.00 93.81 437 LYS A CA 1
ATOM 3313 C C . LYS A 1 437 ? -24.705 8.618 7.465 1.00 93.81 437 LYS A C 1
ATOM 3315 O O . LYS A 1 437 ? -25.029 8.341 8.616 1.00 93.81 437 LYS A O 1
ATOM 3320 N N . THR A 1 438 ? -24.080 7.751 6.673 1.00 95.12 438 THR A N 1
ATOM 3321 C CA . THR A 1 438 ? -23.697 6.399 7.097 1.00 95.12 438 THR A CA 1
ATOM 3322 C C . THR A 1 438 ? -22.396 6.467 7.887 1.00 95.12 438 THR A C 1
ATOM 3324 O O . THR A 1 438 ? -21.432 7.071 7.425 1.00 95.12 438 THR A O 1
ATOM 3327 N N . GLU A 1 439 ? -22.317 5.837 9.057 1.00 94.50 439 GLU A N 1
ATOM 3328 C CA . GLU A 1 439 ? -21.076 5.818 9.842 1.00 94.50 439 GLU A CA 1
ATOM 3329 C C . GLU A 1 439 ? -19.960 4.999 9.158 1.00 94.50 439 GLU A C 1
ATOM 3331 O O . GLU A 1 439 ? -20.184 3.926 8.585 1.00 94.50 439 GLU A O 1
ATOM 3336 N N . ASN A 1 440 ? -18.724 5.493 9.246 1.00 94.62 440 ASN A N 1
ATOM 3337 C CA . ASN A 1 440 ? -17.525 4.730 8.919 1.00 94.62 440 ASN A CA 1
ATOM 3338 C C . ASN A 1 440 ? -17.248 3.719 10.034 1.00 94.62 440 ASN A C 1
ATOM 3340 O O . ASN A 1 440 ? -16.943 4.081 11.171 1.00 94.62 440 ASN A O 1
ATOM 3344 N N . VAL A 1 441 ? -17.295 2.437 9.680 1.00 92.00 441 VAL A N 1
ATOM 3345 C CA . VAL A 1 441 ? -17.043 1.335 10.610 1.00 92.00 441 VAL A CA 1
ATOM 3346 C C . VAL A 1 441 ? -15.565 0.960 10.583 1.00 92.00 441 VAL A C 1
ATOM 3348 O O . VAL A 1 441 ? -15.051 0.489 9.569 1.00 92.00 441 VAL A O 1
ATOM 3351 N N . GLY A 1 442 ? -14.884 1.146 11.707 1.00 92.81 442 GLY A N 1
ATOM 3352 C CA . GLY A 1 442 ? -13.465 0.874 11.880 1.00 92.81 442 GLY A CA 1
ATOM 3353 C C . GLY A 1 442 ? -13.085 -0.597 11.707 1.00 92.81 442 GLY A C 1
ATOM 3354 O O . GLY A 1 442 ? -13.766 -1.512 12.184 1.00 92.81 442 GLY A O 1
ATOM 3355 N N . ARG A 1 443 ? -11.961 -0.798 11.018 1.00 94.94 443 ARG A N 1
ATOM 3356 C CA . ARG A 1 443 ? -11.286 -2.073 10.770 1.00 94.94 443 ARG A CA 1
ATOM 3357 C C . ARG A 1 443 ? -9.813 -1.916 11.124 1.00 94.94 443 ARG A C 1
ATOM 3359 O O . ARG A 1 443 ? -9.169 -0.939 10.734 1.00 94.94 443 ARG A O 1
ATOM 3366 N N . TYR A 1 444 ? -9.269 -2.887 11.841 1.00 95.00 444 TYR A N 1
ATOM 3367 C CA . TYR A 1 444 ? -7.841 -3.002 12.119 1.00 95.00 444 TYR A CA 1
ATOM 3368 C C . TYR A 1 444 ? -7.439 -4.472 12.097 1.00 95.00 444 TYR A C 1
ATOM 3370 O O . TYR A 1 444 ? -8.124 -5.308 12.680 1.00 95.00 444 TYR A O 1
ATOM 3378 N N . ALA A 1 445 ? -6.318 -4.805 11.471 1.00 94.38 445 ALA A N 1
ATOM 3379 C CA . ALA A 1 445 ? -5.780 -6.156 11.491 1.00 94.38 445 ALA A CA 1
ATOM 3380 C C . ALA A 1 445 ? -4.255 -6.140 11.421 1.00 94.38 445 ALA A C 1
ATOM 3382 O O . ALA A 1 445 ? -3.660 -5.238 10.830 1.00 94.38 445 ALA A O 1
ATOM 3383 N N . PHE A 1 446 ? -3.626 -7.179 11.967 1.00 92.50 446 PHE A N 1
ATOM 3384 C CA . PHE A 1 446 ? -2.227 -7.467 11.675 1.00 92.50 446 PHE A CA 1
ATOM 3385 C C . PHE A 1 446 ? -2.011 -8.950 11.405 1.00 92.50 446 PHE A C 1
ATOM 3387 O O . PHE A 1 446 ? -2.731 -9.814 11.911 1.00 92.50 446 PHE A O 1
ATOM 3394 N N . THR A 1 447 ? -0.951 -9.244 10.661 1.00 95.94 447 THR A N 1
ATOM 3395 C CA . THR A 1 447 ? -0.337 -10.570 10.612 1.00 95.94 447 THR A CA 1
ATOM 3396 C C . THR A 1 447 ? 1.173 -10.418 10.757 1.00 95.94 447 THR A C 1
ATOM 3398 O O . THR A 1 447 ? 1.755 -9.503 10.189 1.00 95.94 447 THR A O 1
ATOM 3401 N N . MET A 1 448 ? 1.808 -11.240 11.589 1.00 94.88 448 MET A N 1
ATOM 3402 C CA . MET A 1 448 ? 3.234 -11.114 11.918 1.00 94.88 448 MET A CA 1
ATOM 3403 C C . MET A 1 448 ? 3.832 -12.463 12.295 1.00 94.88 448 MET A C 1
ATOM 3405 O O . MET A 1 448 ? 3.102 -13.379 12.684 1.00 94.88 448 MET A O 1
ATOM 3409 N N . ARG A 1 449 ? 5.160 -12.580 12.240 1.00 94.56 449 ARG A N 1
ATOM 3410 C CA . ARG A 1 449 ? 5.855 -13.817 12.614 1.00 94.56 449 ARG A CA 1
ATOM 3411 C C . ARG A 1 449 ? 5.557 -14.232 14.060 1.00 94.56 449 ARG A C 1
ATOM 3413 O O . ARG A 1 449 ? 5.548 -13.412 14.985 1.00 94.56 449 ARG A O 1
ATOM 3420 N N . ALA A 1 450 ? 5.356 -15.531 14.271 1.00 94.12 450 ALA A N 1
ATOM 3421 C CA . ALA A 1 450 ? 5.030 -16.109 15.571 1.00 94.12 450 ALA A CA 1
ATOM 3422 C C . ALA A 1 450 ? 6.235 -16.190 16.527 1.00 94.12 450 ALA A C 1
ATOM 3424 O O . ALA A 1 450 ? 6.042 -16.545 17.687 1.00 94.12 450 ALA A O 1
ATOM 3425 N N . ASP A 1 451 ? 7.463 -15.916 16.079 1.00 92.69 451 ASP A N 1
ATOM 3426 C CA . ASP A 1 451 ? 8.646 -15.756 16.936 1.00 92.69 451 ASP A CA 1
ATOM 3427 C C . ASP A 1 451 ? 8.782 -14.314 17.451 1.00 92.69 451 ASP A C 1
ATOM 3429 O O . ASP A 1 451 ? 8.959 -14.111 18.652 1.00 92.69 451 ASP A O 1
ATOM 3433 N N . LEU A 1 452 ? 8.575 -13.315 16.587 1.00 93.00 452 LEU A N 1
ATOM 3434 C CA . LEU A 1 452 ? 8.599 -11.899 16.953 1.00 93.00 452 LEU A CA 1
ATOM 3435 C C . LEU A 1 452 ? 7.575 -11.576 18.046 1.00 93.00 452 LEU A C 1
ATOM 3437 O O . LEU A 1 452 ? 7.936 -11.012 19.076 1.00 93.00 452 LEU A O 1
ATOM 3441 N N . ILE A 1 453 ? 6.312 -11.980 17.878 1.00 93.12 453 ILE A N 1
ATOM 3442 C CA . ILE A 1 453 ? 5.274 -11.718 18.890 1.00 93.12 453 ILE A CA 1
ATOM 3443 C C . ILE A 1 453 ? 5.560 -12.442 20.220 1.00 93.12 453 ILE A C 1
ATOM 3445 O O . ILE A 1 453 ? 5.307 -11.886 21.287 1.00 93.12 453 ILE A O 1
ATOM 3449 N N . LYS A 1 454 ? 6.159 -13.643 20.188 1.00 93.44 454 LYS A N 1
ATOM 3450 C CA . LYS A 1 454 ? 6.629 -14.340 21.400 1.00 93.44 454 LYS A CA 1
ATOM 3451 C C . LYS A 1 454 ? 7.737 -13.557 22.099 1.00 93.44 454 LYS A C 1
ATOM 3453 O O . LYS A 1 454 ? 7.698 -13.431 23.319 1.00 93.44 454 LYS A O 1
ATOM 3458 N N . CYS A 1 455 ? 8.684 -13.009 21.337 1.00 92.69 455 CYS A N 1
ATOM 3459 C CA . CYS A 1 455 ? 9.770 -12.185 21.859 1.00 92.69 455 CYS A CA 1
ATOM 3460 C C . CYS A 1 455 ? 9.239 -10.890 22.495 1.00 92.69 455 CYS A C 1
ATOM 3462 O O . CYS A 1 455 ? 9.527 -10.625 23.659 1.00 92.69 455 CYS A O 1
ATOM 3464 N N . VAL A 1 456 ? 8.397 -10.135 21.776 1.00 92.31 456 VAL A N 1
ATOM 3465 C CA . VAL A 1 456 ? 7.823 -8.854 22.235 1.00 92.31 456 VAL A CA 1
ATOM 3466 C C . VAL A 1 456 ? 7.039 -9.015 23.540 1.00 92.31 456 VAL A C 1
ATOM 3468 O O . VAL A 1 456 ? 7.258 -8.254 24.479 1.00 92.31 456 VAL A O 1
ATOM 3471 N N . TYR A 1 457 ? 6.181 -10.036 23.641 1.00 93.31 457 TYR A N 1
ATOM 3472 C CA . TYR A 1 457 ? 5.396 -10.293 24.855 1.00 93.31 457 TYR A CA 1
ATOM 3473 C C . TYR A 1 457 ? 6.146 -11.106 25.928 1.00 93.31 457 TYR A C 1
ATOM 3475 O O . TYR A 1 457 ? 5.634 -11.252 27.037 1.00 93.31 457 TYR A O 1
ATOM 3483 N N . GLY A 1 458 ? 7.334 -11.650 25.637 1.00 92.31 458 GLY A N 1
ATOM 3484 C CA . GLY A 1 458 ? 8.088 -12.518 26.552 1.00 92.31 458 GLY A CA 1
ATOM 3485 C C . GLY A 1 458 ? 7.448 -13.894 26.803 1.00 92.31 458 GLY A C 1
ATOM 3486 O O . GLY A 1 458 ? 7.631 -14.473 27.872 1.00 92.31 458 GLY A O 1
ATOM 3487 N N . MET A 1 459 ? 6.671 -14.422 25.851 1.00 90.75 459 MET A N 1
ATOM 3488 C CA . MET A 1 459 ? 5.859 -15.638 26.015 1.00 90.75 459 MET A CA 1
ATOM 3489 C C . MET A 1 459 ? 6.390 -16.804 25.172 1.00 90.75 459 MET A C 1
ATOM 3491 O O . MET A 1 459 ? 6.487 -16.700 23.956 1.00 90.75 459 MET A O 1
ATOM 3495 N N . SER A 1 460 ? 6.654 -17.967 25.778 1.00 89.38 460 SER A N 1
ATOM 3496 C CA . SER A 1 460 ? 7.104 -19.168 25.042 1.00 89.38 460 SER A CA 1
ATOM 3497 C C . SER A 1 460 ? 5.993 -19.850 24.227 1.00 89.38 460 SER A C 1
ATOM 3499 O O . SER A 1 460 ? 6.258 -20.491 23.207 1.00 89.38 460 SER A O 1
ATOM 3501 N N . LYS A 1 461 ? 4.736 -19.696 24.655 1.00 90.62 461 LYS A N 1
ATOM 3502 C CA . LYS A 1 461 ? 3.524 -20.180 23.981 1.00 90.62 461 LYS A CA 1
ATOM 3503 C C . LYS A 1 461 ? 2.539 -19.024 23.849 1.00 90.62 461 LYS A C 1
ATOM 3505 O O . LYS A 1 461 ? 2.361 -18.266 24.798 1.00 90.62 461 LYS A O 1
ATOM 3510 N N . LEU A 1 462 ? 1.897 -18.912 22.691 1.00 91.44 462 LEU A N 1
ATOM 3511 C CA . LEU A 1 462 ? 0.884 -17.888 22.441 1.00 91.44 462 LEU A CA 1
ATOM 3512 C C . LEU A 1 462 ? -0.507 -18.401 22.856 1.00 91.44 462 LEU A C 1
ATOM 3514 O O . LEU A 1 462 ? -0.781 -19.594 22.695 1.00 91.44 462 LEU A O 1
ATOM 3518 N N . PRO A 1 463 ? -1.383 -17.535 23.390 1.00 91.19 463 PRO A N 1
ATOM 3519 C CA . PRO A 1 463 ? -2.773 -17.883 23.665 1.00 91.19 463 PRO A CA 1
ATOM 3520 C C . PRO A 1 463 ? -3.575 -18.007 22.362 1.00 91.19 463 PRO A C 1
ATOM 3522 O O . PRO A 1 463 ? -3.240 -17.393 21.354 1.00 91.19 463 PRO A O 1
ATOM 3525 N N . ALA A 1 464 ? -4.703 -18.721 22.401 1.00 88.06 464 ALA A N 1
ATOM 3526 C CA . ALA A 1 464 ? -5.663 -18.748 21.288 1.00 88.06 464 ALA A CA 1
ATOM 3527 C C . ALA A 1 464 ? -6.446 -17.423 21.117 1.00 88.06 464 ALA A C 1
ATOM 3529 O O . ALA A 1 464 ? -7.206 -17.269 20.160 1.00 88.06 464 ALA A O 1
ATOM 3530 N N . TYR A 1 465 ? -6.283 -16.478 22.051 1.00 86.31 465 TYR A N 1
ATOM 3531 C CA . TYR A 1 465 ? -7.039 -15.231 22.131 1.00 86.31 465 TYR A CA 1
ATOM 3532 C C . TYR A 1 465 ? -6.154 -14.035 22.467 1.00 86.31 465 TYR A C 1
ATOM 3534 O O . TYR A 1 465 ? -5.274 -14.103 23.327 1.00 86.31 465 TYR A O 1
ATOM 3542 N N . ALA A 1 466 ? -6.481 -12.907 21.848 1.00 89.56 466 ALA A N 1
ATOM 3543 C CA . ALA A 1 466 ? -6.050 -11.584 22.264 1.00 89.56 466 ALA A CA 1
ATOM 3544 C C . ALA A 1 466 ? -7.269 -10.760 22.701 1.00 89.56 466 ALA A C 1
ATOM 3546 O O . ALA A 1 466 ? -8.410 -11.048 22.333 1.00 89.56 466 ALA A O 1
ATOM 3547 N N . LYS A 1 467 ? -7.028 -9.701 23.467 1.00 89.06 467 LYS A N 1
ATOM 3548 C CA . LYS A 1 467 ? -7.981 -8.614 23.683 1.00 89.06 467 LYS A CA 1
ATOM 3549 C C . LYS A 1 467 ? -7.573 -7.435 22.817 1.00 89.06 467 LYS A C 1
ATOM 3551 O O . LYS A 1 467 ? -6.391 -7.100 22.768 1.00 89.06 467 LYS A O 1
ATOM 3556 N N . VAL A 1 468 ? -8.544 -6.804 22.170 1.00 87.81 468 VAL A N 1
ATOM 3557 C CA . VAL A 1 468 ? -8.348 -5.537 21.462 1.00 87.81 468 VAL A CA 1
ATOM 3558 C C . VAL A 1 468 ? -9.170 -4.476 22.170 1.00 87.81 468 VAL A C 1
ATOM 3560 O O . VAL A 1 468 ? -10.376 -4.627 22.334 1.00 87.81 468 VAL A O 1
ATOM 3563 N N . GLU A 1 469 ? -8.491 -3.439 22.634 1.00 88.94 469 GLU A N 1
ATOM 3564 C CA . GLU A 1 469 ? -8.999 -2.332 23.435 1.00 88.94 469 GLU A CA 1
ATOM 3565 C C . GLU A 1 469 ? -8.875 -1.054 22.604 1.00 88.94 469 GLU A C 1
ATOM 3567 O O . GLU A 1 469 ? -7.774 -0.545 22.392 1.00 88.94 469 GLU A O 1
ATOM 3572 N N . ILE A 1 470 ? -10.001 -0.548 22.105 1.00 85.88 470 ILE A N 1
ATOM 3573 C CA . ILE A 1 470 ? -10.071 0.738 21.409 1.00 85.88 470 ILE A CA 1
ATOM 3574 C C . ILE A 1 470 ? -10.226 1.820 22.475 1.00 85.88 470 ILE A C 1
ATOM 3576 O O . ILE A 1 470 ? -11.238 1.836 23.178 1.00 85.88 470 ILE A O 1
ATOM 3580 N N . THR A 1 471 ? -9.228 2.692 22.613 1.00 83.75 471 THR A N 1
ATOM 3581 C CA . THR A 1 471 ? -9.275 3.858 23.511 1.00 83.75 471 THR A CA 1
ATOM 3582 C C . THR A 1 471 ? -9.512 5.121 22.693 1.00 83.75 471 THR A C 1
ATOM 3584 O O . THR A 1 471 ? -8.828 5.327 21.691 1.00 83.75 471 THR A O 1
ATOM 3587 N N . TYR A 1 472 ? -10.448 5.964 23.124 1.00 76.44 472 TYR A N 1
ATOM 3588 C CA . TYR A 1 472 ? -10.770 7.233 22.468 1.00 76.44 472 TYR A CA 1
ATOM 3589 C C . TYR A 1 472 ? -10.208 8.398 23.290 1.00 76.44 472 TYR A C 1
ATOM 3591 O O . TYR A 1 472 ? -10.622 8.635 24.426 1.00 76.44 472 TYR A O 1
ATOM 3599 N N . ASP A 1 473 ? -9.239 9.118 22.725 1.00 66.88 473 ASP A N 1
ATOM 3600 C CA . ASP A 1 473 ? -8.456 10.125 23.453 1.00 66.88 473 ASP A CA 1
ATOM 3601 C C . ASP A 1 473 ? -9.305 11.285 24.015 1.00 66.88 473 ASP A C 1
ATOM 3603 O O . ASP A 1 473 ? -8.960 11.847 25.053 1.00 66.88 473 ASP A O 1
ATOM 3607 N N . GLY A 1 474 ? -10.414 11.647 23.358 1.00 61.62 474 GLY A N 1
ATOM 3608 C CA . GLY A 1 474 ? -11.246 12.796 23.737 1.00 61.62 474 GLY A CA 1
ATOM 3609 C C . GLY A 1 474 ? -12.167 12.593 24.947 1.00 61.62 474 GLY A C 1
ATOM 3610 O O . GLY A 1 474 ? -12.588 13.575 25.554 1.00 61.62 474 GLY A O 1
ATOM 3611 N N . ASN A 1 475 ? -12.493 11.347 25.306 1.00 63.44 475 ASN A N 1
ATOM 3612 C CA . ASN A 1 475 ? -13.414 11.018 26.407 1.00 63.44 475 ASN A CA 1
ATOM 3613 C C . ASN A 1 475 ? -12.857 9.961 27.384 1.00 63.44 475 ASN A C 1
ATOM 3615 O O . ASN A 1 475 ? -13.425 9.765 28.459 1.00 63.44 475 ASN A O 1
ATOM 3619 N N . GLY A 1 476 ? -11.752 9.288 27.040 1.00 66.81 476 GLY A N 1
ATOM 3620 C CA . GLY A 1 476 ? -11.176 8.197 27.828 1.00 66.81 476 GLY A CA 1
ATOM 3621 C C . GLY A 1 476 ? -11.993 6.899 27.802 1.00 66.81 476 GLY A C 1
ATOM 3622 O O . GLY A 1 476 ? -11.698 5.985 28.576 1.00 66.81 476 GLY A O 1
ATOM 3623 N N . GLU A 1 477 ? -13.012 6.791 26.942 1.00 74.94 477 GLU A N 1
ATOM 3624 C CA . GLU A 1 477 ? -13.816 5.580 26.800 1.00 74.94 477 GLU A CA 1
ATOM 3625 C C . GLU A 1 477 ? -12.968 4.443 26.211 1.00 74.94 477 GLU A C 1
ATOM 3627 O O . GLU A 1 477 ? -12.114 4.648 25.342 1.00 74.94 477 GLU A O 1
ATOM 3632 N N . LYS A 1 478 ? -13.213 3.221 26.698 1.00 78.69 478 LYS A N 1
ATOM 3633 C CA . LYS A 1 478 ? -12.522 2.005 26.269 1.00 78.69 478 LYS A CA 1
ATOM 3634 C C . LYS A 1 478 ? -13.523 0.940 25.835 1.00 78.69 478 LYS A C 1
ATOM 3636 O O . LYS A 1 478 ? -14.270 0.409 26.656 1.00 78.69 478 LYS A O 1
ATOM 3641 N N . LYS A 1 479 ? -13.514 0.606 24.543 1.00 79.00 479 LYS A N 1
ATOM 3642 C CA . LYS A 1 479 ? -14.354 -0.443 23.939 1.00 79.00 479 LYS A CA 1
ATOM 3643 C C . LYS A 1 479 ? -13.468 -1.674 23.704 1.00 79.00 479 LYS A C 1
ATOM 3645 O O . LYS A 1 479 ? -12.557 -1.620 22.880 1.00 79.00 479 LYS A O 1
ATOM 3650 N N . THR A 1 480 ? -13.697 -2.762 24.447 1.00 80.81 480 THR A N 1
ATOM 3651 C CA . THR A 1 480 ? -12.799 -3.936 24.466 1.00 80.81 480 THR A CA 1
ATOM 3652 C C . THR A 1 480 ? -13.480 -5.206 23.962 1.00 80.81 480 THR A C 1
ATOM 3654 O O . THR A 1 480 ? -14.477 -5.652 24.526 1.00 80.81 480 THR A O 1
ATOM 3657 N N . ALA A 1 481 ? -12.890 -5.840 22.949 1.00 80.38 481 ALA A N 1
ATOM 3658 C CA . ALA A 1 481 ? -13.308 -7.122 22.388 1.00 80.38 481 ALA A CA 1
ATOM 3659 C C . ALA A 1 481 ? -12.290 -8.232 22.707 1.00 80.38 481 ALA A C 1
ATOM 3661 O O . ALA A 1 481 ? -11.095 -7.970 22.838 1.00 80.38 481 ALA A O 1
ATOM 3662 N N . SER A 1 482 ? -12.746 -9.486 22.792 1.00 81.50 482 SER A N 1
ATOM 3663 C CA . SER A 1 482 ? -11.860 -10.654 22.662 1.00 81.50 482 SER A CA 1
ATOM 3664 C C . SER A 1 482 ? -11.857 -11.098 21.203 1.00 81.50 482 SER A C 1
ATOM 3666 O O . SER A 1 482 ? -12.923 -11.235 20.610 1.00 81.50 482 SER A O 1
ATOM 3668 N N . VAL A 1 483 ? -10.677 -11.328 20.634 1.00 87.19 483 VAL A N 1
ATOM 3669 C CA . VAL A 1 483 ? -10.490 -11.781 19.249 1.00 87.19 483 VAL A CA 1
ATOM 3670 C C . VAL A 1 483 ? -9.640 -13.045 19.238 1.00 87.19 483 VAL A C 1
ATOM 3672 O O . VAL A 1 483 ? -8.791 -13.243 20.110 1.00 87.19 483 VAL A O 1
ATOM 3675 N N . VAL A 1 484 ? -9.862 -13.916 18.258 1.00 86.38 484 VAL A N 1
ATOM 3676 C CA . VAL A 1 484 ? -9.007 -15.090 18.047 1.00 86.38 484 VAL A CA 1
ATOM 3677 C C . VAL A 1 484 ? -7.642 -14.640 17.535 1.00 86.38 484 VAL A C 1
ATOM 3679 O O . VAL A 1 484 ? -7.562 -13.847 16.597 1.00 86.38 484 VAL A O 1
ATOM 3682 N N . LEU A 1 485 ? -6.579 -15.182 18.131 1.00 90.25 485 LEU A N 1
ATOM 3683 C CA . LEU A 1 485 ? -5.243 -15.127 17.550 1.00 90.25 485 LEU A CA 1
ATOM 3684 C C . LEU A 1 485 ? -5.098 -16.337 16.621 1.00 90.25 485 LEU A C 1
ATOM 3686 O O . LEU A 1 485 ? -4.859 -17.458 17.070 1.00 90.25 485 LEU A O 1
ATOM 3690 N N . GLY A 1 486 ? -5.314 -16.115 15.327 1.00 89.00 486 GLY A N 1
ATOM 3691 C CA . GLY A 1 486 ? -5.114 -17.132 14.303 1.00 89.00 486 GLY A CA 1
ATOM 3692 C C . GLY A 1 486 ? -3.630 -17.448 14.128 1.00 89.00 486 GLY A C 1
ATOM 3693 O O . GLY A 1 486 ? -2.770 -16.608 14.392 1.00 89.00 486 GLY A O 1
ATOM 3694 N N . GLN A 1 487 ? -3.328 -18.661 13.666 1.00 87.44 487 GLN A N 1
ATOM 3695 C CA . GLN A 1 487 ? -1.981 -19.060 13.262 1.00 87.44 487 GLN A CA 1
ATOM 3696 C C . GLN A 1 487 ? -2.026 -19.694 11.869 1.00 87.44 487 GLN A C 1
ATOM 3698 O O . GLN A 1 487 ? -2.874 -20.545 11.591 1.00 87.44 487 GLN A O 1
ATOM 3703 N N . PHE A 1 488 ? -1.090 -19.300 11.009 1.00 87.12 488 PHE A N 1
ATOM 3704 C CA . PHE A 1 488 ? -0.909 -19.834 9.666 1.00 87.12 488 PHE A CA 1
ATOM 3705 C C . PHE A 1 488 ? 0.589 -20.022 9.406 1.00 87.12 488 PHE A C 1
ATOM 3707 O O . PHE A 1 488 ? 1.357 -19.066 9.463 1.00 87.12 488 PHE A O 1
ATOM 3714 N N . LYS A 1 489 ? 1.015 -21.277 9.199 1.00 91.12 489 LYS A N 1
ATOM 3715 C CA . LYS A 1 489 ? 2.431 -21.690 9.251 1.00 91.12 489 LYS A CA 1
ATOM 3716 C C . LYS A 1 489 ? 3.129 -21.139 10.517 1.00 91.12 489 LYS A C 1
ATOM 3718 O O . LYS A 1 489 ? 2.684 -21.404 11.638 1.00 91.12 489 LYS A O 1
ATOM 3723 N N . ASP A 1 490 ? 4.220 -20.409 10.338 1.00 92.06 490 ASP A N 1
ATOM 3724 C CA . ASP A 1 490 ? 5.063 -19.757 11.338 1.00 92.06 490 ASP A CA 1
ATOM 3725 C C . ASP A 1 490 ? 4.609 -18.325 11.685 1.00 92.06 490 ASP A C 1
ATOM 3727 O O . ASP A 1 490 ? 5.252 -17.667 12.498 1.00 92.06 490 ASP A O 1
ATOM 3731 N N . TRP A 1 491 ? 3.493 -17.847 11.126 1.00 96.06 491 TRP A N 1
ATOM 3732 C CA . TRP A 1 491 ? 2.917 -16.523 11.379 1.00 96.06 491 TRP A CA 1
ATOM 3733 C C . TRP A 1 491 ? 1.616 -16.610 12.184 1.00 96.06 491 TRP A C 1
ATOM 3735 O O . TRP A 1 491 ? 0.910 -17.620 12.179 1.00 96.06 491 TRP A O 1
ATOM 3745 N N . VAL A 1 492 ? 1.278 -15.523 12.874 1.00 95.75 492 VAL A N 1
ATOM 3746 C CA . VAL A 1 492 ? -0.037 -15.299 13.488 1.00 95.75 492 VAL A CA 1
ATOM 3747 C C . VAL A 1 492 ? -0.794 -14.187 12.775 1.00 95.75 492 VAL A C 1
ATOM 3749 O O . VAL A 1 492 ? -0.195 -13.343 12.104 1.00 95.75 492 VAL A O 1
ATOM 3752 N N . ASN A 1 493 ? -2.114 -14.157 12.937 1.00 94.75 493 ASN A N 1
ATOM 3753 C CA . ASN A 1 493 ? -2.951 -13.055 12.483 1.00 94.75 493 ASN A CA 1
ATOM 3754 C C . ASN A 1 493 ? -4.124 -12.771 13.430 1.00 94.75 493 ASN A C 1
ATOM 3756 O O . ASN A 1 493 ? -4.643 -13.665 14.094 1.00 94.75 493 ASN A O 1
ATOM 3760 N N . LEU A 1 494 ? -4.558 -11.513 13.472 1.00 93.81 494 LEU A N 1
ATOM 3761 C CA . LEU A 1 494 ? -5.806 -11.103 14.114 1.00 93.81 494 LEU A CA 1
ATOM 3762 C C . LEU A 1 494 ? -6.475 -9.974 13.336 1.00 93.81 494 LEU A C 1
ATOM 3764 O O . LEU A 1 494 ? -5.838 -9.284 12.543 1.00 93.81 494 LEU A O 1
ATOM 3768 N N . HIS A 1 495 ? -7.761 -9.779 13.600 1.00 90.75 495 HIS A N 1
ATOM 3769 C CA . HIS A 1 495 ? -8.550 -8.654 13.115 1.00 90.75 495 HIS A CA 1
ATOM 3770 C C . HIS A 1 495 ? -9.473 -8.153 14.230 1.00 90.75 495 HIS A C 1
ATOM 3772 O O . HIS A 1 495 ? -9.862 -8.908 15.122 1.00 90.75 495 HIS A O 1
ATOM 3778 N N . ALA A 1 496 ? -9.791 -6.867 14.175 1.00 87.94 496 ALA A N 1
ATOM 3779 C CA . ALA A 1 496 ? -10.686 -6.145 15.055 1.00 87.94 496 ALA A CA 1
ATOM 3780 C C . ALA A 1 496 ? -11.619 -5.297 14.188 1.00 87.94 496 ALA A C 1
ATOM 3782 O O . ALA A 1 496 ? -11.179 -4.484 13.374 1.00 87.94 496 ALA A O 1
ATOM 3783 N N . ASP A 1 497 ? -12.911 -5.522 14.377 1.00 86.75 497 ASP A N 1
ATOM 3784 C CA . ASP A 1 497 ? -13.989 -5.003 13.550 1.00 86.75 497 ASP A CA 1
ATOM 3785 C C . ASP A 1 497 ? -14.961 -4.183 14.410 1.00 86.75 497 ASP A C 1
ATOM 3787 O O . ASP A 1 497 ? -15.048 -4.375 15.624 1.00 86.75 497 ASP A O 1
ATOM 3791 N N . ASN A 1 498 ? -15.775 -3.352 13.757 1.00 81.31 498 ASN A N 1
ATOM 3792 C CA . ASN A 1 498 ? -17.003 -2.783 14.323 1.00 81.31 498 ASN A CA 1
ATOM 3793 C C . ASN A 1 498 ? -16.797 -1.811 15.503 1.00 81.31 498 ASN A C 1
ATOM 3795 O O . ASN A 1 498 ? -17.654 -1.697 16.380 1.00 81.31 498 ASN A O 1
ATOM 3799 N N . PHE A 1 499 ? -15.683 -1.076 15.500 1.00 86.00 499 PHE A N 1
ATOM 3800 C CA . PHE A 1 499 ? -15.556 0.179 16.247 1.00 86.00 499 PHE A CA 1
ATOM 3801 C C . PHE A 1 499 ? -15.952 1.376 15.363 1.00 86.00 499 PHE A C 1
ATOM 3803 O O . PHE A 1 499 ? -16.171 1.212 14.164 1.00 86.00 499 PHE A O 1
ATOM 3810 N N . VAL A 1 500 ? -16.074 2.568 15.945 1.00 85.25 500 VAL A N 1
ATOM 3811 C CA . VAL A 1 500 ? -16.476 3.805 15.244 1.00 85.25 500 VAL A CA 1
ATOM 3812 C C . VAL A 1 500 ? -15.314 4.795 15.187 1.00 85.25 500 VAL A C 1
ATOM 3814 O O . VAL A 1 500 ? -14.362 4.674 15.958 1.00 85.25 500 VAL A O 1
ATOM 3817 N N . TYR A 1 501 ? -15.388 5.781 14.293 1.00 89.62 501 TYR A N 1
ATOM 3818 C CA . TYR A 1 501 ? -14.445 6.901 14.263 1.00 89.62 501 TYR A CA 1
ATOM 3819 C C . TYR A 1 501 ? -15.040 8.151 14.919 1.00 89.62 501 TYR A C 1
ATOM 3821 O O . TYR A 1 501 ? -16.154 8.568 14.606 1.00 89.62 501 TYR A O 1
ATOM 3829 N N . GLU A 1 502 ? -14.267 8.767 15.810 1.00 83.50 502 GLU A N 1
ATOM 3830 C CA . GLU A 1 502 ? -14.620 9.984 16.547 1.00 83.50 502 GLU A CA 1
ATOM 3831 C C . GLU A 1 502 ? -13.660 11.130 16.156 1.00 83.50 502 GLU A C 1
ATOM 3833 O O . GLU A 1 502 ? -12.616 10.900 15.543 1.00 83.50 502 GLU A O 1
ATOM 3838 N N . ASN A 1 503 ? -13.991 12.376 16.517 1.00 72.69 503 ASN A N 1
ATOM 3839 C CA . ASN A 1 503 ? -13.213 13.575 16.145 1.00 72.69 503 ASN A CA 1
ATOM 3840 C C . ASN A 1 503 ? -11.743 13.531 16.614 1.00 72.69 503 ASN A C 1
ATOM 3842 O O . ASN A 1 503 ? -10.880 14.183 16.020 1.00 72.69 503 ASN A O 1
ATOM 3846 N N . THR A 1 504 ? -11.472 12.788 17.691 1.00 76.62 504 THR A N 1
ATOM 3847 C CA . THR A 1 504 ? -10.129 12.471 18.189 1.00 76.62 504 THR A CA 1
ATOM 3848 C C . THR A 1 504 ? -9.703 11.080 17.707 1.00 76.62 504 THR A C 1
ATOM 3850 O O . THR A 1 504 ? -10.472 10.139 17.922 1.00 76.62 504 THR A O 1
ATOM 3853 N N . PRO A 1 505 ? -8.494 10.904 17.135 1.00 79.75 505 PRO A N 1
ATOM 3854 C CA . PRO A 1 505 ? -8.016 9.600 16.674 1.00 79.75 505 PRO A CA 1
ATOM 3855 C C . PRO A 1 505 ? -8.061 8.526 17.774 1.00 79.75 505 PRO A C 1
ATOM 3857 O O . PRO A 1 505 ? -7.426 8.720 18.816 1.00 79.75 505 PRO A O 1
ATOM 3860 N N . PRO A 1 506 ? -8.757 7.392 17.576 1.00 84.81 506 PRO A N 1
ATOM 3861 C CA . PRO A 1 506 ? -8.669 6.272 18.499 1.00 84.81 506 PRO A CA 1
ATOM 3862 C C . PRO A 1 506 ? -7.289 5.598 18.455 1.00 84.81 506 PRO A C 1
ATOM 3864 O O . PRO A 1 506 ? -6.653 5.463 17.406 1.00 84.81 506 PRO A O 1
ATOM 3867 N N . THR A 1 507 ? -6.864 5.096 19.612 1.00 87.75 507 THR A N 1
ATOM 3868 C CA . THR A 1 507 ? -5.700 4.215 19.748 1.00 87.75 507 THR A CA 1
ATOM 3869 C C . THR A 1 507 ? -6.174 2.771 19.905 1.00 87.75 507 THR A C 1
ATOM 3871 O O . THR A 1 507 ? -6.884 2.442 20.859 1.00 87.75 507 THR A O 1
ATOM 3874 N N . VAL A 1 508 ? -5.762 1.890 18.993 1.00 90.06 508 VAL A N 1
ATOM 3875 C CA . VAL A 1 508 ? -6.042 0.449 19.049 1.00 90.06 508 VAL A CA 1
ATOM 3876 C C . VAL A 1 508 ? -4.953 -0.239 19.868 1.00 90.06 508 VAL A C 1
ATOM 3878 O O . VAL A 1 508 ? -3.805 -0.272 19.438 1.00 90.06 508 VAL A O 1
ATOM 3881 N N . LYS A 1 509 ? -5.277 -0.804 21.037 1.00 92.06 509 LYS A N 1
ATOM 3882 C CA . LYS A 1 509 ? -4.330 -1.576 21.862 1.00 92.06 509 LYS A CA 1
ATOM 3883 C C . LYS A 1 509 ? -4.641 -3.071 21.816 1.00 92.06 509 LYS A C 1
ATOM 3885 O O . LYS A 1 509 ? -5.711 -3.499 22.238 1.00 92.06 509 LYS A O 1
ATOM 3890 N N . VAL A 1 510 ? -3.692 -3.884 21.362 1.00 92.38 510 VAL A N 1
ATOM 3891 C CA . VAL A 1 510 ? -3.757 -5.354 21.421 1.00 92.38 510 VAL A CA 1
ATOM 3892 C C . VAL A 1 510 ? -3.029 -5.847 22.667 1.00 92.38 510 VAL A C 1
ATOM 3894 O O . VAL A 1 510 ? -1.896 -5.441 22.890 1.00 92.38 510 VAL A O 1
ATOM 3897 N N . LYS A 1 511 ? -3.652 -6.733 23.451 1.00 93.25 511 LYS A N 1
ATOM 3898 C CA . LYS A 1 511 ? -3.101 -7.349 24.674 1.00 93.25 511 LYS A CA 1
ATOM 3899 C C . LYS A 1 511 ? -3.314 -8.866 24.624 1.00 93.25 511 LYS A C 1
ATOM 3901 O O . LYS A 1 511 ? -4.443 -9.311 24.417 1.00 93.25 511 LYS A O 1
ATOM 3906 N N . LEU A 1 512 ? -2.273 -9.679 24.807 1.00 91.50 512 LEU A N 1
ATOM 3907 C CA . LEU A 1 512 ? -2.407 -11.145 24.781 1.00 91.50 512 LEU A CA 1
ATOM 3908 C C . LEU A 1 512 ? -3.027 -11.689 26.076 1.00 91.50 512 LEU A C 1
ATOM 3910 O O . LEU A 1 512 ? -2.714 -11.234 27.176 1.00 91.50 512 LEU A O 1
ATOM 3914 N N . GLU A 1 513 ? -3.908 -12.688 25.967 1.00 88.88 513 GLU A N 1
ATOM 3915 C CA . GLU A 1 513 ? -4.480 -13.320 27.157 1.00 88.88 513 GLU A CA 1
ATOM 3916 C C . GLU A 1 513 ? -3.450 -14.165 27.917 1.00 88.88 513 GLU A C 1
ATOM 3918 O O . GLU A 1 513 ? -2.664 -14.906 27.330 1.00 88.88 513 GLU A O 1
ATOM 3923 N N . GLY A 1 514 ? -3.463 -14.057 29.247 1.00 83.50 514 GLY A N 1
ATOM 3924 C CA . GLY A 1 514 ? -2.475 -14.705 30.112 1.00 83.50 514 GLY A CA 1
ATOM 3925 C C . GLY A 1 514 ? -1.131 -13.976 30.198 1.00 83.50 514 GLY A C 1
ATOM 3926 O O . GLY A 1 514 ? -0.279 -14.418 30.963 1.00 83.50 514 GLY A O 1
ATOM 3927 N N . TRP A 1 515 ? -0.937 -12.860 29.482 1.00 90.69 515 TRP A N 1
ATOM 3928 C CA . TRP A 1 515 ? 0.221 -11.998 29.714 1.00 90.69 515 TRP A CA 1
ATOM 3929 C C . TRP A 1 515 ? 0.159 -11.368 31.109 1.00 90.69 515 TRP A C 1
ATOM 3931 O O . TRP A 1 515 ? -0.877 -10.848 31.534 1.00 90.69 515 TRP A O 1
ATOM 3941 N N . THR A 1 516 ? 1.293 -11.374 31.798 1.00 83.62 516 THR A N 1
ATOM 3942 C CA . THR A 1 516 ? 1.529 -10.611 33.021 1.00 83.62 516 THR A CA 1
ATOM 3943 C C . THR A 1 516 ? 2.859 -9.884 32.884 1.00 83.62 516 THR A C 1
ATOM 3945 O O . THR A 1 516 ? 3.798 -10.393 32.270 1.00 83.62 516 THR A O 1
ATOM 3948 N N . LYS A 1 517 ? 2.963 -8.685 33.468 1.00 81.88 517 LYS A N 1
ATOM 3949 C CA . LYS A 1 517 ? 4.243 -7.982 33.537 1.00 81.88 517 LYS A CA 1
ATOM 3950 C C . LYS A 1 517 ? 5.171 -8.784 34.445 1.00 81.88 517 LYS A C 1
ATOM 3952 O O . LYS A 1 517 ? 4.960 -8.800 35.658 1.00 81.88 517 LYS A O 1
ATOM 3957 N N . SER A 1 518 ? 6.175 -9.442 33.868 1.00 67.69 518 SER A N 1
ATOM 3958 C CA . SER A 1 518 ? 7.199 -10.143 34.643 1.00 67.69 518 SER A CA 1
ATOM 3959 C C . SER A 1 518 ? 7.793 -9.197 35.682 1.00 67.69 518 SER A C 1
ATOM 3961 O O . SER A 1 518 ? 8.327 -8.139 35.334 1.00 67.69 518 SER A O 1
ATOM 3963 N N . ALA A 1 519 ? 7.727 -9.588 36.957 1.00 46.72 519 ALA A N 1
ATOM 3964 C CA . ALA A 1 519 ? 8.622 -9.029 37.959 1.00 46.72 519 ALA A CA 1
ATOM 3965 C C . ALA A 1 519 ? 10.057 -9.218 37.440 1.00 46.72 519 ALA A C 1
ATOM 3967 O O . ALA A 1 519 ? 10.376 -10.282 36.905 1.00 46.72 519 ALA A O 1
ATOM 3968 N N . GLY A 1 520 ? 10.860 -8.151 37.485 1.00 42.97 520 GLY A N 1
ATOM 3969 C CA . GLY A 1 520 ? 12.080 -8.048 36.682 1.00 42.97 520 GLY A CA 1
ATOM 3970 C C . GLY A 1 520 ? 13.025 -9.236 36.865 1.00 42.97 520 GLY A C 1
ATOM 3971 O O . GLY A 1 520 ? 13.170 -9.747 37.974 1.00 42.97 520 GLY A O 1
ATOM 3972 N N . ALA A 1 521 ? 13.673 -9.657 35.775 1.00 33.97 521 ALA A N 1
ATOM 3973 C CA . ALA A 1 521 ? 14.662 -10.729 35.798 1.00 33.97 521 ALA A CA 1
ATOM 3974 C C . ALA A 1 521 ? 15.846 -10.332 36.698 1.00 33.97 521 ALA A C 1
ATOM 3976 O O . ALA A 1 521 ? 16.744 -9.598 36.286 1.00 33.97 521 ALA A O 1
ATOM 3977 N N . GLY A 1 522 ? 15.802 -10.790 37.948 1.00 34.59 522 GLY A N 1
ATOM 3978 C CA . GLY A 1 522 ? 16.820 -10.521 38.949 1.00 34.59 522 GLY A CA 1
ATOM 3979 C C . GLY A 1 522 ? 18.149 -11.163 38.569 1.00 34.59 522 GLY A C 1
ATOM 3980 O O . GLY A 1 522 ? 18.238 -12.380 38.446 1.00 34.59 522 GLY A O 1
ATOM 3981 N N . THR A 1 523 ? 19.151 -10.305 38.387 1.00 28.45 523 THR A N 1
ATOM 3982 C CA . THR A 1 523 ? 20.588 -10.515 38.633 1.00 28.45 523 THR A CA 1
ATOM 3983 C C . THR A 1 523 ? 21.045 -11.928 39.019 1.00 28.45 523 THR A C 1
ATOM 3985 O O . THR A 1 523 ? 20.641 -12.464 40.051 1.00 28.45 523 THR A O 1
ATOM 3988 N N . SER A 1 524 ? 22.014 -12.445 38.256 1.00 30.19 524 SER A N 1
ATOM 3989 C CA . SER A 1 524 ? 22.811 -13.632 38.600 1.00 30.19 524 SER A CA 1
ATOM 3990 C C . SER A 1 524 ? 23.341 -13.596 40.043 1.00 30.19 524 SER A C 1
ATOM 3992 O O . SER A 1 524 ? 23.780 -12.554 40.530 1.00 30.19 524 SER A O 1
ATOM 3994 N N . THR A 1 525 ? 23.322 -14.746 40.715 1.00 27.14 525 THR A N 1
ATOM 3995 C CA . THR A 1 525 ? 23.716 -14.913 42.120 1.00 27.14 525 THR A CA 1
ATOM 3996 C C . THR A 1 525 ? 25.223 -15.113 42.299 1.00 27.14 525 THR A C 1
ATOM 3998 O O . THR A 1 525 ? 25.749 -16.131 41.853 1.00 27.14 525 THR A O 1
ATOM 4001 N N . LEU A 1 526 ? 25.881 -14.238 43.066 1.00 26.84 526 LEU A N 1
ATOM 4002 C CA . LEU A 1 526 ? 27.115 -14.514 43.826 1.00 26.84 526 LEU A CA 1
ATOM 4003 C C . LEU A 1 526 ? 27.086 -13.715 45.163 1.00 26.84 526 LEU A C 1
ATOM 4005 O O . LEU A 1 526 ? 26.243 -12.824 45.294 1.00 26.84 526 LEU A O 1
ATOM 4009 N N . PRO A 1 527 ? 27.871 -14.089 46.201 1.00 30.17 527 PRO A N 1
ATOM 4010 C CA . PRO A 1 527 ? 27.402 -13.996 47.595 1.00 30.17 527 PRO A CA 1
ATOM 4011 C C . PRO A 1 527 ? 27.700 -12.701 48.373 1.00 30.17 527 PRO A C 1
ATOM 4013 O O . PRO A 1 527 ? 28.434 -11.818 47.942 1.00 30.17 527 PRO A O 1
ATOM 4016 N N . ALA A 1 528 ? 27.099 -12.629 49.564 1.00 26.62 528 ALA A N 1
ATOM 4017 C CA . ALA A 1 528 ? 26.954 -11.446 50.411 1.00 26.62 528 ALA A CA 1
ATOM 4018 C C . ALA A 1 528 ? 28.170 -11.045 51.271 1.00 26.62 528 ALA A C 1
ATOM 4020 O O . ALA A 1 528 ? 28.973 -11.881 51.685 1.00 26.62 528 ALA A O 1
ATOM 4021 N N . SER A 1 529 ? 28.176 -9.774 51.698 1.00 25.55 529 SER A N 1
ATOM 4022 C CA . SER A 1 529 ? 28.576 -9.345 53.052 1.00 25.55 529 SER A CA 1
ATOM 4023 C C . SER A 1 529 ? 27.908 -8.000 53.439 1.00 25.55 529 SER A C 1
ATOM 4025 O O . SER A 1 529 ? 27.391 -7.327 52.546 1.00 25.55 529 SER A O 1
ATOM 4027 N N . PRO A 1 530 ? 27.814 -7.637 54.741 1.00 29.42 530 PRO A N 1
ATOM 4028 C CA . PRO A 1 530 ? 26.824 -6.672 55.259 1.00 29.42 530 PRO A CA 1
ATOM 4029 C C . PRO A 1 530 ? 27.475 -5.469 56.012 1.00 29.42 530 PRO A C 1
ATOM 4031 O O . PRO A 1 530 ? 28.683 -5.281 55.906 1.00 29.42 530 PRO A O 1
ATOM 4034 N N . PRO A 1 531 ? 26.750 -4.683 56.841 1.00 34.50 531 PRO A N 1
ATOM 4035 C CA . PRO A 1 531 ? 25.642 -3.777 56.499 1.00 34.50 531 PRO A CA 1
ATOM 4036 C C . PRO A 1 531 ? 25.860 -2.341 57.056 1.00 34.50 531 PRO A C 1
ATOM 4038 O O . PRO A 1 531 ? 26.717 -2.133 57.910 1.00 34.50 531 PRO A O 1
ATOM 4041 N N . ASN A 1 532 ? 25.008 -1.361 56.708 1.00 23.94 532 ASN A N 1
ATOM 4042 C CA . ASN A 1 532 ? 24.716 -0.254 57.641 1.00 23.94 532 ASN A CA 1
ATOM 4043 C C . ASN A 1 532 ? 23.345 0.421 57.407 1.00 23.94 532 ASN A C 1
ATOM 4045 O O . ASN A 1 532 ? 22.732 0.266 56.352 1.00 23.94 532 ASN A O 1
ATOM 4049 N N . GLN A 1 533 ? 22.854 1.147 58.416 1.00 24.03 533 GLN A N 1
ATOM 4050 C CA . GLN A 1 533 ? 21.531 1.777 58.471 1.00 24.03 533 GLN A CA 1
ATOM 4051 C C . GLN A 1 533 ? 21.528 3.229 57.967 1.00 24.03 533 GLN A C 1
ATOM 4053 O O . GLN A 1 533 ? 22.396 4.018 58.330 1.00 24.03 533 GLN A O 1
ATOM 4058 N N . SER A 1 534 ? 20.448 3.643 57.297 1.00 24.91 534 SER A N 1
ATOM 4059 C CA . SER A 1 534 ? 19.526 4.666 57.841 1.00 24.91 534 SER A CA 1
ATOM 4060 C C . SER A 1 534 ? 18.323 4.934 56.919 1.00 24.91 534 SER A C 1
ATOM 4062 O O . SER A 1 534 ? 18.342 4.682 55.719 1.00 24.91 534 SER A O 1
ATOM 4064 N N . SER A 1 535 ? 17.238 5.416 57.523 1.00 23.98 535 SER A N 1
ATOM 4065 C CA . SER A 1 535 ? 16.005 5.929 56.903 1.00 23.98 535 SER A CA 1
ATOM 4066 C C . SER A 1 535 ? 15.600 7.169 57.730 1.00 23.98 535 SER A C 1
ATOM 4068 O O . SER A 1 535 ? 16.020 7.220 58.892 1.00 23.98 535 SER A O 1
ATOM 4070 N N . PRO A 1 536 ? 14.842 8.167 57.216 1.00 30.19 536 PRO A N 1
ATOM 4071 C CA . PRO A 1 536 ? 13.450 7.962 56.785 1.00 30.19 536 PRO A CA 1
ATOM 4072 C C . PRO A 1 536 ? 12.980 8.804 55.571 1.00 30.19 536 PRO A C 1
ATOM 4074 O O . PRO A 1 536 ? 13.599 9.791 55.189 1.00 30.19 536 PRO A O 1
ATOM 4077 N N . GLY A 1 537 ? 11.808 8.471 55.011 1.00 23.94 537 GLY A N 1
ATOM 4078 C CA . GLY A 1 537 ? 11.107 9.327 54.036 1.00 23.94 537 GLY A CA 1
ATOM 4079 C C . GLY A 1 537 ? 9.967 8.612 53.301 1.00 23.94 537 GLY A C 1
ATOM 4080 O O . GLY A 1 537 ? 10.211 7.882 52.347 1.00 23.94 537 GLY A O 1
ATOM 4081 N N . LYS A 1 538 ? 8.714 8.796 53.741 1.00 23.28 538 LYS A N 1
ATOM 4082 C CA . LYS A 1 538 ? 7.539 8.038 53.260 1.00 23.28 538 LYS A CA 1
ATOM 4083 C C . LYS A 1 538 ? 6.500 8.940 52.587 1.00 23.28 538 LYS A C 1
ATOM 4085 O O . LYS A 1 538 ? 5.866 9.741 53.266 1.00 23.28 538 LYS A O 1
ATOM 4090 N N . VAL A 1 539 ? 6.196 8.668 51.317 1.00 23.73 539 VAL A N 1
ATOM 4091 C CA . VAL A 1 539 ? 4.895 8.968 50.685 1.00 23.73 539 VAL A CA 1
ATOM 4092 C C . VAL A 1 539 ? 4.454 7.709 49.931 1.00 23.73 539 VAL A C 1
ATOM 4094 O O . VAL A 1 539 ? 5.279 7.052 49.301 1.00 23.73 539 VAL A O 1
ATOM 4097 N N . ALA A 1 540 ? 3.187 7.308 50.060 1.00 25.94 540 ALA A N 1
ATOM 4098 C CA . ALA A 1 540 ? 2.711 6.004 49.588 1.00 25.94 540 ALA A CA 1
ATOM 4099 C C . ALA A 1 540 ? 1.999 6.087 48.227 1.00 25.94 540 ALA A C 1
ATOM 4101 O O . ALA A 1 540 ? 1.117 6.922 48.037 1.00 25.94 540 ALA A O 1
ATOM 4102 N N . ALA A 1 541 ? 2.337 5.170 47.318 1.00 25.62 541 ALA A N 1
ATOM 4103 C CA . ALA A 1 541 ? 1.588 4.928 46.085 1.00 25.62 541 ALA A CA 1
ATOM 4104 C C . ALA A 1 541 ? 0.418 3.939 46.321 1.00 25.62 541 ALA A C 1
ATOM 4106 O O . ALA A 1 541 ? 0.474 3.156 47.276 1.00 25.62 541 ALA A O 1
ATOM 4107 N N . PRO A 1 542 ? -0.635 3.933 45.476 1.00 28.27 542 PRO A N 1
ATOM 4108 C CA . PRO A 1 542 ? -1.766 3.012 45.618 1.00 28.27 542 PRO A CA 1
ATOM 4109 C C . PRO A 1 542 ? -1.362 1.539 45.459 1.00 28.27 542 PRO A C 1
ATOM 4111 O O . PRO A 1 542 ? -0.566 1.195 44.586 1.00 28.27 542 PRO A O 1
ATOM 4114 N N . SER A 1 543 ? -1.939 0.656 46.277 1.00 28.02 543 SER A N 1
ATOM 4115 C CA . SER A 1 543 ? -1.665 -0.783 46.224 1.00 28.02 543 SER A CA 1
ATOM 4116 C C . SER A 1 543 ? -2.416 -1.490 45.090 1.00 28.02 543 SER A C 1
ATOM 4118 O O . SER A 1 543 ? -3.562 -1.178 44.759 1.00 28.02 543 SER A O 1
ATOM 4120 N N . THR A 1 544 ? -1.757 -2.476 44.486 1.00 42.53 544 THR A N 1
ATOM 4121 C CA . THR A 1 544 ? -2.287 -3.264 43.371 1.00 42.53 544 THR A CA 1
ATOM 4122 C C . THR A 1 544 ? -3.412 -4.209 43.809 1.00 42.53 544 THR A C 1
ATOM 4124 O O . THR A 1 544 ? -3.351 -4.830 44.868 1.00 42.53 544 THR A O 1
ATOM 4127 N N . GLY A 1 545 ? -4.434 -4.356 42.957 1.00 41.31 545 GLY A N 1
ATOM 4128 C CA . GLY A 1 545 ? -5.468 -5.393 43.089 1.00 41.31 545 GLY A CA 1
ATOM 4129 C C . GLY A 1 545 ? -6.899 -4.915 43.355 1.00 41.31 545 GLY A C 1
ATOM 4130 O O . GLY A 1 545 ? -7.790 -5.755 43.430 1.00 41.31 545 GLY A O 1
ATOM 4131 N N . GLN A 1 546 ? -7.161 -3.610 43.482 1.00 38.25 546 GLN A N 1
ATOM 4132 C CA . GLN A 1 546 ? -8.528 -3.100 43.649 1.00 38.25 546 GLN A CA 1
ATOM 4133 C C . GLN A 1 546 ? -9.240 -2.898 42.301 1.00 38.25 546 GLN A C 1
ATOM 4135 O O . GLN A 1 546 ? -8.730 -2.219 41.413 1.00 38.25 546 GLN A O 1
ATOM 4140 N N . ALA A 1 547 ? -10.448 -3.448 42.176 1.00 44.81 547 ALA A N 1
ATOM 4141 C CA . ALA A 1 547 ? -11.399 -3.165 41.106 1.00 44.81 547 ALA A CA 1
ATOM 4142 C C . ALA A 1 547 ? -12.529 -2.261 41.626 1.00 44.81 547 ALA A C 1
ATOM 4144 O O . ALA A 1 547 ? -12.891 -2.322 42.804 1.00 44.81 547 ALA A O 1
ATOM 4145 N N . THR A 1 548 ? -13.115 -1.453 40.741 1.00 54.19 548 THR A N 1
ATOM 4146 C CA . THR A 1 548 ? -14.198 -0.513 41.065 1.00 54.19 548 THR A CA 1
ATOM 4147 C C . THR A 1 548 ? -15.440 -0.832 40.240 1.00 54.19 548 THR A C 1
ATOM 4149 O O . THR A 1 548 ? -15.347 -0.969 39.023 1.00 54.19 548 THR A O 1
ATOM 4152 N N . ILE A 1 549 ? -16.602 -0.924 40.890 1.00 73.00 549 ILE A N 1
ATOM 4153 C CA . ILE A 1 549 ? -17.909 -1.116 40.242 1.00 73.00 549 ILE A CA 1
ATOM 4154 C C . ILE A 1 549 ? -18.881 0.003 40.623 1.00 73.00 549 ILE A C 1
ATOM 4156 O O . ILE A 1 549 ? -18.837 0.529 41.737 1.00 73.00 549 ILE A O 1
ATOM 4160 N N . THR A 1 550 ? -19.804 0.323 39.717 1.00 70.56 550 THR A N 1
ATOM 4161 C CA . THR A 1 550 ? -20.932 1.222 39.994 1.00 70.56 550 THR A CA 1
ATOM 4162 C C . THR A 1 550 ? -22.182 0.398 40.267 1.00 70.56 550 THR A C 1
ATOM 4164 O O . THR A 1 550 ? -22.610 -0.407 39.440 1.00 70.56 550 THR A O 1
ATOM 4167 N N . CYS A 1 551 ? -22.775 0.610 41.435 1.00 78.56 551 CYS A N 1
ATOM 4168 C CA . CYS A 1 551 ? -23.978 -0.059 41.904 1.00 78.56 551 CYS A CA 1
ATOM 4169 C C . CYS A 1 551 ? -25.161 0.918 41.888 1.00 78.56 551 CYS A C 1
ATOM 4171 O O . CYS A 1 551 ? -25.020 2.065 42.308 1.00 78.56 551 CYS A O 1
ATOM 4173 N N . ILE A 1 552 ? -26.333 0.477 41.431 1.00 77.94 552 ILE A N 1
ATOM 4174 C CA . ILE A 1 552 ? -27.531 1.310 41.246 1.00 77.94 552 ILE A CA 1
ATOM 4175 C C . ILE A 1 552 ? -28.751 0.774 41.996 1.00 77.94 552 ILE A C 1
ATOM 4177 O O . ILE A 1 552 ? -29.026 -0.428 41.985 1.00 77.94 552 ILE A O 1
ATOM 4181 N N . LYS A 1 553 ? -29.502 1.684 42.624 1.00 66.75 553 LYS A N 1
ATOM 4182 C CA . LYS A 1 553 ? -30.804 1.433 43.258 1.00 66.75 553 LYS A CA 1
ATOM 4183 C C . LYS A 1 553 ? -31.738 2.598 42.928 1.00 66.75 553 LYS A C 1
ATOM 4185 O O . LYS A 1 553 ? -31.622 3.673 43.509 1.00 66.75 553 LYS A O 1
ATOM 4190 N N . GLY A 1 554 ? -32.631 2.401 41.958 1.00 75.31 554 GLY A N 1
ATOM 4191 C CA . GLY A 1 554 ? -33.365 3.514 41.346 1.00 75.31 554 GLY A CA 1
ATOM 4192 C C . GLY A 1 554 ? -32.398 4.491 40.668 1.00 75.31 554 GLY A C 1
ATOM 4193 O O . GLY A 1 554 ? -31.466 4.065 39.988 1.00 75.31 554 GLY A O 1
ATOM 4194 N N . THR A 1 555 ? -32.582 5.791 40.895 1.00 63.19 555 THR A N 1
ATOM 4195 C CA . THR A 1 555 ? -31.664 6.847 40.430 1.00 63.19 555 THR A CA 1
ATOM 4196 C C . THR A 1 555 ? -30.360 6.926 41.235 1.00 63.19 555 THR A C 1
ATOM 4198 O O . THR A 1 555 ? -29.387 7.520 40.768 1.00 63.19 555 THR A O 1
ATOM 4201 N N . THR A 1 556 ? -30.297 6.326 42.430 1.00 55.84 556 THR A N 1
ATOM 4202 C CA . THR A 1 556 ? -29.131 6.409 43.319 1.00 55.84 556 THR A CA 1
ATOM 4203 C C . THR A 1 556 ? -27.983 5.530 42.820 1.00 55.84 556 THR A C 1
ATOM 4205 O O . THR A 1 556 ? -28.081 4.300 42.812 1.00 55.84 556 THR A 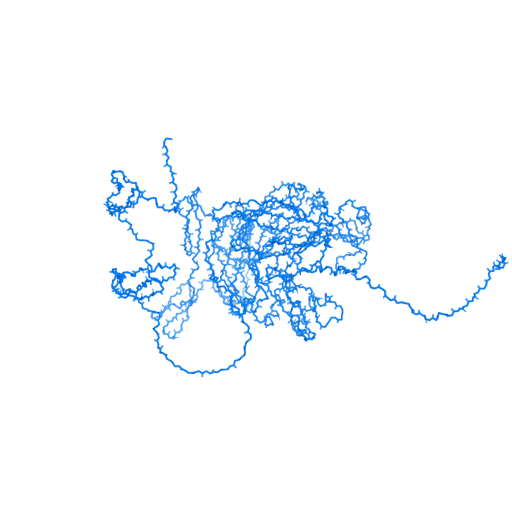O 1
ATOM 4208 N N . LYS A 1 557 ? -26.867 6.168 42.449 1.00 70.38 557 LYS A N 1
ATOM 4209 C CA . LYS A 1 557 ? -25.589 5.524 42.105 1.00 70.38 557 LYS A CA 1
ATOM 4210 C C . LYS A 1 557 ? -24.679 5.465 43.336 1.00 70.38 557 LYS A C 1
ATOM 4212 O O . LYS A 1 557 ? -24.571 6.447 44.066 1.00 70.38 557 LYS A O 1
ATOM 4217 N N . LYS A 1 558 ? -23.992 4.341 43.547 1.00 68.62 558 LYS A N 1
ATOM 4218 C CA . LYS A 1 558 ? -22.964 4.165 44.581 1.00 68.62 558 LYS A CA 1
ATOM 4219 C C . LYS A 1 558 ? -21.770 3.394 44.024 1.00 68.62 558 LYS A C 1
ATOM 4221 O O . LYS A 1 558 ? -21.916 2.262 43.572 1.00 68.62 558 LYS A O 1
ATOM 4226 N N . THR A 1 559 ? -20.594 4.000 44.086 1.00 60.72 559 THR A N 1
ATOM 4227 C CA . THR A 1 559 ? -19.329 3.391 43.657 1.00 60.72 559 THR A CA 1
ATOM 4228 C C . THR A 1 559 ? -18.768 2.500 44.768 1.00 60.72 559 THR A C 1
ATOM 4230 O O . THR A 1 559 ? -18.830 2.867 45.943 1.00 60.72 559 THR A O 1
ATOM 4233 N N . VAL A 1 560 ? -18.243 1.323 44.418 1.00 65.38 560 VAL A N 1
ATOM 4234 C CA . VAL A 1 560 ? -17.661 0.354 45.360 1.00 65.38 560 VAL A CA 1
ATOM 4235 C C . VAL A 1 560 ? -16.313 -0.123 44.828 1.00 65.38 560 VAL A C 1
ATOM 4237 O O . VAL A 1 560 ? -16.248 -0.692 43.740 1.00 65.38 560 VAL A O 1
ATOM 4240 N N . THR A 1 561 ? -15.254 0.077 45.611 1.00 64.00 561 THR A N 1
ATOM 4241 C CA . THR A 1 561 ? -13.874 -0.291 45.265 1.00 64.00 561 THR A CA 1
ATOM 4242 C C . THR A 1 561 ? -13.353 -1.352 46.233 1.00 64.00 561 THR A C 1
ATOM 4244 O O . THR A 1 561 ? -13.555 -1.241 47.440 1.00 64.00 561 THR A O 1
ATOM 4247 N N . GLY A 1 562 ? -12.693 -2.392 45.720 1.00 68.62 562 GLY A N 1
ATOM 4248 C CA . GLY A 1 562 ? -12.104 -3.460 46.533 1.00 68.62 562 GLY A CA 1
ATOM 4249 C C . GLY A 1 562 ? -11.513 -4.591 45.691 1.00 68.62 562 GLY A C 1
ATOM 4250 O O . GLY A 1 562 ? -11.621 -4.586 44.471 1.00 68.62 562 GLY A O 1
ATOM 4251 N N . THR A 1 563 ? -10.889 -5.586 46.323 1.00 60.16 563 THR A N 1
ATOM 4252 C CA . THR A 1 563 ? -10.256 -6.723 45.615 1.00 60.16 563 THR A CA 1
ATOM 4253 C C . THR A 1 563 ? -11.257 -7.694 44.978 1.00 60.16 563 THR A C 1
ATOM 4255 O O . THR A 1 563 ? -10.927 -8.394 44.025 1.00 60.16 563 THR A O 1
ATOM 4258 N N . LYS A 1 564 ? -12.496 -7.724 45.480 1.00 59.59 564 LYS A N 1
ATOM 4259 C CA . LYS A 1 564 ? -13.634 -8.449 44.896 1.00 59.59 564 LYS A CA 1
ATOM 4260 C C . LYS A 1 564 ? -14.934 -7.713 45.260 1.00 59.59 564 LYS A C 1
ATOM 4262 O O . LYS A 1 564 ? -15.607 -8.111 46.210 1.00 59.59 564 LYS A O 1
ATOM 4267 N N . PRO A 1 565 ? -15.247 -6.582 44.603 1.00 74.12 565 PRO A N 1
ATOM 4268 C CA . PRO A 1 565 ? -16.328 -5.707 45.035 1.00 74.12 565 PRO A CA 1
ATOM 4269 C C . PRO A 1 565 ? -17.699 -6.333 44.742 1.00 74.12 565 PRO A C 1
ATOM 4271 O O . PRO A 1 565 ? -17.895 -6.994 43.723 1.00 74.12 565 PRO A O 1
ATOM 4274 N N . VAL A 1 566 ? -18.656 -6.106 45.641 1.00 78.19 566 VAL A N 1
ATOM 4275 C CA . VAL A 1 566 ? -20.038 -6.603 45.550 1.00 78.19 566 VAL A CA 1
ATOM 4276 C C . VAL A 1 566 ? -20.984 -5.452 45.886 1.00 78.19 566 VAL A C 1
ATOM 4278 O O . VAL A 1 566 ? -20.685 -4.634 46.758 1.00 78.19 566 VAL A O 1
ATOM 4281 N N . CYS A 1 567 ? -22.121 -5.360 45.195 1.00 74.56 567 CYS A N 1
ATOM 4282 C CA . CYS A 1 567 ? -23.091 -4.302 45.466 1.00 74.56 567 CYS A CA 1
ATOM 4283 C C . CYS A 1 567 ? -23.808 -4.504 46.815 1.00 74.56 567 CYS A C 1
ATOM 4285 O O . CYS A 1 567 ? -24.226 -5.624 47.110 1.00 74.56 567 CYS A O 1
ATOM 4287 N N . PRO A 1 568 ? -24.000 -3.438 47.621 1.00 80.62 568 PRO A N 1
ATOM 4288 C CA . PRO A 1 568 ? -24.765 -3.514 48.864 1.00 80.62 568 PRO A CA 1
ATOM 4289 C C . PRO A 1 568 ? -26.210 -3.967 48.632 1.00 80.62 568 PRO A C 1
ATOM 4291 O O . PRO A 1 568 ? -26.792 -3.691 47.582 1.00 80.62 568 PRO A O 1
ATOM 4294 N N . THR A 1 569 ? -26.812 -4.603 49.637 1.00 73.94 569 THR A N 1
ATOM 4295 C CA . THR A 1 569 ? -28.158 -5.189 49.566 1.00 73.94 569 THR A CA 1
ATOM 4296 C C . THR A 1 569 ? -29.195 -4.222 48.978 1.00 73.94 569 THR A C 1
ATOM 4298 O O . THR A 1 569 ? -29.438 -3.129 49.495 1.00 73.94 569 THR A O 1
ATOM 4301 N N . GLY A 1 570 ? -29.816 -4.633 47.871 1.00 68.25 570 GLY A N 1
ATOM 4302 C CA . GLY A 1 570 ? -30.802 -3.840 47.132 1.00 68.25 570 GLY A CA 1
ATOM 4303 C C . GLY A 1 570 ? -30.239 -2.927 46.035 1.00 68.25 570 GLY A C 1
ATOM 4304 O O . GLY A 1 570 ? -31.035 -2.264 45.377 1.00 68.25 570 GLY A O 1
ATOM 4305 N N . TYR A 1 571 ? -28.922 -2.896 45.806 1.00 76.81 571 TYR A N 1
ATOM 4306 C CA . TYR A 1 571 ? -28.312 -2.299 44.613 1.00 76.81 571 TYR A CA 1
ATOM 4307 C C . TYR A 1 571 ? -27.919 -3.395 43.606 1.00 76.81 571 TYR A C 1
ATOM 4309 O O . TYR A 1 571 ? -27.415 -4.448 43.992 1.00 76.81 571 TYR A O 1
ATOM 4317 N N . LYS A 1 572 ? -28.097 -3.138 42.305 1.00 62.47 572 LYS A N 1
ATOM 4318 C CA . LYS A 1 572 ? -27.613 -3.996 41.204 1.00 62.47 572 LYS A CA 1
ATOM 4319 C C . LYS A 1 572 ? -26.349 -3.396 40.583 1.00 62.47 572 LYS A C 1
ATOM 4321 O O . LYS A 1 572 ? -26.174 -2.184 40.636 1.00 62.47 572 LYS A O 1
ATOM 4326 N N . ILE A 1 573 ? -25.485 -4.207 39.969 1.00 70.44 573 ILE A N 1
ATOM 4327 C CA . ILE A 1 573 ? -24.368 -3.681 39.161 1.00 70.44 573 ILE A CA 1
ATOM 4328 C C . ILE A 1 573 ? -24.960 -2.931 37.959 1.00 70.44 573 ILE A C 1
ATOM 4330 O O . ILE A 1 573 ? -25.843 -3.458 37.281 1.00 70.44 573 ILE A O 1
ATOM 4334 N N . GLN A 1 574 ? -24.484 -1.714 37.688 1.00 53.38 574 GLN A N 1
ATOM 4335 C CA . GLN A 1 574 ? -24.828 -1.001 36.462 1.00 53.38 574 GLN A CA 1
ATOM 4336 C C . GLN A 1 574 ? -24.102 -1.664 35.284 1.00 53.38 574 GLN A C 1
ATOM 4338 O O . GLN A 1 574 ? -22.895 -1.495 35.119 1.00 53.38 574 GLN A O 1
ATOM 4343 N N . ALA A 1 575 ? -24.838 -2.408 34.457 1.00 35.81 575 ALA A N 1
ATOM 4344 C CA . ALA A 1 575 ? -24.336 -2.849 33.161 1.00 35.81 575 ALA A CA 1
ATOM 4345 C C . ALA A 1 575 ? -24.091 -1.634 32.247 1.00 35.81 575 ALA A C 1
ATOM 4347 O O . ALA A 1 575 ? -24.870 -0.676 32.259 1.00 35.81 575 ALA A O 1
ATOM 4348 N N . ALA A 1 576 ? -23.027 -1.679 31.445 1.00 31.17 576 ALA A N 1
ATOM 4349 C CA . ALA A 1 576 ? -22.825 -0.715 30.369 1.00 31.17 576 ALA A CA 1
ATOM 4350 C C . ALA A 1 576 ? -23.913 -0.922 29.293 1.00 31.17 576 ALA A C 1
ATOM 4352 O O . ALA A 1 576 ? -24.106 -2.062 28.857 1.00 31.17 576 ALA A O 1
ATOM 4353 N N . PRO A 1 577 ? -24.640 0.124 28.858 1.00 26.81 577 PRO A N 1
ATOM 4354 C CA . PRO A 1 577 ? -25.612 -0.014 27.779 1.00 26.81 577 PRO A CA 1
ATOM 4355 C C . PRO A 1 577 ? -24.939 -0.480 26.477 1.00 26.81 577 PRO A C 1
ATOM 4357 O O . PRO A 1 577 ? -23.929 0.080 26.066 1.00 26.81 577 PRO A O 1
ATOM 4360 N N . GLY A 1 578 ? -25.514 -1.486 25.813 1.00 38.66 578 GLY A N 1
ATOM 4361 C CA . GLY A 1 578 ? -25.193 -1.825 24.419 1.00 38.66 578 GLY A CA 1
ATOM 4362 C C . GLY A 1 578 ? -24.100 -2.872 24.158 1.00 38.66 578 GLY A C 1
ATOM 4363 O O . GLY A 1 578 ? -24.021 -3.353 23.031 1.00 38.66 578 GLY A O 1
ATOM 4364 N N . GLN A 1 579 ? -23.300 -3.305 25.141 1.00 33.44 579 GLN A N 1
ATOM 4365 C CA . GLN A 1 579 ? -22.296 -4.360 24.905 1.00 33.44 579 GLN A CA 1
ATOM 4366 C C . GLN A 1 579 ? -22.848 -5.778 25.120 1.00 33.44 579 GLN A C 1
ATOM 4368 O O . GLN A 1 579 ? -22.692 -6.382 26.181 1.00 33.44 579 GLN A O 1
ATOM 4373 N N . VAL A 1 580 ? -23.408 -6.360 24.055 1.00 35.66 580 VAL A N 1
ATOM 4374 C CA . VAL A 1 580 ? -23.323 -7.817 23.865 1.00 35.66 580 VAL A CA 1
ATOM 4375 C C . VAL A 1 580 ? -21.860 -8.134 23.550 1.00 35.66 580 VAL A C 1
ATOM 4377 O O . VAL A 1 580 ? -21.295 -7.551 22.627 1.00 35.66 580 VAL A O 1
ATOM 4380 N N . ALA A 1 581 ? -21.231 -9.039 24.305 1.00 37.28 581 ALA A N 1
ATOM 4381 C CA . ALA A 1 581 ? -19.862 -9.460 24.005 1.00 37.28 581 ALA A CA 1
ATOM 4382 C C . ALA A 1 581 ? -19.803 -10.026 22.569 1.00 37.28 581 ALA A C 1
ATOM 4384 O O . ALA A 1 581 ? -20.617 -10.903 22.254 1.00 37.28 581 ALA A O 1
ATOM 4385 N N . PRO A 1 582 ? -18.893 -9.542 21.698 1.00 45.88 582 PRO A N 1
ATOM 4386 C CA . PRO A 1 582 ? -18.894 -9.907 20.287 1.00 45.88 582 PRO A CA 1
ATOM 4387 C C . PRO A 1 582 ? -18.750 -11.422 20.130 1.00 45.88 582 PRO A C 1
ATOM 4389 O O . PRO A 1 582 ? -17.806 -12.033 20.633 1.00 45.88 582 PRO A O 1
ATOM 4392 N N . GLN A 1 583 ? -19.727 -12.028 19.456 1.00 45.44 583 GLN A N 1
ATOM 4393 C CA . GLN A 1 583 ? -19.807 -13.471 19.263 1.00 45.44 583 GLN A CA 1
ATOM 4394 C C . GLN A 1 583 ? -18.834 -13.884 18.157 1.00 45.44 583 GLN A C 1
ATOM 4396 O O . GLN A 1 583 ? -19.174 -13.915 16.973 1.00 45.44 583 GLN A O 1
ATOM 4401 N N . VAL A 1 584 ? -17.597 -14.181 18.551 1.00 52.78 584 VAL A N 1
ATOM 4402 C CA . VAL A 1 584 ? -16.568 -14.684 17.644 1.00 52.78 584 VAL A CA 1
ATOM 4403 C C . VAL A 1 584 ? -17.042 -16.003 17.041 1.00 52.78 584 VAL A C 1
ATOM 4405 O O . VAL A 1 584 ? -17.517 -16.896 17.744 1.00 52.78 584 VAL A O 1
ATOM 4408 N N . THR A 1 585 ? -16.901 -16.132 15.726 1.00 62.84 585 THR A N 1
ATOM 4409 C CA . THR A 1 585 ? -17.242 -17.347 14.986 1.00 62.84 585 THR A CA 1
ATOM 4410 C C . THR A 1 585 ? -15.978 -17.926 14.369 1.00 62.84 585 THR A C 1
ATOM 4412 O O . THR A 1 585 ? -15.293 -17.252 13.606 1.00 62.84 585 THR A O 1
ATOM 4415 N N . ILE A 1 586 ? -15.661 -19.175 14.708 1.00 62.56 586 ILE A N 1
ATOM 4416 C CA . ILE A 1 586 ? -14.517 -19.913 14.162 1.00 62.56 586 ILE A CA 1
ATOM 4417 C C . ILE A 1 586 ? -14.983 -21.046 13.258 1.00 62.56 586 ILE A C 1
ATOM 4419 O O . ILE A 1 586 ? -16.053 -21.625 13.454 1.00 62.56 586 ILE A O 1
ATOM 4423 N N . THR A 1 587 ? -14.131 -21.408 12.302 1.00 71.06 587 THR A N 1
ATOM 4424 C CA . THR A 1 587 ? -14.244 -22.674 11.576 1.00 71.06 587 THR A CA 1
ATOM 4425 C C . THR A 1 587 ? -13.221 -23.658 12.136 1.00 71.06 587 THR A C 1
ATOM 4427 O O . THR A 1 587 ? -12.057 -23.320 12.351 1.00 71.06 587 THR A O 1
ATOM 4430 N N . CYS A 1 588 ? -13.672 -24.880 12.387 1.00 75.56 588 CYS A N 1
ATOM 4431 C CA . CYS A 1 588 ? -12.886 -25.985 12.908 1.00 75.56 588 CYS A CA 1
ATOM 4432 C C . CYS A 1 588 ? -12.854 -27.112 11.872 1.00 75.56 588 CYS A C 1
ATOM 4434 O O . CYS A 1 588 ? -13.905 -27.515 11.373 1.00 75.56 588 CYS A O 1
ATOM 4436 N N . THR A 1 589 ? -11.676 -27.640 11.548 1.00 68.88 589 THR A N 1
ATOM 4437 C CA . THR A 1 589 ? -11.484 -28.630 10.479 1.00 68.88 589 THR A CA 1
ATOM 4438 C C . THR A 1 589 ? -10.902 -29.948 10.978 1.00 68.88 589 THR A C 1
ATOM 4440 O O . THR A 1 589 ? -10.082 -29.990 11.899 1.00 68.88 589 THR A O 1
ATOM 4443 N N . LYS A 1 590 ? -11.337 -31.048 10.357 1.00 74.44 590 LYS A N 1
ATOM 4444 C CA . LYS A 1 590 ? -10.826 -32.406 10.578 1.00 74.44 590 LYS A CA 1
ATOM 4445 C C . LYS A 1 590 ? -10.836 -33.154 9.244 1.00 74.44 590 LYS A C 1
ATOM 4447 O O . LYS A 1 590 ? -11.882 -33.618 8.799 1.00 74.44 590 LYS A O 1
ATOM 4452 N N . GLY A 1 591 ? -9.677 -33.234 8.590 1.00 78.00 591 GLY A N 1
ATOM 4453 C CA . GLY A 1 591 ? -9.610 -33.641 7.184 1.00 78.00 591 GLY A CA 1
ATOM 4454 C C . GLY A 1 591 ? -10.361 -32.637 6.304 1.00 78.00 591 GLY A C 1
ATOM 4455 O O . GLY A 1 591 ? -10.197 -31.430 6.472 1.00 78.00 591 GLY A O 1
ATOM 4456 N N . THR A 1 592 ? -11.217 -33.129 5.410 1.00 63.22 592 THR A N 1
ATOM 4457 C CA . THR A 1 592 ? -12.115 -32.306 4.580 1.00 63.22 592 THR A CA 1
ATOM 4458 C C . THR A 1 592 ? -13.315 -31.736 5.349 1.00 63.22 592 THR A C 1
ATOM 4460 O O . THR A 1 592 ? -13.915 -30.758 4.903 1.00 63.22 592 THR A O 1
ATOM 4463 N N . THR A 1 593 ? -13.666 -32.298 6.510 1.00 58.34 593 THR A N 1
ATOM 4464 C CA . THR A 1 593 ? -14.834 -31.880 7.297 1.00 58.34 593 THR A CA 1
ATOM 4465 C C . THR A 1 593 ? -14.602 -30.521 7.953 1.00 58.34 593 THR A C 1
ATOM 4467 O O . THR A 1 593 ? -13.651 -30.357 8.721 1.00 58.34 593 THR A O 1
ATOM 4470 N N . LYS A 1 594 ? -15.507 -29.564 7.712 1.00 69.25 594 LYS A N 1
ATOM 4471 C CA . LYS A 1 594 ? -15.543 -28.242 8.360 1.00 69.25 594 LYS A CA 1
ATOM 4472 C C . LYS A 1 594 ? -16.731 -28.165 9.328 1.00 69.25 594 LYS A C 1
ATOM 4474 O O . LYS A 1 594 ? -17.806 -28.666 9.013 1.00 69.25 594 LYS A O 1
ATOM 4479 N N . LYS A 1 595 ? -16.562 -27.518 10.484 1.00 71.12 595 LYS A N 1
ATOM 4480 C CA . LYS A 1 595 ? -17.635 -27.221 11.446 1.00 71.12 595 LYS A CA 1
ATOM 4481 C C . LYS A 1 595 ? -17.479 -25.811 12.010 1.00 71.12 595 LYS A C 1
ATOM 4483 O O . LYS A 1 595 ? -16.414 -25.469 12.517 1.00 71.12 595 LYS A O 1
ATOM 4488 N N . THR A 1 596 ? -18.544 -25.023 11.959 1.00 68.31 596 THR A N 1
ATOM 4489 C CA . THR A 1 596 ? -18.590 -23.666 12.519 1.00 68.31 596 THR A CA 1
ATOM 4490 C C . THR A 1 596 ? -18.930 -23.707 14.011 1.00 68.31 596 THR A C 1
ATOM 4492 O O . THR A 1 596 ? -19.755 -24.520 14.434 1.00 68.31 596 THR A O 1
ATOM 4495 N N . VAL A 1 597 ? -18.300 -22.846 14.817 1.00 69.81 597 VAL A N 1
ATOM 4496 C CA . VAL A 1 597 ? -18.587 -22.682 16.252 1.00 69.81 597 VAL A CA 1
ATOM 4497 C C . VAL A 1 597 ? -18.604 -21.192 16.594 1.00 69.81 597 VAL A C 1
ATOM 4499 O O . VAL A 1 597 ? -17.620 -20.494 16.358 1.00 69.81 597 VAL A O 1
ATOM 4502 N N . THR A 1 598 ? -19.704 -20.717 17.175 1.00 66.62 598 THR A N 1
ATOM 4503 C CA . THR A 1 598 ? -19.906 -19.313 17.570 1.00 66.62 598 THR A CA 1
ATOM 4504 C C . THR A 1 598 ? -19.978 -19.200 19.092 1.00 66.62 598 THR A C 1
ATOM 4506 O O . THR A 1 598 ? -20.583 -20.046 19.748 1.00 66.62 598 THR A O 1
ATOM 4509 N N . GLY A 1 599 ? -19.353 -18.171 19.664 1.00 66.19 599 GLY A N 1
ATOM 4510 C CA . GLY A 1 599 ? -19.383 -17.897 21.101 1.00 66.19 599 GLY A CA 1
ATOM 4511 C C . GLY A 1 599 ? -18.564 -16.660 21.475 1.00 66.19 599 GLY A C 1
ATOM 4512 O O . GLY A 1 599 ? -17.833 -16.119 20.653 1.00 66.19 599 GLY A O 1
ATOM 4513 N N . ALA A 1 600 ? -18.587 -16.243 22.743 1.00 61.31 600 ALA A N 1
ATOM 4514 C CA . ALA A 1 600 ? -17.662 -15.205 23.221 1.00 61.31 600 ALA A CA 1
ATOM 4515 C C . ALA A 1 600 ? -16.187 -15.675 23.189 1.00 61.31 600 ALA A C 1
ATOM 4517 O O . ALA A 1 600 ? -15.279 -14.866 23.014 1.00 61.31 600 ALA A O 1
ATOM 4518 N N . LYS A 1 601 ? -15.959 -16.991 23.349 1.00 65.06 601 LYS A N 1
ATOM 4519 C CA . LYS A 1 601 ? -14.674 -17.698 23.177 1.00 65.06 601 LYS A CA 1
ATOM 4520 C C . LYS A 1 601 ? -14.918 -19.140 22.683 1.00 65.06 601 LYS A C 1
ATOM 4522 O O . LYS A 1 601 ? -14.937 -20.062 23.499 1.00 65.06 601 LYS A O 1
ATOM 4527 N N . PRO A 1 602 ? -15.204 -19.358 21.387 1.00 73.25 602 PRO A N 1
ATOM 4528 C CA . PRO A 1 602 ? -15.514 -20.688 20.863 1.00 73.25 602 PRO A CA 1
ATOM 4529 C C . PRO A 1 602 ? -14.274 -21.597 20.827 1.00 73.25 602 PRO A C 1
ATOM 4531 O O . PRO A 1 602 ? -13.218 -21.203 20.346 1.00 73.25 602 PRO A O 1
ATOM 4534 N N . VAL A 1 603 ? -14.400 -22.849 21.265 1.00 73.31 603 VAL A N 1
ATOM 4535 C CA . VAL A 1 603 ? -13.300 -23.830 21.228 1.00 73.31 603 VAL A CA 1
ATOM 4536 C C . VAL A 1 603 ? -13.635 -24.939 20.233 1.00 73.31 603 VAL A C 1
ATOM 4538 O O . VAL A 1 603 ? -14.773 -25.407 20.177 1.00 73.31 603 VAL A O 1
ATOM 4541 N N . CYS A 1 604 ? -12.654 -25.373 19.436 1.00 75.62 604 CYS A N 1
ATOM 4542 C CA . CYS A 1 604 ? -12.862 -26.483 18.508 1.00 75.62 604 CYS A CA 1
ATOM 4543 C C . CYS A 1 604 ? -13.082 -27.812 19.255 1.00 75.62 604 CYS A C 1
ATOM 4545 O O . CYS A 1 604 ? -12.324 -28.114 20.179 1.00 75.62 604 CYS A O 1
ATOM 4547 N N . PRO A 1 605 ? -14.071 -28.636 18.851 1.00 75.75 605 PRO A N 1
ATOM 4548 C CA . PRO A 1 605 ? -14.285 -29.956 19.439 1.00 75.75 605 PRO A CA 1
ATOM 4549 C C . PRO A 1 605 ? -13.067 -30.875 19.291 1.00 75.75 605 PRO A C 1
ATOM 4551 O O . PRO A 1 605 ? -12.311 -30.771 18.323 1.00 75.75 605 PRO A O 1
ATOM 4554 N N . THR A 1 606 ? -12.914 -31.826 20.214 1.00 72.19 606 THR A N 1
ATOM 4555 C CA . THR A 1 606 ? -11.785 -32.766 20.261 1.00 72.19 606 THR A CA 1
ATOM 4556 C C . THR A 1 606 ? -11.510 -33.425 18.904 1.00 72.19 606 THR A C 1
ATOM 4558 O O . THR A 1 606 ? -12.382 -34.045 18.294 1.00 72.19 606 THR A O 1
ATOM 4561 N N . GLY A 1 607 ? -10.270 -33.294 18.425 1.00 68.56 607 GLY A N 1
ATOM 4562 C CA . GLY A 1 607 ? -9.831 -33.828 17.134 1.00 68.56 607 GLY A CA 1
ATOM 4563 C C . GLY A 1 607 ? -10.109 -32.935 15.917 1.00 68.56 607 GLY A C 1
ATOM 4564 O O . GLY A 1 607 ? -9.761 -33.343 14.812 1.00 68.56 607 GLY A O 1
ATOM 4565 N N . TYR A 1 608 ? -10.687 -31.742 16.095 1.00 73.12 608 TYR A N 1
ATOM 4566 C CA . TYR A 1 608 ? -10.715 -30.680 15.085 1.00 73.12 608 TYR A CA 1
ATOM 4567 C C . TYR A 1 608 ? -9.659 -29.613 15.415 1.00 73.12 608 TYR A C 1
ATOM 4569 O O . TYR A 1 608 ? -9.452 -29.277 16.580 1.00 73.12 608 TYR A O 1
ATOM 4577 N N . LYS A 1 609 ? -9.009 -29.049 14.393 1.00 57.59 609 LYS A N 1
ATOM 4578 C CA . LYS A 1 609 ? -8.106 -27.891 14.522 1.00 57.59 609 LYS A CA 1
ATOM 4579 C C . LYS A 1 609 ? -8.834 -26.617 14.101 1.00 57.59 609 LYS A C 1
ATOM 4581 O O . LYS A 1 609 ? -9.711 -26.673 13.248 1.00 57.59 609 LYS A O 1
ATOM 4586 N N . MET A 1 610 ? -8.473 -25.469 14.668 1.00 61.22 610 MET A N 1
ATOM 4587 C CA . MET A 1 610 ? -8.994 -24.183 14.197 1.00 61.22 610 MET A CA 1
ATOM 4588 C C . MET A 1 610 ? -8.370 -23.855 12.834 1.00 61.22 610 MET A C 1
ATOM 4590 O O . MET A 1 610 ? -7.153 -23.953 12.683 1.00 61.22 610 MET A O 1
ATOM 4594 N N . SER A 1 611 ? -9.187 -23.500 11.843 1.00 51.00 611 SER A N 1
ATOM 4595 C CA . SER A 1 611 ? -8.722 -23.053 10.524 1.00 51.00 611 SER A CA 1
ATOM 4596 C C . SER A 1 611 ? -8.824 -21.537 10.398 1.00 51.00 611 SER A C 1
ATOM 4598 O O . SER A 1 611 ? -9.732 -20.940 10.978 1.00 51.00 611 SER A O 1
ATOM 4600 N N . VAL A 1 612 ? -7.946 -20.935 9.586 1.00 42.00 612 VAL A N 1
ATOM 4601 C CA . VAL A 1 612 ? -7.990 -19.505 9.234 1.00 42.00 612 VAL A CA 1
ATOM 4602 C C . VAL A 1 612 ? -9.414 -19.107 8.823 1.00 42.00 612 VAL A C 1
ATOM 4604 O O . VAL A 1 612 ? -10.088 -19.835 8.090 1.00 42.00 612 VAL A O 1
ATOM 4607 N N . ALA A 1 613 ? -9.901 -17.991 9.364 1.00 32.09 613 ALA A N 1
ATOM 4608 C CA . ALA A 1 613 ? -11.301 -17.608 9.254 1.00 32.09 613 ALA A CA 1
ATOM 4609 C C . ALA A 1 613 ? -11.655 -17.138 7.834 1.00 32.09 613 ALA A C 1
ATOM 4611 O O . ALA A 1 613 ? -11.186 -16.097 7.383 1.00 32.09 613 ALA A O 1
ATOM 4612 N N . LYS A 1 614 ? -12.555 -17.873 7.173 1.00 33.47 614 LYS A N 1
ATOM 4613 C CA . LYS A 1 614 ? -13.359 -17.351 6.064 1.00 33.47 614 LYS A CA 1
ATOM 4614 C C . LYS A 1 614 ? -14.599 -16.659 6.659 1.00 33.47 614 LYS A C 1
ATOM 4616 O O . LYS A 1 614 ? -15.293 -17.307 7.448 1.00 33.47 614 LYS A O 1
ATOM 4621 N N . PRO A 1 615 ? -14.919 -15.406 6.294 1.00 31.58 615 PRO A N 1
ATOM 4622 C CA . PRO A 1 615 ? -16.167 -14.775 6.711 1.00 31.58 615 PRO A CA 1
ATOM 4623 C C . PRO A 1 615 ? -17.392 -15.422 6.040 1.00 31.58 615 PRO A C 1
ATOM 4625 O O . PRO A 1 615 ? -17.346 -15.866 4.892 1.00 31.58 615 PRO A O 1
ATOM 4628 N N . SER A 1 616 ? -18.514 -15.443 6.759 1.00 25.47 616 SER A N 1
ATOM 4629 C CA . SER A 1 616 ? -19.856 -15.618 6.193 1.00 25.47 616 SER A CA 1
ATOM 4630 C C . SER A 1 616 ? -20.467 -14.240 5.946 1.00 25.47 616 SER A C 1
ATOM 4632 O O . SER A 1 616 ? -20.489 -13.420 6.865 1.00 25.47 616 SER A O 1
ATOM 4634 N N . ALA A 1 617 ? -20.970 -13.977 4.742 1.00 28.17 617 ALA A N 1
ATOM 4635 C CA . ALA A 1 617 ? -21.517 -12.667 4.405 1.00 28.17 617 ALA A CA 1
ATOM 4636 C C . ALA A 1 617 ? -22.844 -12.375 5.133 1.00 28.17 617 ALA A C 1
ATOM 4638 O O . ALA A 1 617 ? -23.789 -13.160 5.064 1.00 28.17 617 ALA A O 1
ATOM 4639 N N . GLN A 1 618 ? -22.942 -11.194 5.745 1.00 24.80 618 GLN A N 1
ATOM 4640 C CA . GLN A 1 618 ? -24.208 -10.473 5.886 1.00 24.80 618 GLN A CA 1
ATOM 4641 C C . GLN A 1 618 ? -24.133 -9.263 4.957 1.00 24.80 618 GLN A C 1
ATOM 4643 O O . GLN A 1 618 ? -23.310 -8.371 5.158 1.00 24.80 618 GLN A O 1
ATOM 4648 N N . ALA A 1 619 ? -24.946 -9.267 3.903 1.00 23.91 619 ALA A N 1
ATOM 4649 C CA . ALA A 1 619 ? -24.968 -8.188 2.928 1.00 23.91 619 ALA A CA 1
ATOM 4650 C C . ALA A 1 619 ? -25.746 -6.975 3.476 1.00 23.91 619 ALA A C 1
ATOM 4652 O O . ALA A 1 619 ? -26.861 -7.155 3.973 1.00 23.91 619 ALA A O 1
ATOM 4653 N N . PRO A 1 620 ? -25.227 -5.742 3.335 1.00 25.16 620 PRO A N 1
ATOM 4654 C CA . PRO A 1 620 ? -26.064 -4.548 3.355 1.00 25.16 620 PRO A CA 1
ATOM 4655 C C . PRO A 1 620 ? -27.120 -4.645 2.247 1.00 25.16 620 PRO A C 1
ATOM 4657 O O . PRO A 1 620 ? -26.830 -5.128 1.150 1.00 25.16 620 PRO A O 1
ATOM 4660 N N . ALA A 1 621 ? -28.343 -4.188 2.515 1.00 23.77 621 ALA A N 1
ATOM 4661 C CA . ALA A 1 621 ? -29.406 -4.204 1.516 1.00 23.77 621 ALA A CA 1
ATOM 4662 C C . ALA A 1 621 ? -29.096 -3.206 0.387 1.00 23.77 621 ALA A C 1
ATOM 4664 O O . ALA A 1 621 ? -29.066 -1.997 0.613 1.00 23.77 621 ALA A O 1
ATOM 4665 N N . ILE A 1 622 ? -28.886 -3.709 -0.831 1.00 24.14 622 ILE A N 1
ATOM 4666 C CA . ILE A 1 622 ? -28.725 -2.870 -2.021 1.00 24.14 622 ILE A CA 1
ATOM 4667 C C . ILE A 1 622 ? -30.110 -2.361 -2.433 1.00 24.14 622 ILE A C 1
ATOM 4669 O O . ILE A 1 622 ? -30.938 -3.134 -2.914 1.00 24.14 622 ILE A O 1
ATOM 4673 N N . GLN A 1 623 ? -30.349 -1.062 -2.270 1.00 24.84 623 GLN A N 1
ATOM 4674 C CA . GLN A 1 623 ? -31.419 -0.361 -2.978 1.00 24.84 623 GLN A CA 1
ATOM 4675 C C . GLN A 1 623 ? -30.860 0.202 -4.290 1.00 24.84 623 GLN A C 1
ATOM 4677 O O . GLN A 1 623 ? -29.713 0.646 -4.345 1.00 24.84 623 GLN A O 1
ATOM 4682 N N . GLN A 1 624 ? -31.654 0.133 -5.358 1.00 23.72 624 GLN A N 1
ATOM 4683 C CA . GLN A 1 624 ? -31.288 0.709 -6.654 1.00 23.72 624 GLN A CA 1
ATOM 4684 C C . GLN A 1 624 ? -31.411 2.245 -6.618 1.00 23.72 624 GLN A C 1
ATOM 4686 O O . GLN A 1 624 ? -32.165 2.764 -5.790 1.00 23.72 624 GLN A O 1
ATOM 4691 N N . PRO A 1 625 ? -30.692 2.980 -7.489 1.00 24.03 625 PRO A N 1
ATOM 4692 C CA . PRO A 1 625 ? -30.804 4.433 -7.559 1.00 24.03 625 PRO A CA 1
ATOM 4693 C C . PRO A 1 625 ? -32.227 4.880 -7.906 1.00 24.03 625 PRO A C 1
ATOM 4695 O O . PRO A 1 625 ? -32.915 4.228 -8.692 1.00 24.03 625 PRO A O 1
ATOM 4698 N N . VAL A 1 626 ? -32.631 6.023 -7.356 1.00 24.86 626 VAL A N 1
ATOM 4699 C CA . VAL A 1 626 ? -33.821 6.769 -7.779 1.00 24.86 626 VAL A CA 1
ATOM 4700 C C . VAL A 1 626 ? -33.341 8.127 -8.281 1.00 24.86 626 VAL A C 1
ATOM 4702 O O . VAL A 1 626 ? -32.546 8.783 -7.608 1.00 24.86 626 VAL A O 1
ATOM 4705 N N . ASP A 1 627 ? -33.786 8.511 -9.475 1.00 23.53 627 ASP A N 1
ATOM 4706 C CA . ASP A 1 627 ? -33.435 9.776 -10.123 1.00 23.53 627 ASP A CA 1
ATOM 4707 C C . ASP A 1 627 ? -34.091 11.005 -9.459 1.00 23.53 627 ASP A C 1
ATOM 4709 O O . ASP A 1 627 ? -34.962 10.883 -8.600 1.00 23.53 627 ASP A O 1
ATOM 4713 N N . GLN A 1 628 ? -33.743 12.185 -9.996 1.00 24.77 628 GLN A N 1
ATOM 4714 C CA . GLN A 1 628 ? -34.302 13.527 -9.734 1.00 24.77 628 GLN A CA 1
ATOM 4715 C C . GLN A 1 628 ? -33.707 14.220 -8.485 1.00 24.77 628 GLN A C 1
ATOM 4717 O O . GLN A 1 628 ? -33.611 13.626 -7.419 1.00 24.77 628 GLN A O 1
ATOM 4722 N N . ALA A 1 629 ? -33.124 15.428 -8.539 1.00 23.27 629 ALA A N 1
ATOM 4723 C CA . ALA A 1 629 ? -33.397 16.705 -9.236 1.00 23.27 629 ALA A CA 1
ATOM 4724 C C . ALA A 1 629 ? -34.166 17.733 -8.367 1.00 23.27 629 ALA A C 1
ATOM 4726 O O . ALA A 1 629 ? -34.985 17.384 -7.528 1.00 23.27 629 ALA A O 1
ATOM 4727 N N . ASN A 1 630 ? -33.815 19.012 -8.552 1.00 25.91 630 ASN A N 1
ATOM 4728 C CA . ASN A 1 630 ? -34.094 20.179 -7.695 1.00 25.91 630 ASN A CA 1
ATOM 4729 C C . ASN A 1 630 ? -35.493 20.310 -7.051 1.00 25.91 630 ASN A C 1
ATOM 4731 O O . ASN A 1 630 ? -36.487 20.380 -7.770 1.00 25.91 630 ASN A O 1
ATOM 4735 N N . ALA A 1 631 ? -35.522 20.633 -5.746 1.00 24.06 631 ALA A N 1
ATOM 4736 C CA . ALA A 1 631 ? -36.377 21.686 -5.159 1.00 24.06 631 ALA A CA 1
ATOM 4737 C C . ALA A 1 631 ? -35.916 22.094 -3.734 1.00 24.06 631 ALA A C 1
ATOM 4739 O O . ALA A 1 631 ? -35.267 21.315 -3.038 1.00 24.06 631 ALA A O 1
ATOM 4740 N N . GLN A 1 632 ? -36.279 23.306 -3.286 1.00 22.44 632 GLN A N 1
ATOM 4741 C CA . GLN A 1 632 ? -36.116 23.810 -1.904 1.00 22.44 632 GLN A CA 1
ATOM 4742 C C . GLN A 1 632 ? -37.500 24.027 -1.215 1.00 22.44 632 GLN A C 1
ATOM 4744 O O . GLN A 1 632 ? -38.520 23.897 -1.890 1.00 22.44 632 GLN A O 1
ATOM 4749 N N . PRO A 1 633 ? -37.584 24.271 0.117 1.00 33.88 633 PRO A N 1
ATOM 4750 C CA . PRO A 1 633 ? -38.718 23.800 0.941 1.00 33.88 633 PRO A CA 1
ATOM 4751 C C . PRO A 1 633 ? -39.690 24.877 1.475 1.00 33.88 633 PRO A C 1
ATOM 4753 O O . PRO A 1 633 ? -39.303 26.039 1.585 1.00 33.88 633 PRO A O 1
ATOM 4756 N N . ASN A 1 634 ? -40.881 24.460 1.966 1.00 22.50 634 ASN A N 1
ATOM 4757 C CA . ASN A 1 634 ? -41.466 24.976 3.231 1.00 22.50 634 ASN A CA 1
ATOM 4758 C C . ASN A 1 634 ? -42.738 24.255 3.781 1.00 22.50 634 ASN A C 1
ATOM 4760 O O . ASN A 1 634 ? -43.739 24.161 3.086 1.00 22.50 634 ASN A O 1
ATOM 4764 N N . GLN A 1 635 ? -42.699 23.919 5.086 1.00 23.06 635 GLN A N 1
ATOM 4765 C CA . GLN A 1 635 ? -43.768 24.017 6.124 1.00 23.06 635 GLN A CA 1
ATOM 4766 C C . GLN A 1 635 ? -45.096 23.163 6.084 1.00 23.06 635 GLN A C 1
ATOM 4768 O O . GLN A 1 635 ? -45.336 22.478 5.096 1.00 23.06 635 GLN A O 1
ATOM 4773 N N . PRO A 1 636 ? -45.856 23.013 7.221 1.00 27.45 636 PRO A N 1
ATOM 4774 C CA . PRO A 1 636 ? -46.394 21.687 7.641 1.00 27.45 636 PRO A CA 1
ATOM 4775 C C . PRO A 1 636 ? -47.910 21.548 8.015 1.00 27.45 636 PRO A C 1
ATOM 4777 O O . PRO A 1 636 ? -48.663 22.513 7.974 1.00 27.45 636 PRO A O 1
ATOM 4780 N N . GLN A 1 637 ? -48.262 20.349 8.551 1.00 22.27 637 GLN A N 1
ATOM 4781 C CA . GLN A 1 637 ? -49.460 19.929 9.348 1.00 22.27 637 GLN A CA 1
ATOM 4782 C C . GLN A 1 637 ? -50.785 19.587 8.606 1.00 22.27 637 GLN A C 1
ATOM 4784 O O . GLN A 1 637 ? -51.003 20.102 7.515 1.00 22.27 637 GLN A O 1
ATOM 4789 N N . PRO A 1 638 ? -51.747 18.829 9.216 1.00 28.69 638 PRO A N 1
ATOM 4790 C CA . PRO A 1 638 ? -51.645 17.731 10.221 1.00 28.69 638 PRO A CA 1
ATOM 4791 C C . PRO A 1 638 ? -52.617 16.510 10.016 1.00 28.69 638 PRO A C 1
ATOM 4793 O O . PRO A 1 638 ? -53.612 16.629 9.313 1.00 28.69 638 PRO A O 1
ATOM 4796 N N . GLY A 1 639 ? -52.441 15.397 10.770 1.00 23.75 639 GLY A N 1
ATOM 4797 C CA . GLY A 1 639 ? -53.589 14.607 11.309 1.00 23.75 639 GLY A CA 1
ATOM 4798 C C . GLY A 1 639 ? -53.657 13.058 11.180 1.00 23.75 639 GLY A C 1
ATOM 4799 O O . GLY A 1 639 ? -54.192 12.579 10.195 1.00 23.75 639 GLY A O 1
ATOM 4800 N N . GLN A 1 640 ? -53.282 12.332 12.261 1.00 23.66 640 GLN A N 1
ATOM 4801 C CA . GLN A 1 640 ? -53.821 11.035 12.799 1.00 23.66 640 GLN A CA 1
ATOM 4802 C C . GLN A 1 640 ? -53.990 9.758 11.907 1.00 23.66 640 GLN A C 1
ATOM 4804 O O . GLN A 1 640 ? -54.007 9.857 10.687 1.00 23.66 640 GLN A O 1
ATOM 4809 N N . PRO A 1 641 ? -54.183 8.532 12.481 1.00 27.80 641 PRO A N 1
ATOM 4810 C CA . PRO A 1 641 ? -54.106 8.084 13.888 1.00 27.80 641 PRO A CA 1
ATOM 4811 C C . PRO A 1 641 ? -53.026 6.988 14.155 1.00 27.80 641 PRO A C 1
ATOM 4813 O O . PRO A 1 641 ? -52.228 6.643 13.291 1.00 27.80 641 PRO A O 1
ATOM 4816 N N . ASN A 1 642 ? -52.995 6.446 15.382 1.00 25.19 642 ASN A N 1
ATOM 4817 C CA . ASN A 1 642 ? -51.964 5.529 15.911 1.00 25.19 642 ASN A CA 1
ATOM 4818 C C . ASN A 1 642 ? -51.863 4.142 15.232 1.00 25.19 642 ASN A C 1
ATOM 4820 O O . ASN A 1 642 ? -52.876 3.521 14.914 1.00 25.19 642 ASN A O 1
ATOM 4824 N N . GLN A 1 643 ? -50.648 3.574 15.232 1.00 26.25 643 GLN A N 1
ATOM 4825 C CA . GLN A 1 643 ? -50.393 2.121 15.247 1.00 26.25 643 GLN A CA 1
ATOM 4826 C C . GLN A 1 643 ? -49.563 1.722 16.495 1.00 26.25 643 GLN A C 1
ATOM 4828 O O . GLN A 1 643 ? -48.890 2.587 17.062 1.00 26.25 643 GLN A O 1
ATOM 4833 N N . PRO A 1 644 ? -49.612 0.455 16.969 1.00 26.12 644 PRO A N 1
ATOM 4834 C CA . PRO A 1 644 ? -48.977 0.044 18.230 1.00 26.12 644 PRO A CA 1
ATOM 4835 C C . PRO A 1 644 ? -47.444 -0.081 18.172 1.00 26.12 644 PRO A C 1
ATOM 4837 O O . PRO A 1 644 ? -46.861 -0.344 17.122 1.00 26.12 644 PRO A O 1
ATOM 4840 N N . GLN A 1 645 ? -46.791 0.033 19.333 1.00 26.02 645 GLN A N 1
ATOM 4841 C CA . GLN A 1 645 ? -45.347 -0.192 19.480 1.00 26.02 645 GLN A CA 1
ATOM 4842 C C . GLN A 1 645 ? -44.982 -1.693 19.403 1.00 26.02 645 GLN A C 1
ATOM 4844 O O . GLN A 1 645 ? -45.717 -2.518 19.950 1.00 26.02 645 GLN A O 1
ATOM 4849 N N . PRO A 1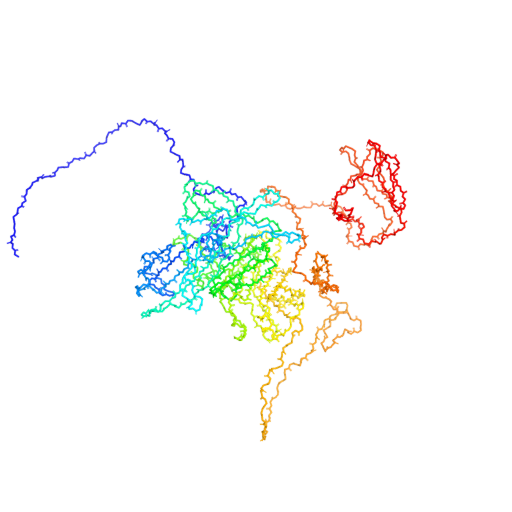 646 ? -43.819 -2.075 18.836 1.00 25.86 646 PRO A N 1
ATOM 4850 C CA . PRO A 1 646 ? -43.317 -3.447 18.922 1.00 25.86 646 PRO A CA 1
ATOM 4851 C C . PRO A 1 646 ? -42.812 -3.745 20.345 1.00 25.86 646 PRO A C 1
ATOM 4853 O O . PRO A 1 646 ? -41.870 -3.096 20.801 1.00 25.86 646 PRO A O 1
ATOM 4856 N N . GLY A 1 647 ? -43.402 -4.718 21.055 1.00 35.06 647 GLY A N 1
ATOM 4857 C CA . GLY A 1 647 ? -42.956 -5.007 22.429 1.00 35.06 647 GLY A CA 1
ATOM 4858 C C . GLY A 1 647 ? -43.710 -6.041 23.277 1.00 35.06 647 GLY A C 1
ATOM 4859 O O . GLY A 1 647 ? -43.520 -6.025 24.491 1.00 35.06 647 GLY A O 1
ATOM 4860 N N . GLN A 1 648 ? -44.541 -6.929 22.714 1.00 29.06 648 GLN A N 1
ATOM 4861 C CA . GLN A 1 648 ? -45.210 -7.999 23.483 1.00 29.06 648 GLN A CA 1
ATOM 4862 C C . GLN A 1 648 ? -44.931 -9.410 22.924 1.00 29.06 648 GLN A C 1
ATOM 4864 O O . GLN A 1 648 ? -44.581 -9.528 21.750 1.00 29.06 648 GLN A O 1
ATOM 4869 N N . PRO A 1 649 ? -45.043 -10.478 23.747 1.00 30.08 649 PRO A N 1
ATOM 4870 C CA . PRO A 1 649 ? -44.750 -11.851 23.328 1.00 30.08 649 PRO A CA 1
ATOM 4871 C C . PRO A 1 649 ? -45.823 -12.435 22.397 1.00 30.08 649 PRO A C 1
ATOM 4873 O O . PRO A 1 649 ? -47.000 -12.101 22.522 1.00 30.08 649 PRO A O 1
ATOM 4876 N N . ASN A 1 650 ? -45.427 -13.360 21.518 1.00 33.72 650 ASN A N 1
ATOM 4877 C CA . ASN A 1 650 ? -46.346 -14.068 20.623 1.00 33.72 650 ASN A CA 1
ATOM 4878 C C . ASN A 1 650 ? -47.308 -14.995 21.395 1.00 33.72 650 ASN A C 1
ATOM 4880 O O . ASN A 1 650 ? -46.861 -15.877 22.129 1.00 33.72 650 ASN A O 1
ATOM 4884 N N . ASP A 1 651 ? -48.612 -14.860 21.139 1.00 38.59 651 ASP A N 1
ATOM 4885 C CA . ASP A 1 651 ? -49.622 -15.879 21.454 1.00 38.59 651 ASP A CA 1
ATOM 4886 C C . ASP A 1 651 ? -49.582 -16.985 20.374 1.00 38.59 651 ASP A C 1
ATOM 4888 O O . ASP A 1 651 ? -49.719 -16.670 19.186 1.00 38.59 651 ASP A O 1
ATOM 4892 N N . PRO A 1 652 ? -49.403 -18.273 20.731 1.00 41.81 652 PRO A N 1
ATOM 4893 C CA . PRO A 1 652 ? -49.369 -19.374 19.766 1.00 41.81 652 PRO A CA 1
ATOM 4894 C C . PRO A 1 652 ? -50.719 -19.700 19.090 1.00 41.81 652 PRO A C 1
ATOM 4896 O O . PRO A 1 652 ? -50.738 -20.556 18.210 1.00 41.81 652 PRO A O 1
ATOM 4899 N N . ASN A 1 653 ? -51.835 -19.058 19.467 1.00 49.31 653 ASN A N 1
ATOM 4900 C CA . ASN A 1 653 ? -53.182 -19.299 18.917 1.00 49.31 653 ASN A CA 1
ATOM 4901 C C . ASN A 1 653 ? -53.808 -18.097 18.173 1.00 49.31 653 ASN A C 1
ATOM 4903 O O . ASN A 1 653 ? -55.017 -18.113 17.889 1.00 49.31 653 ASN A O 1
ATOM 4907 N N . GLY A 1 654 ? -53.015 -17.063 17.868 1.00 49.91 654 GLY A N 1
ATOM 4908 C CA . GLY A 1 654 ? -53.454 -15.889 17.105 1.00 49.91 654 GLY A CA 1
ATOM 4909 C C . GLY A 1 654 ? -53.814 -16.196 15.643 1.00 49.91 654 GLY A C 1
ATOM 4910 O O . GLY A 1 654 ? -53.291 -17.137 15.042 1.00 49.91 654 GLY A O 1
ATOM 4911 N N . ASP A 1 655 ? -54.710 -15.394 15.065 1.00 50.41 655 ASP A N 1
ATOM 4912 C CA . ASP A 1 655 ? -55.094 -15.510 13.654 1.00 50.41 655 ASP A CA 1
ATOM 4913 C C . ASP A 1 655 ? -53.957 -15.074 12.711 1.00 50.41 655 ASP A C 1
ATOM 4915 O O . ASP A 1 655 ? -53.226 -14.116 12.971 1.00 50.41 655 ASP A O 1
ATOM 4919 N N . ILE A 1 656 ? -53.830 -15.769 11.581 1.00 57.94 656 ILE A N 1
ATOM 4920 C CA . ILE A 1 656 ? -52.826 -15.530 10.540 1.00 57.94 656 ILE A CA 1
ATOM 4921 C C . ILE A 1 656 ? -53.512 -14.897 9.328 1.00 57.94 656 ILE A C 1
ATOM 4923 O O . ILE A 1 656 ? -54.547 -15.381 8.875 1.00 57.94 656 ILE A O 1
ATOM 4927 N N . THR A 1 657 ? -52.912 -13.845 8.767 1.00 66.00 657 THR A N 1
ATOM 4928 C CA . THR A 1 657 ? -53.376 -13.213 7.522 1.00 66.00 657 THR A CA 1
ATOM 4929 C C . THR A 1 657 ? -52.551 -13.691 6.331 1.00 66.00 657 THR A C 1
ATOM 4931 O O . THR A 1 657 ? -51.355 -13.412 6.252 1.00 66.00 657 THR A O 1
ATOM 4934 N N . ILE A 1 658 ? -53.190 -14.361 5.372 1.00 70.31 658 ILE A N 1
ATOM 4935 C CA . ILE A 1 658 ? -52.594 -14.746 4.083 1.00 70.31 658 ILE A CA 1
ATOM 4936 C C . ILE A 1 658 ? -53.047 -13.803 2.962 1.00 70.31 658 ILE A C 1
ATOM 4938 O O . ILE A 1 658 ? -54.096 -13.168 3.059 1.00 70.31 658 ILE A O 1
ATOM 4942 N N . THR A 1 659 ? -52.279 -13.726 1.870 1.00 74.81 659 THR A N 1
ATOM 4943 C CA . THR A 1 659 ? -52.686 -13.014 0.644 1.00 74.81 659 THR A CA 1
ATOM 4944 C C . THR A 1 659 ? -52.992 -14.009 -0.473 1.00 74.81 659 THR A C 1
ATOM 4946 O O . THR A 1 659 ? -52.150 -14.828 -0.843 1.00 74.81 659 THR A O 1
ATOM 4949 N N . CYS A 1 660 ? -54.196 -13.904 -1.027 1.00 82.19 660 CYS A N 1
ATOM 4950 C CA . CYS A 1 660 ? -54.746 -14.766 -2.064 1.00 82.19 660 CYS A CA 1
ATOM 4951 C C . CYS A 1 660 ? -54.963 -13.964 -3.356 1.00 82.19 660 CYS A C 1
ATOM 4953 O O . CYS A 1 660 ? -55.517 -12.867 -3.320 1.00 82.19 660 CYS A O 1
ATOM 4955 N N . THR A 1 661 ? -54.543 -14.500 -4.501 1.00 75.00 661 THR A N 1
ATOM 4956 C CA . THR A 1 661 ? -54.528 -13.811 -5.805 1.00 75.00 661 THR A CA 1
ATOM 4957 C C . THR A 1 661 ? -55.280 -14.576 -6.890 1.00 75.00 661 THR A C 1
ATOM 4959 O O . THR A 1 661 ? -55.223 -15.806 -6.930 1.00 75.00 661 THR A O 1
ATOM 4962 N N . LYS A 1 662 ? -55.953 -13.851 -7.791 1.00 77.12 662 LYS A N 1
ATOM 4963 C CA . LYS A 1 662 ? -56.668 -14.395 -8.958 1.00 77.12 662 LYS A CA 1
ATOM 4964 C C . LYS A 1 662 ? -56.508 -13.439 -10.140 1.00 77.12 662 LYS A C 1
ATOM 4966 O O . LYS A 1 662 ? -57.151 -12.394 -10.191 1.00 77.12 662 LYS A O 1
ATOM 4971 N N . GLY A 1 663 ? -55.624 -13.777 -11.077 1.00 75.50 663 GLY A N 1
ATOM 4972 C CA . GLY A 1 663 ? -55.192 -12.823 -12.102 1.00 75.50 663 GLY A CA 1
ATOM 4973 C C . GLY A 1 663 ? -54.532 -11.602 -11.452 1.00 75.50 663 GLY A C 1
ATOM 4974 O O . GLY A 1 663 ? -53.638 -11.758 -10.623 1.00 75.50 663 GLY A O 1
ATOM 4975 N N . SER A 1 664 ? -54.996 -10.402 -11.798 1.00 64.94 664 SER A N 1
ATOM 4976 C CA . SER A 1 664 ? -54.564 -9.138 -11.186 1.00 64.94 664 SER A CA 1
ATOM 4977 C C . SER A 1 664 ? -55.244 -8.814 -9.847 1.00 64.94 664 SER A C 1
ATOM 4979 O O . SER A 1 664 ? -54.781 -7.916 -9.146 1.00 64.94 664 SER A O 1
ATOM 4981 N N . GLU A 1 665 ? -56.309 -9.522 -9.450 1.00 59.97 665 GLU A N 1
ATOM 4982 C CA . GLU A 1 665 ? -56.933 -9.308 -8.140 1.00 59.97 665 GLU A CA 1
ATOM 4983 C C . GLU A 1 665 ? -56.098 -9.906 -7.003 1.00 59.97 665 GLU A C 1
ATOM 4985 O O . GLU A 1 665 ? -55.580 -11.022 -7.107 1.00 59.97 665 GLU A O 1
ATOM 4990 N N . SER A 1 666 ? -56.073 -9.215 -5.861 1.00 75.50 666 SER A N 1
ATOM 4991 C CA . SER A 1 666 ? -55.565 -9.752 -4.597 1.00 75.50 666 SER A CA 1
ATOM 4992 C C . SER A 1 666 ? -56.516 -9.439 -3.441 1.00 75.50 666 SER A C 1
ATOM 4994 O O . SER A 1 666 ? -57.150 -8.384 -3.421 1.00 75.50 666 SER A O 1
ATOM 4996 N N . LYS A 1 667 ? -56.632 -10.369 -2.490 1.00 71.19 667 LYS A N 1
ATOM 4997 C CA . LYS A 1 667 ? -57.425 -10.243 -1.259 1.00 71.19 667 LYS A CA 1
ATOM 4998 C C . LYS A 1 667 ? -56.630 -10.809 -0.088 1.00 71.19 667 LYS A C 1
ATOM 5000 O O . LYS A 1 667 ? -55.959 -11.831 -0.236 1.00 71.19 667 LYS A O 1
ATOM 5005 N N . GLN A 1 668 ? -56.714 -10.161 1.068 1.00 73.19 668 GLN A N 1
ATOM 5006 C CA . GLN A 1 668 ? -56.198 -10.711 2.320 1.00 73.19 668 GLN A CA 1
ATOM 5007 C C . GLN A 1 668 ? -57.290 -11.512 3.034 1.00 73.19 668 GLN A C 1
ATOM 5009 O O . GLN A 1 668 ? -58.467 -11.162 2.961 1.00 73.19 668 GLN A O 1
ATOM 5014 N N . VAL A 1 669 ? -56.895 -12.606 3.681 1.00 68.75 669 VAL A N 1
ATOM 5015 C CA . VAL A 1 669 ? -57.790 -13.530 4.388 1.00 68.75 669 VAL A CA 1
ATOM 5016 C C . VAL A 1 669 ? -57.159 -13.854 5.735 1.00 68.75 669 VAL A C 1
ATOM 5018 O O . VAL A 1 669 ? -56.028 -14.336 5.778 1.00 68.75 669 VAL A O 1
ATOM 5021 N N . THR A 1 670 ? -57.881 -13.580 6.819 1.00 70.06 670 THR A N 1
ATOM 5022 C CA . THR A 1 670 ? -57.407 -13.734 8.201 1.00 70.06 670 THR A CA 1
ATOM 5023 C C . THR A 1 670 ? -58.199 -14.824 8.913 1.00 70.06 670 THR A C 1
ATOM 5025 O O . THR A 1 670 ? -59.423 -14.864 8.798 1.00 70.06 670 THR A O 1
ATOM 5028 N N . GLY A 1 671 ? -57.517 -15.696 9.655 1.00 72.12 671 GLY A N 1
ATOM 5029 C CA . GLY A 1 671 ? -58.156 -16.714 10.491 1.00 72.12 671 GLY A CA 1
ATOM 5030 C C . GLY A 1 671 ? -57.159 -17.695 11.105 1.00 72.12 671 GLY A C 1
ATOM 5031 O O . GLY A 1 671 ? -55.944 -17.524 10.990 1.00 72.12 671 GLY A O 1
ATOM 5032 N N . LYS A 1 672 ? -57.663 -18.757 11.736 1.00 61.00 672 LYS A N 1
ATOM 5033 C CA . LYS A 1 672 ? -56.817 -19.767 12.387 1.00 61.00 672 LYS A CA 1
ATOM 5034 C C . LYS A 1 672 ? -56.181 -20.718 11.378 1.00 61.00 672 LYS A C 1
ATOM 5036 O O . LYS A 1 672 ? -56.774 -21.064 10.359 1.00 61.00 672 LYS A O 1
ATOM 5041 N N . SER A 1 673 ? -54.953 -21.136 11.674 1.00 50.97 673 SER A N 1
ATOM 5042 C CA . SER A 1 673 ? -54.185 -22.037 10.813 1.00 50.97 673 SER A CA 1
ATOM 5043 C C . SER A 1 673 ? -54.831 -23.434 10.737 1.00 50.97 673 SER A C 1
ATOM 5045 O O . SER A 1 673 ? -55.199 -23.961 11.789 1.00 50.97 673 SER A O 1
ATOM 5047 N N . PRO A 1 674 ? -54.932 -24.073 9.552 1.00 48.31 674 PRO A N 1
ATOM 5048 C CA . PRO A 1 674 ? -54.501 -23.588 8.239 1.00 48.31 674 PRO A CA 1
ATOM 5049 C C . PRO A 1 674 ? -55.571 -22.725 7.544 1.00 48.31 674 PRO A C 1
ATOM 5051 O O . PRO A 1 674 ? -56.654 -23.202 7.207 1.00 48.31 674 PRO A O 1
ATOM 5054 N N . VAL A 1 675 ? -55.237 -21.467 7.242 1.00 71.81 675 VAL A N 1
ATOM 5055 C CA . VAL A 1 675 ? -56.112 -20.574 6.461 1.00 71.81 675 VAL A CA 1
ATOM 5056 C C . VAL A 1 675 ? -56.058 -20.962 4.982 1.00 71.81 675 VAL A C 1
ATOM 5058 O O . VAL A 1 675 ? -54.974 -21.158 4.429 1.00 71.81 675 VAL A O 1
ATOM 5061 N N . GLN A 1 676 ? -57.216 -21.049 4.325 1.00 70.38 676 GLN A N 1
ATOM 5062 C CA . GLN A 1 676 ? -57.321 -21.363 2.896 1.00 70.38 676 GLN A CA 1
ATOM 5063 C C . GLN A 1 676 ? -57.828 -20.172 2.077 1.00 70.38 676 GLN A C 1
ATOM 5065 O O . GLN A 1 676 ? -58.588 -19.332 2.560 1.00 70.38 676 GLN A O 1
ATOM 5070 N N . CYS A 1 677 ? -57.414 -20.111 0.810 1.00 73.88 677 CYS A N 1
ATOM 5071 C CA . CYS A 1 677 ? -57.905 -19.111 -0.132 1.00 73.88 677 CYS A CA 1
ATOM 5072 C C . CYS A 1 677 ? -59.311 -19.471 -0.656 1.00 73.88 677 CYS A C 1
ATOM 5074 O O . CYS A 1 677 ? -59.567 -20.644 -0.930 1.00 73.88 677 CYS A O 1
ATOM 5076 N N . PRO A 1 678 ? -60.210 -18.486 -0.859 1.00 76.75 678 PRO A N 1
ATOM 5077 C CA . PRO A 1 678 ? -61.514 -18.710 -1.481 1.00 76.75 678 PRO A CA 1
ATOM 5078 C C . PRO A 1 678 ? -61.405 -19.329 -2.880 1.00 76.75 678 PRO A C 1
ATOM 5080 O O . PRO A 1 678 ? -60.453 -19.054 -3.613 1.00 76.75 678 PRO A O 1
ATOM 5083 N N . ASN A 1 679 ? -62.415 -20.113 -3.274 1.00 69.94 679 ASN A N 1
ATOM 5084 C CA . ASN A 1 679 ? -62.417 -20.867 -4.531 1.00 69.94 679 ASN A CA 1
ATOM 5085 C C . ASN A 1 679 ? -62.016 -20.014 -5.752 1.00 69.94 679 ASN A C 1
ATOM 5087 O O . ASN A 1 679 ? -62.652 -19.014 -6.095 1.00 69.94 679 ASN A O 1
ATOM 5091 N N . GLY A 1 680 ? -60.949 -20.446 -6.428 1.00 69.12 680 GLY A N 1
ATOM 5092 C CA . GLY A 1 680 ? -60.383 -19.777 -7.599 1.00 69.12 680 GLY A CA 1
ATOM 5093 C C . GLY A 1 680 ? -59.346 -18.683 -7.309 1.00 69.12 680 GLY A C 1
ATOM 5094 O O . GLY A 1 680 ? -58.847 -18.109 -8.272 1.00 69.12 680 GLY A O 1
ATOM 5095 N N . TYR A 1 681 ? -59.000 -18.401 -6.048 1.00 77.94 681 TYR A N 1
ATOM 5096 C CA . TYR A 1 681 ? -57.799 -17.636 -5.682 1.00 77.94 681 TYR A CA 1
ATOM 5097 C C . TYR A 1 681 ? -56.700 -18.595 -5.196 1.00 77.94 681 TYR A C 1
ATOM 5099 O O . TYR A 1 681 ? -56.975 -19.547 -4.469 1.00 77.94 681 TYR A O 1
ATOM 5107 N N . GLN A 1 682 ? -55.445 -18.329 -5.559 1.00 65.50 682 GLN A N 1
ATOM 5108 C CA . GLN A 1 682 ? -54.271 -19.083 -5.101 1.00 65.50 682 GLN A CA 1
ATOM 5109 C C . GLN A 1 682 ? -53.470 -18.271 -4.078 1.00 65.50 682 GLN A C 1
ATOM 5111 O O . GLN A 1 682 ? -53.430 -17.044 -4.155 1.00 65.50 682 GLN A O 1
ATOM 5116 N N . MET A 1 683 ? -52.822 -18.936 -3.119 1.00 66.12 683 MET A N 1
ATOM 5117 C CA . MET A 1 683 ? -51.984 -18.262 -2.121 1.00 66.12 683 MET A CA 1
ATOM 5118 C C . MET A 1 683 ? -50.705 -17.734 -2.783 1.00 66.12 683 MET A C 1
ATOM 5120 O O . MET A 1 683 ? -50.007 -18.485 -3.464 1.00 66.12 683 MET A O 1
ATOM 5124 N N . LYS A 1 684 ? -50.383 -16.450 -2.591 1.00 64.44 684 LYS A N 1
ATOM 5125 C CA . LYS A 1 684 ? -49.167 -15.854 -3.162 1.00 64.44 684 LYS A CA 1
ATOM 5126 C C . LYS A 1 684 ? -47.926 -16.375 -2.410 1.00 64.44 684 LYS A C 1
ATOM 5128 O O . LYS A 1 684 ? -47.892 -16.237 -1.187 1.00 64.44 684 LYS A O 1
ATOM 5133 N N . PRO A 1 685 ? -46.897 -16.923 -3.090 1.00 44.66 685 PRO A N 1
ATOM 5134 C CA . PRO A 1 685 ? -45.678 -17.385 -2.426 1.00 44.66 685 PRO A CA 1
ATOM 5135 C C . PRO A 1 685 ? -44.987 -16.263 -1.641 1.00 44.66 685 PRO A C 1
ATOM 5137 O O . PRO A 1 685 ? -44.752 -15.175 -2.173 1.00 44.66 685 PRO A O 1
ATOM 5140 N N . MET A 1 686 ? -44.648 -16.532 -0.380 1.00 42.62 686 MET A N 1
ATOM 5141 C CA . MET A 1 686 ? -43.915 -15.593 0.472 1.00 42.62 686 MET A CA 1
ATOM 5142 C C . MET A 1 686 ? -42.433 -15.568 0.080 1.00 42.62 686 MET A C 1
ATOM 5144 O O . MET A 1 686 ? -41.791 -16.616 0.010 1.00 42.62 686 MET A O 1
ATOM 5148 N N . GLN A 1 687 ? -41.874 -14.377 -0.143 1.00 32.69 687 GLN A N 1
ATOM 5149 C CA . GLN A 1 687 ? -40.423 -14.213 -0.278 1.00 32.69 687 GLN A CA 1
ATOM 5150 C C . GLN A 1 687 ? -39.741 -14.256 1.106 1.00 32.69 687 GLN A C 1
ATOM 5152 O O . GLN A 1 687 ? -40.369 -13.887 2.103 1.00 32.69 687 GLN A O 1
ATOM 5157 N N . PRO A 1 688 ? -38.465 -14.679 1.202 1.00 28.50 688 PRO A N 1
ATOM 5158 C CA . PRO A 1 688 ? -37.742 -14.695 2.473 1.00 28.50 688 PRO A CA 1
ATOM 5159 C C . PRO A 1 688 ? -37.570 -13.274 3.033 1.00 28.50 688 PRO A C 1
ATOM 5161 O O . PRO A 1 688 ? -37.034 -12.412 2.340 1.00 28.50 688 PRO A O 1
ATOM 5164 N N . GLY A 1 689 ? -37.983 -13.033 4.285 1.00 37.72 689 GLY A N 1
ATOM 5165 C CA . GLY A 1 689 ? -37.713 -11.761 4.977 1.00 37.72 689 GLY A CA 1
ATOM 5166 C C . GLY A 1 689 ? -38.831 -11.155 5.838 1.00 37.72 689 GLY A C 1
ATOM 5167 O O . GLY A 1 689 ? -38.618 -10.081 6.391 1.00 37.72 689 GLY A O 1
ATOM 5168 N N . GLN A 1 690 ? -39.997 -11.795 5.982 1.00 29.78 690 GLN A N 1
ATOM 5169 C CA . GLN A 1 690 ? -41.067 -11.334 6.888 1.00 29.78 690 GLN A CA 1
ATOM 5170 C C . GLN A 1 690 ? -41.210 -12.229 8.140 1.00 29.78 690 GLN A C 1
ATOM 5172 O O . GLN A 1 690 ? -40.828 -13.401 8.092 1.00 29.78 690 GLN A O 1
ATOM 5177 N N . PRO A 1 691 ? -41.690 -11.683 9.280 1.00 30.25 691 PRO A N 1
ATOM 5178 C CA . PRO A 1 691 ? -41.685 -12.380 10.571 1.00 30.25 691 PRO A CA 1
ATOM 5179 C C . PRO A 1 691 ? -42.658 -13.571 10.641 1.00 30.25 691 PRO A C 1
ATOM 5181 O O . PRO A 1 691 ? -43.582 -13.688 9.841 1.00 30.25 691 PRO A O 1
ATOM 5184 N N . ASN A 1 692 ? -42.454 -14.426 11.652 1.00 31.81 692 ASN A N 1
ATOM 5185 C CA . ASN A 1 692 ? -43.163 -15.691 11.912 1.00 31.81 692 ASN A CA 1
ATOM 5186 C C . ASN A 1 692 ? -42.905 -16.839 10.907 1.00 31.81 692 ASN A C 1
ATOM 5188 O O . ASN A 1 692 ? -43.822 -17.564 10.527 1.00 31.81 692 ASN A O 1
ATOM 5192 N N . GLN A 1 693 ? -41.633 -17.100 10.576 1.00 30.11 693 GLN A N 1
ATOM 5193 C CA . GLN A 1 693 ? -41.196 -18.469 10.246 1.00 30.11 693 GLN A CA 1
ATOM 5194 C C . GLN A 1 693 ? -40.751 -19.226 11.517 1.00 30.11 693 GLN A C 1
ATOM 5196 O O . GLN A 1 693 ? -40.099 -18.621 12.374 1.00 30.11 693 GLN A O 1
ATOM 5201 N N . PRO A 1 694 ? -41.034 -20.539 11.648 1.00 27.64 694 PRO A N 1
ATOM 5202 C CA . PRO A 1 694 ? -40.438 -21.380 12.688 1.00 27.64 694 PRO A CA 1
ATOM 5203 C C . PRO A 1 694 ? -38.913 -21.480 12.533 1.00 27.64 694 PRO A C 1
ATOM 5205 O O . PRO A 1 694 ? -38.403 -21.591 11.417 1.00 27.64 694 PRO A O 1
ATOM 5208 N N . GLN A 1 695 ? -38.170 -21.488 13.643 1.00 28.17 695 GLN A N 1
ATOM 5209 C CA . GLN A 1 695 ? -36.715 -21.674 13.599 1.00 28.17 695 GLN A CA 1
ATOM 5210 C C . GLN A 1 695 ? -36.346 -23.129 13.241 1.00 28.17 695 GLN A C 1
ATOM 5212 O O . GLN A 1 695 ? -36.912 -24.054 13.829 1.00 28.17 695 GLN A O 1
ATOM 5217 N N . PRO A 1 696 ? -35.353 -23.369 12.360 1.00 26.61 696 PRO A N 1
ATOM 5218 C CA . PRO A 1 696 ? -34.821 -24.712 12.134 1.00 26.61 696 PRO A CA 1
ATOM 5219 C C . PRO A 1 696 ? -34.111 -25.228 13.396 1.00 26.61 696 PRO A C 1
ATOM 5221 O O . PRO A 1 696 ? -33.092 -24.667 13.800 1.00 26.61 696 PRO A O 1
ATOM 5224 N N . GLY A 1 697 ? -34.631 -26.289 14.026 1.00 37.84 697 GLY A N 1
ATOM 5225 C CA . GLY A 1 697 ? -33.994 -26.849 15.228 1.00 37.84 697 GLY A CA 1
ATOM 5226 C C . GLY A 1 697 ? -34.795 -27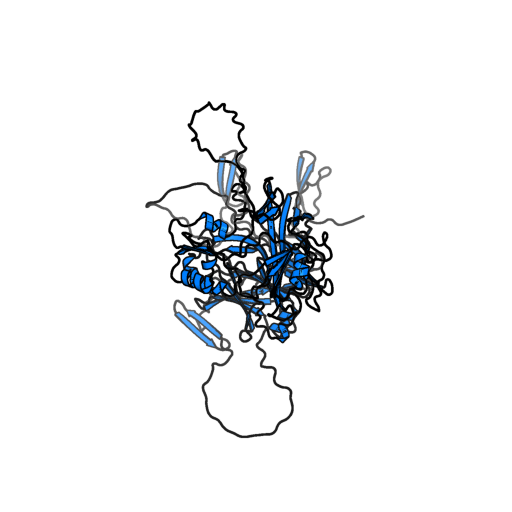.818 16.106 1.00 37.84 697 GLY A C 1
ATOM 5227 O O . GLY A 1 697 ? -34.282 -28.198 17.156 1.00 37.84 697 GLY A O 1
ATOM 5228 N N . GLN A 1 698 ? -36.015 -28.230 15.739 1.00 32.00 698 GLN A N 1
ATOM 5229 C CA . GLN A 1 698 ? -36.729 -29.273 16.494 1.00 32.00 698 GLN A CA 1
ATOM 5230 C C . GLN A 1 698 ? -36.278 -30.692 16.085 1.00 32.00 698 GLN A C 1
ATOM 5232 O O . GLN A 1 698 ? -35.934 -30.899 14.918 1.00 32.00 698 GLN A O 1
ATOM 5237 N N . PRO A 1 699 ? -36.265 -31.675 17.010 1.00 30.03 699 PRO A N 1
ATOM 5238 C CA . PRO A 1 699 ? -35.933 -33.061 16.682 1.00 30.03 699 PRO A CA 1
ATOM 5239 C C . PRO A 1 699 ? -36.963 -33.678 15.730 1.00 30.03 699 PRO A C 1
ATOM 5241 O O . PRO A 1 699 ? -38.165 -33.542 15.944 1.00 30.03 699 PRO A O 1
ATOM 5244 N N . ILE A 1 700 ? -36.489 -34.398 14.713 1.00 37.69 700 ILE A N 1
ATOM 5245 C CA . ILE A 1 700 ? -37.342 -35.221 13.848 1.00 37.69 700 ILE A CA 1
ATOM 5246 C C . ILE A 1 700 ? -37.568 -36.562 14.556 1.00 37.69 700 ILE A C 1
ATOM 5248 O O . ILE A 1 700 ? -36.598 -37.228 14.921 1.00 37.69 700 ILE A O 1
ATOM 5252 N N . ASP A 1 701 ? -38.827 -36.962 14.741 1.00 42.50 701 ASP A N 1
ATOM 5253 C CA . ASP A 1 701 ? -39.167 -38.299 15.239 1.00 42.50 701 ASP A CA 1
ATOM 5254 C C . ASP A 1 701 ? -38.802 -39.357 14.175 1.00 42.50 701 ASP A C 1
ATOM 5256 O O . ASP A 1 701 ? -39.351 -39.310 13.069 1.00 42.50 701 ASP A O 1
ATOM 5260 N N . PRO A 1 702 ? -37.914 -40.330 14.468 1.00 44.25 702 PRO A N 1
ATOM 5261 C CA . PRO A 1 702 ? -37.563 -41.397 13.529 1.00 44.25 702 PRO A CA 1
ATOM 5262 C C . PRO A 1 702 ? -38.726 -42.352 13.192 1.00 44.25 702 PRO A C 1
ATOM 5264 O O . PRO A 1 702 ? -38.555 -43.226 12.345 1.00 44.25 702 PRO A O 1
ATOM 5267 N N . ASN A 1 703 ? -39.893 -42.216 13.833 1.00 48.75 703 ASN A N 1
ATOM 5268 C CA . ASN A 1 703 ? -41.108 -42.976 13.532 1.00 48.75 703 ASN A CA 1
ATOM 5269 C C . ASN A 1 703 ? -42.146 -42.245 12.671 1.00 48.75 703 ASN A C 1
ATOM 5271 O O . ASN A 1 703 ? -43.157 -42.873 12.347 1.00 48.75 703 ASN A O 1
ATOM 5275 N N . ALA A 1 704 ? -41.934 -40.975 12.314 1.00 56.94 704 ALA A N 1
ATOM 5276 C CA . ALA A 1 704 ? -42.885 -40.218 11.503 1.00 56.94 704 ALA A CA 1
ATOM 5277 C C . ALA A 1 704 ? -43.018 -40.793 10.079 1.00 56.94 704 ALA A C 1
ATOM 5279 O O . ALA A 1 704 ? -42.021 -41.142 9.441 1.00 56.94 704 ALA A O 1
ATOM 5280 N N . ASP A 1 705 ? -44.250 -40.864 9.568 1.00 56.00 705 ASP A N 1
ATOM 5281 C CA . ASP A 1 705 ? -44.501 -41.266 8.184 1.00 56.00 705 ASP A CA 1
ATOM 5282 C C . ASP A 1 705 ? -44.042 -40.179 7.199 1.00 56.00 705 ASP A C 1
ATOM 5284 O O . ASP A 1 705 ? -44.265 -38.983 7.395 1.00 56.00 705 ASP A O 1
ATOM 5288 N N . ILE A 1 706 ? -43.413 -40.609 6.107 1.00 64.19 706 ILE A N 1
ATOM 5289 C CA . ILE A 1 706 ? -42.900 -39.755 5.036 1.00 64.19 706 ILE A CA 1
ATOM 5290 C C . ILE A 1 706 ? -43.854 -39.847 3.847 1.00 64.19 706 ILE A C 1
ATOM 5292 O O . ILE A 1 706 ? -44.200 -40.942 3.408 1.00 64.19 706 ILE A O 1
ATOM 5296 N N . THR A 1 707 ? -44.246 -38.702 3.286 1.00 70.06 707 THR A N 1
ATOM 5297 C CA . THR A 1 707 ? -45.030 -38.641 2.044 1.00 70.06 707 THR A CA 1
ATOM 5298 C C . THR A 1 707 ? -44.114 -38.398 0.848 1.00 70.06 707 THR A C 1
ATOM 5300 O O . THR A 1 707 ? -43.523 -37.325 0.729 1.00 70.06 707 THR A O 1
ATOM 5303 N N . ILE A 1 708 ? -44.025 -39.366 -0.065 1.00 74.19 708 ILE A N 1
ATOM 5304 C CA . ILE A 1 708 ? -43.342 -39.219 -1.360 1.00 74.19 708 ILE A CA 1
ATOM 5305 C C . ILE A 1 708 ? -44.354 -38.949 -2.480 1.00 74.19 708 ILE A C 1
ATOM 5307 O O . ILE A 1 708 ? -45.521 -39.326 -2.379 1.00 74.19 708 ILE A O 1
ATOM 5311 N N . THR A 1 709 ? -43.909 -38.315 -3.570 1.00 80.62 709 THR A N 1
ATOM 5312 C CA . THR A 1 709 ? -44.709 -38.175 -4.801 1.00 80.62 709 THR A CA 1
ATOM 5313 C C . THR A 1 709 ? -44.176 -39.122 -5.872 1.00 80.62 709 THR A C 1
ATOM 5315 O O . THR A 1 709 ? -42.984 -39.127 -6.180 1.00 80.62 709 THR A O 1
ATOM 5318 N N . CYS A 1 710 ? -45.073 -39.923 -6.436 1.00 84.88 710 CYS A N 1
ATOM 5319 C CA . CYS A 1 710 ? -44.808 -40.954 -7.428 1.00 84.88 710 CYS A CA 1
ATOM 5320 C C . CYS A 1 710 ? -45.523 -40.603 -8.739 1.00 84.88 710 CYS A C 1
ATOM 5322 O O . CYS A 1 710 ? -46.716 -40.304 -8.728 1.00 84.88 710 CYS A O 1
ATOM 5324 N N . ILE A 1 711 ? -44.811 -40.654 -9.865 1.00 82.62 711 ILE A N 1
ATOM 5325 C CA . ILE A 1 711 ? -45.270 -40.206 -11.187 1.00 82.62 711 ILE A CA 1
ATOM 5326 C C . ILE A 1 711 ? -45.240 -41.326 -12.234 1.00 82.62 711 ILE A C 1
ATOM 5328 O O . ILE A 1 711 ? -44.382 -42.210 -12.193 1.00 82.62 711 ILE A O 1
ATOM 5332 N N . LYS A 1 712 ? -46.183 -41.287 -13.180 1.00 83.94 712 LYS A N 1
ATOM 5333 C CA . LYS A 1 712 ? -46.279 -42.202 -14.327 1.00 83.94 712 LYS A CA 1
ATOM 5334 C C . LYS A 1 712 ? -46.849 -41.457 -15.535 1.00 83.94 712 LYS A C 1
ATOM 5336 O O . LYS A 1 712 ? -48.062 -41.338 -15.689 1.00 83.94 712 LYS A O 1
ATOM 5341 N N . GLY A 1 713 ? -45.972 -40.938 -16.393 1.00 80.69 713 GLY A N 1
ATOM 5342 C CA . GLY A 1 713 ? -46.388 -40.000 -17.439 1.00 80.69 713 GLY A CA 1
ATOM 5343 C C . GLY A 1 713 ? -46.930 -38.716 -16.807 1.00 80.69 713 GLY A C 1
ATOM 5344 O O . GLY A 1 713 ? -46.238 -38.098 -16.003 1.00 80.69 713 GLY A O 1
ATOM 5345 N N . SER A 1 714 ? -48.164 -38.339 -17.144 1.00 74.44 714 SER A N 1
ATOM 5346 C CA . SER A 1 714 ? -48.871 -37.195 -16.549 1.00 74.44 714 SER A CA 1
ATOM 5347 C C . SER A 1 714 ? -49.520 -37.483 -15.189 1.00 74.44 714 SER A C 1
ATOM 5349 O O . SER A 1 714 ? -49.848 -36.537 -14.475 1.00 74.44 714 SER A O 1
ATOM 5351 N N . ASP A 1 715 ? -49.720 -38.751 -14.816 1.00 68.06 715 ASP A N 1
ATOM 5352 C CA . ASP A 1 715 ? -50.317 -39.108 -13.525 1.00 68.06 715 ASP A CA 1
ATOM 5353 C C . ASP A 1 715 ? -49.320 -38.893 -12.383 1.00 68.06 715 ASP A C 1
ATOM 5355 O O . ASP A 1 715 ? -48.198 -39.406 -12.430 1.00 68.06 715 ASP A O 1
ATOM 5359 N N . SER A 1 716 ? -49.765 -38.253 -11.301 1.00 79.12 716 SER A N 1
ATOM 5360 C CA . SER A 1 716 ? -49.046 -38.193 -10.027 1.00 79.12 716 SER A CA 1
ATOM 5361 C C . SER A 1 716 ? -49.910 -38.718 -8.876 1.00 79.12 716 SER A C 1
ATOM 5363 O O . SER A 1 716 ? -51.134 -38.581 -8.871 1.00 79.12 716 SER A O 1
ATOM 5365 N N . LYS A 1 717 ? -49.271 -39.366 -7.899 1.00 75.38 717 LYS A N 1
ATOM 5366 C CA . LYS A 1 717 ? -49.890 -39.876 -6.667 1.00 75.38 717 LYS A CA 1
ATOM 5367 C C . LYS A 1 717 ? -48.960 -39.629 -5.489 1.00 75.38 717 LYS A C 1
ATOM 5369 O O . LYS A 1 717 ? -47.756 -39.848 -5.603 1.00 75.38 717 LYS A O 1
ATOM 5374 N N . GLN A 1 718 ? -49.515 -39.209 -4.357 1.00 78.94 718 GLN A N 1
ATOM 5375 C CA . GLN A 1 718 ? -48.776 -39.164 -3.097 1.00 78.94 718 GLN A CA 1
ATOM 5376 C C . GLN A 1 718 ? -48.932 -40.484 -2.340 1.00 78.94 718 GLN A C 1
ATOM 5378 O O . GLN A 1 718 ? -49.990 -41.112 -2.385 1.00 78.94 718 GLN A O 1
ATOM 5383 N N . VAL A 1 719 ? -47.853 -40.917 -1.692 1.00 74.69 719 VAL A N 1
ATOM 5384 C CA . VAL A 1 719 ? -47.761 -42.189 -0.968 1.00 74.69 719 VAL A CA 1
ATOM 5385 C C . VAL A 1 719 ? -47.100 -41.914 0.374 1.00 74.69 719 VAL A C 1
ATOM 5387 O O . VAL A 1 719 ? -45.973 -41.424 0.410 1.00 74.69 719 VAL A O 1
ATOM 5390 N N . THR A 1 720 ? -47.806 -42.211 1.462 1.00 75.19 720 THR A N 1
ATOM 5391 C CA . THR A 1 720 ? -47.384 -41.921 2.839 1.00 75.19 720 THR A CA 1
ATOM 5392 C C . THR A 1 720 ? -47.113 -43.219 3.589 1.00 75.19 720 THR A C 1
ATOM 5394 O O . THR A 1 720 ? -47.913 -44.150 3.505 1.00 75.19 720 THR A O 1
ATOM 5397 N N . GLY A 1 721 ? -46.004 -43.288 4.325 1.00 76.19 721 GLY A N 1
ATOM 5398 C CA . GLY A 1 721 ? -45.692 -44.421 5.198 1.00 76.19 721 GLY A CA 1
ATOM 5399 C C . GLY A 1 721 ? -44.290 -44.349 5.801 1.00 76.19 721 GLY A C 1
ATOM 5400 O O . GLY A 1 721 ? -43.562 -43.372 5.611 1.00 76.19 721 GLY A O 1
ATOM 5401 N N . LYS A 1 722 ? -43.879 -45.405 6.506 1.00 66.19 722 LYS A N 1
ATOM 5402 C CA . LYS A 1 722 ? -42.555 -45.467 7.138 1.00 66.19 722 LYS A CA 1
ATOM 5403 C C . LYS A 1 722 ? -41.435 -45.703 6.127 1.00 66.19 722 LYS A C 1
ATOM 5405 O O . LYS A 1 722 ? -41.596 -46.413 5.138 1.00 66.19 722 LYS A O 1
ATOM 5410 N N . SER A 1 723 ? -40.280 -45.099 6.399 1.00 55.81 723 SER A N 1
ATOM 5411 C CA . SER A 1 723 ? -39.099 -45.197 5.537 1.00 55.81 723 SER A CA 1
ATOM 5412 C C . SER A 1 723 ? -38.530 -46.630 5.505 1.00 55.81 723 SER A C 1
ATOM 5414 O O . SER A 1 723 ? -38.380 -47.222 6.577 1.00 55.81 723 SER A O 1
ATOM 5416 N N . PRO A 1 724 ? -38.152 -47.184 4.333 1.00 56.50 724 PRO A N 1
ATOM 5417 C CA . PRO A 1 724 ? -38.221 -46.583 2.999 1.00 56.50 724 PRO A CA 1
ATOM 5418 C C . PRO A 1 724 ? -39.593 -46.776 2.328 1.00 56.50 724 PRO A C 1
ATOM 5420 O O . PRO A 1 724 ? -40.020 -47.899 2.063 1.00 56.50 724 PRO A O 1
ATOM 5423 N N . VAL A 1 725 ? -40.250 -45.671 1.964 1.00 75.88 725 VAL A N 1
ATOM 5424 C CA . VAL A 1 725 ? -41.508 -45.700 1.198 1.00 75.88 725 VAL A CA 1
ATOM 5425 C C . VAL A 1 725 ? -41.212 -46.013 -0.270 1.00 75.88 725 VAL A C 1
ATOM 5427 O O . VAL A 1 725 ? -40.275 -45.461 -0.847 1.00 75.88 725 VAL A O 1
ATOM 5430 N N . GLN A 1 726 ? -42.012 -46.885 -0.887 1.00 76.75 726 GLN A N 1
ATOM 5431 C CA . GLN A 1 726 ? -41.867 -47.279 -2.292 1.00 76.75 726 GLN A CA 1
ATOM 5432 C C . GLN A 1 726 ? -43.061 -46.824 -3.138 1.00 76.75 726 GLN A C 1
ATOM 5434 O O . GLN A 1 726 ? -44.197 -46.776 -2.667 1.00 76.75 726 GLN A O 1
ATOM 5439 N N . CYS A 1 727 ? -42.806 -46.518 -4.412 1.00 81.69 727 CYS A N 1
ATOM 5440 C CA . CYS A 1 727 ? -43.863 -46.196 -5.366 1.00 81.69 727 CYS A CA 1
ATOM 5441 C C . CYS A 1 727 ? -44.595 -47.463 -5.855 1.00 81.69 727 CYS A C 1
ATOM 5443 O O . CYS A 1 727 ? -43.939 -48.474 -6.116 1.00 81.69 727 CYS A O 1
ATOM 5445 N N . PRO A 1 728 ? -45.930 -47.416 -6.048 1.00 82.06 728 PRO A N 1
ATOM 5446 C CA . PRO A 1 728 ? -46.697 -48.510 -6.639 1.00 82.06 728 PRO A CA 1
ATOM 5447 C C . PRO A 1 728 ? -46.180 -48.925 -8.021 1.00 82.06 728 PRO A C 1
ATOM 5449 O O . PRO A 1 728 ? -45.710 -48.089 -8.794 1.00 82.06 728 PRO A O 1
ATOM 5452 N N . THR A 1 729 ? -46.328 -50.208 -8.357 1.00 79.06 729 THR A N 1
ATOM 5453 C CA . THR A 1 729 ? -45.783 -50.828 -9.574 1.00 79.06 729 THR A CA 1
ATOM 5454 C C . THR A 1 729 ? -46.055 -50.009 -10.841 1.00 79.06 729 THR A C 1
ATOM 5456 O O . THR A 1 729 ? -47.196 -49.821 -11.267 1.00 79.06 729 THR A O 1
ATOM 5459 N N . GLY A 1 730 ? -44.977 -49.535 -11.470 1.00 78.25 730 GLY A N 1
ATOM 5460 C CA . GLY A 1 730 ? -45.022 -48.735 -12.695 1.00 78.25 730 GLY A CA 1
ATOM 5461 C C . GLY A 1 730 ? -45.129 -47.218 -12.496 1.00 78.25 730 GLY A C 1
ATOM 5462 O O . GLY A 1 730 ? -45.206 -46.519 -13.501 1.00 78.25 730 GLY A O 1
ATOM 5463 N N . TYR A 1 731 ? -45.114 -46.708 -11.261 1.00 82.38 731 TYR A N 1
ATOM 5464 C CA . TYR A 1 731 ? -44.813 -45.304 -10.950 1.00 82.38 731 TYR A CA 1
ATOM 5465 C C . TYR A 1 731 ? -43.353 -45.178 -10.479 1.00 82.38 731 TYR A C 1
ATOM 5467 O O . TYR A 1 731 ? -42.837 -46.065 -9.801 1.00 82.38 731 TYR A O 1
ATOM 5475 N N . GLN A 1 732 ? -42.689 -44.066 -10.801 1.00 73.81 732 GLN A N 1
ATOM 5476 C CA . GLN A 1 732 ? -41.343 -43.729 -10.317 1.00 73.81 732 GLN A CA 1
ATOM 5477 C C . GLN A 1 732 ? -41.399 -42.551 -9.341 1.00 73.81 732 GLN A C 1
ATOM 5479 O O . GLN A 1 732 ? -42.273 -41.696 -9.458 1.00 73.81 732 GLN A O 1
ATOM 5484 N N . MET A 1 733 ? -40.480 -42.480 -8.376 1.00 73.25 733 MET A N 1
ATOM 5485 C CA . MET A 1 733 ? -40.425 -41.347 -7.445 1.00 73.25 733 MET A CA 1
ATOM 5486 C C . MET A 1 733 ? -40.004 -40.076 -8.190 1.00 73.25 733 MET A C 1
ATOM 5488 O O . MET A 1 733 ? -39.010 -40.083 -8.916 1.00 73.25 733 MET A O 1
ATOM 5492 N N . GLN A 1 734 ? -40.752 -38.986 -8.015 1.00 71.88 734 GLN A N 1
ATOM 5493 C CA . GLN A 1 734 ? -40.456 -37.715 -8.670 1.00 71.88 734 GLN A CA 1
ATOM 5494 C C . GLN A 1 734 ? -39.141 -37.127 -8.120 1.00 71.88 734 GLN A C 1
ATOM 5496 O O . GLN A 1 734 ? -39.037 -36.934 -6.906 1.00 71.88 734 GLN A O 1
ATOM 5501 N N . PRO A 1 735 ? -38.137 -36.817 -8.967 1.00 46.38 735 PRO A N 1
ATOM 5502 C CA . PRO A 1 735 ? -36.869 -36.270 -8.493 1.00 46.38 735 PRO A CA 1
ATOM 5503 C C . PRO A 1 735 ? -37.046 -34.903 -7.823 1.00 46.38 735 PRO A C 1
ATOM 5505 O O . PRO A 1 735 ? -37.556 -33.961 -8.432 1.00 46.38 735 PRO A O 1
ATOM 5508 N N . MET A 1 736 ? -36.578 -34.775 -6.581 1.00 43.00 736 MET A N 1
ATOM 5509 C CA . MET A 1 736 ? -36.437 -33.475 -5.921 1.00 43.00 736 MET A CA 1
ATOM 5510 C C . MET A 1 736 ? -35.272 -32.710 -6.564 1.00 43.00 736 MET A C 1
ATOM 5512 O O . MET A 1 736 ? -34.192 -33.275 -6.753 1.00 43.00 736 MET A O 1
ATOM 5516 N N . GLN A 1 737 ? -35.473 -31.435 -6.915 1.00 32.53 737 GLN A N 1
ATOM 5517 C CA . GLN A 1 737 ? -34.405 -30.635 -7.528 1.00 32.53 737 GLN A CA 1
ATOM 5518 C C . GLN A 1 737 ? -33.242 -30.392 -6.538 1.00 32.53 737 GLN A C 1
ATOM 5520 O O . GLN A 1 737 ? -33.484 -30.282 -5.334 1.00 32.53 737 GLN A O 1
ATOM 5525 N N . PRO A 1 738 ? -31.973 -30.363 -6.998 1.00 32.97 738 PRO A N 1
ATOM 5526 C CA . PRO A 1 738 ? -30.867 -30.789 -6.137 1.00 32.97 738 PRO A CA 1
ATOM 5527 C C . PRO A 1 738 ? -30.322 -29.703 -5.201 1.00 32.97 738 PRO A C 1
ATOM 5529 O O . PRO A 1 738 ? -29.934 -28.624 -5.641 1.00 32.97 738 PRO A O 1
ATOM 5532 N N . GLY A 1 739 ? -30.183 -30.059 -3.919 1.00 28.80 739 GLY A N 1
ATOM 5533 C CA . GLY A 1 739 ? -29.567 -29.245 -2.860 1.00 28.80 739 GLY A CA 1
ATOM 5534 C C . GLY A 1 739 ? -28.347 -29.884 -2.173 1.00 28.80 739 GLY A C 1
ATOM 5535 O O . GLY A 1 739 ? -28.018 -29.473 -1.066 1.00 28.80 739 GLY A O 1
ATOM 5536 N N . GLN A 1 740 ? -27.679 -30.857 -2.822 1.00 28.91 740 GLN A N 1
ATOM 5537 C CA . GLN A 1 740 ? -26.547 -31.667 -2.298 1.00 28.91 740 GLN A CA 1
ATOM 5538 C C . GLN A 1 740 ? -26.906 -32.584 -1.090 1.00 28.91 740 GLN A C 1
ATOM 5540 O O . GLN A 1 740 ? -27.995 -32.435 -0.538 1.00 28.91 740 GLN A O 1
ATOM 5545 N N . PRO A 1 741 ? -26.038 -33.527 -0.631 1.00 37.41 741 PRO A N 1
ATOM 5546 C CA . PRO A 1 741 ? -24.769 -34.032 -1.190 1.00 37.41 741 PRO A CA 1
ATOM 5547 C C . PRO A 1 741 ? -24.688 -35.583 -1.370 1.00 37.41 741 PRO A C 1
ATOM 5549 O O . PRO A 1 741 ? -25.532 -36.321 -0.887 1.00 37.41 741 PRO A O 1
ATOM 5552 N N . GLN A 1 742 ? -23.584 -36.052 -1.980 1.00 26.73 742 GLN A N 1
ATOM 5553 C CA . GLN A 1 742 ? -22.957 -37.400 -1.878 1.00 26.73 742 GLN A CA 1
ATOM 5554 C C . GLN A 1 742 ? -23.746 -38.693 -2.227 1.00 26.73 742 GLN A C 1
ATOM 5556 O O . GLN A 1 742 ? -24.582 -39.170 -1.468 1.00 26.73 742 GLN A O 1
ATOM 5561 N N . GLN A 1 743 ? -23.279 -39.392 -3.274 1.00 35.06 743 GLN A N 1
ATOM 5562 C CA . GLN A 1 743 ? -23.184 -40.868 -3.288 1.00 35.06 743 GLN A CA 1
ATOM 5563 C C . GLN A 1 743 ? -21.863 -41.304 -2.627 1.00 35.06 743 GLN A C 1
ATOM 5565 O O . GLN A 1 743 ? -20.866 -40.584 -2.744 1.00 35.06 743 GLN A O 1
ATOM 5570 N N . PRO A 1 744 ? -21.837 -42.450 -1.920 1.00 30.34 744 PRO A N 1
ATOM 5571 C CA . PRO A 1 744 ? -21.072 -43.622 -2.408 1.00 30.34 744 PRO A CA 1
ATOM 5572 C C . PRO A 1 744 ? -21.679 -44.988 -1.958 1.00 30.34 744 PRO A C 1
ATOM 5574 O O . PRO A 1 744 ? -22.599 -44.994 -1.143 1.00 30.34 744 PRO A O 1
ATOM 5577 N N . PRO A 1 745 ? -21.085 -46.161 -2.282 1.00 37.59 745 PRO A N 1
ATOM 5578 C CA . PRO A 1 745 ? -20.528 -46.639 -3.561 1.00 37.59 745 PRO A CA 1
ATOM 5579 C C . PRO A 1 745 ? -21.020 -48.080 -3.921 1.00 37.59 745 PRO A C 1
ATOM 5581 O O . PRO A 1 745 ? -21.855 -48.639 -3.213 1.00 37.59 745 PRO A O 1
ATOM 5584 N N . LYS A 1 746 ? -20.373 -48.712 -4.923 1.00 28.73 746 LYS A N 1
ATOM 5585 C CA . LYS A 1 746 ? -20.379 -50.146 -5.329 1.00 28.73 746 LYS A CA 1
ATOM 5586 C C . LYS A 1 746 ? -21.419 -50.624 -6.366 1.00 28.73 746 LYS A C 1
ATOM 5588 O O . LYS A 1 746 ? -22.539 -50.116 -6.372 1.00 28.73 746 LYS A O 1
ATOM 5593 N N . PRO A 1 747 ? -21.094 -51.680 -7.155 1.00 36.56 747 PRO A N 1
ATOM 5594 C CA . PRO A 1 747 ? -19.780 -52.346 -7.286 1.00 36.56 747 PRO A CA 1
ATOM 5595 C C . PRO A 1 747 ? -18.687 -51.438 -7.862 1.00 36.56 747 PRO A C 1
ATOM 5597 O O . PRO A 1 747 ? -18.922 -50.846 -8.933 1.00 36.56 747 PRO A O 1
#